Protein AF-0000000073391936 (afdb_homodimer)

Structure (mmCIF, N/CA/C/O backbone):
data_AF-0000000073391936-model_v1
#
loop_
_entity.id
_entity.type
_entity.pdbx_description
1 polymer 'Transposase IS200-family protein'
#
loop_
_atom_site.group_PDB
_atom_site.id
_atom_site.type_symbol
_atom_site.label_atom_id
_atom_site.label_alt_id
_atom_site.label_comp_id
_atom_site.label_asym_id
_atom_site.label_entity_id
_atom_site.label_seq_id
_atom_site.pdbx_PDB_ins_code
_atom_site.Cartn_x
_atom_site.Cartn_y
_atom_site.Cartn_z
_atom_site.occupancy
_atom_site.B_iso_or_equiv
_atom_site.auth_seq_id
_atom_site.auth_comp_id
_atom_site.auth_asym_id
_atom_site.auth_atom_id
_atom_site.pdbx_PDB_model_num
ATOM 1 N N . MET A 1 1 ? 7.559 7.633 -16.031 1 51.41 1 MET A N 1
ATOM 2 C CA . MET A 1 1 ? 8.289 8.844 -15.68 1 51.41 1 MET A CA 1
ATOM 3 C C . MET A 1 1 ? 8.375 9 -14.164 1 51.41 1 MET A C 1
ATOM 5 O O . MET A 1 1 ? 7.508 8.516 -13.438 1 51.41 1 MET A O 1
ATOM 9 N N . ALA A 1 2 ? 9.594 9.297 -13.672 1 65.81 2 ALA A N 1
ATOM 10 C CA . ALA A 1 2 ? 9.797 9.461 -12.234 1 65.81 2 ALA A CA 1
ATOM 11 C C . ALA A 1 2 ? 8.82 10.484 -11.656 1 65.81 2 ALA A C 1
ATOM 13 O O . ALA A 1 2 ? 8.523 11.5 -12.289 1 65.81 2 ALA A O 1
ATOM 14 N N . ARG A 1 3 ? 8.148 10.156 -10.586 1 76.38 3 ARG A N 1
ATOM 15 C CA . ARG A 1 3 ? 7.23 11.07 -9.922 1 76.38 3 ARG A CA 1
ATOM 16 C C . ARG A 1 3 ? 7.961 12.328 -9.453 1 76.38 3 ARG A C 1
ATOM 18 O O . ARG A 1 3 ? 9.109 12.266 -9.023 1 76.38 3 ARG A O 1
ATOM 25 N N . LEU A 1 4 ? 7.309 13.422 -9.602 1 82.19 4 LEU A N 1
ATOM 26 C CA . LEU A 1 4 ? 7.832 14.688 -9.086 1 82.19 4 LEU A CA 1
ATOM 27 C C . LEU A 1 4 ? 8.008 14.625 -7.574 1 82.19 4 LEU A C 1
ATOM 29 O O . LEU A 1 4 ? 7.082 14.234 -6.855 1 82.19 4 LEU A O 1
ATOM 33 N N . PRO A 1 5 ? 9.227 14.938 -7.176 1 87.62 5 PRO A N 1
ATOM 34 C CA . PRO A 1 5 ? 9.422 14.953 -5.723 1 87.62 5 PRO A CA 1
ATOM 35 C C . PRO A 1 5 ? 8.477 15.93 -5.016 1 87.62 5 PRO A C 1
ATOM 37 O O . PRO A 1 5 ? 8.102 16.953 -5.586 1 87.62 5 PRO A O 1
ATOM 40 N N . ARG A 1 6 ? 8.18 15.625 -3.879 1 92.31 6 ARG A N 1
ATOM 41 C CA . ARG A 1 6 ? 7.316 16.5 -3.092 1 92.31 6 ARG A CA 1
ATOM 42 C C . ARG A 1 6 ? 8.008 17.828 -2.779 1 92.31 6 ARG A C 1
ATOM 44 O O . ARG A 1 6 ? 9.195 17.844 -2.455 1 92.31 6 ARG A O 1
ATOM 51 N N . LEU A 1 7 ? 7.289 18.844 -2.867 1 92.44 7 LEU A N 1
ATOM 52 C CA . LEU A 1 7 ? 7.789 20.172 -2.537 1 92.44 7 LEU A CA 1
ATOM 53 C C . LEU A 1 7 ? 7.879 20.359 -1.026 1 92.44 7 LEU A C 1
ATOM 55 O O . LEU A 1 7 ? 6.859 20.375 -0.335 1 92.44 7 LEU A O 1
ATOM 59 N N . THR A 1 8 ? 9.031 20.438 -0.462 1 95.06 8 THR A N 1
ATOM 60 C CA . THR A 1 8 ? 9.281 20.734 0.945 1 95.06 8 THR A CA 1
ATOM 61 C C . THR A 1 8 ? 10.297 21.875 1.088 1 95.06 8 THR A C 1
ATOM 63 O O . THR A 1 8 ? 11.406 21.781 0.57 1 95.06 8 THR A O 1
ATOM 66 N N . LEU A 1 9 ? 9.945 22.906 1.762 1 96.81 9 LEU A N 1
ATOM 67 C CA . LEU A 1 9 ? 10.797 24.078 1.938 1 96.81 9 LEU A CA 1
ATOM 68 C C . LEU A 1 9 ? 10.852 24.484 3.404 1 96.81 9 LEU A C 1
ATOM 70 O O . LEU A 1 9 ? 9.82 24.734 4.027 1 96.81 9 LEU A O 1
ATOM 74 N N . PRO A 1 10 ? 12.055 24.594 3.922 1 97.31 10 PRO A N 1
ATOM 75 C CA . PRO A 1 10 ? 12.164 25.031 5.316 1 97.31 10 PRO A CA 1
ATOM 76 C C . PRO A 1 10 ? 11.617 26.438 5.535 1 97.31 10 PRO A C 1
ATOM 78 O O . PRO A 1 10 ? 11.773 27.312 4.672 1 97.31 10 PRO A O 1
ATOM 81 N N . GLY A 1 11 ? 10.961 26.594 6.672 1 97.75 11 GLY A N 1
ATOM 82 C CA . GLY A 1 11 ? 10.531 27.938 7.078 1 97.75 11 GLY A CA 1
ATOM 83 C C . GLY A 1 11 ? 9.164 28.312 6.543 1 97.75 11 GLY A C 1
ATOM 84 O O . GLY A 1 11 ? 8.602 29.328 6.938 1 97.75 11 GLY A O 1
ATOM 85 N N . TYR A 1 12 ? 8.641 27.5 5.656 1 98.31 12 TYR A N 1
ATOM 86 C CA . TYR A 1 12 ? 7.312 27.766 5.109 1 98.31 12 TYR A CA 1
ATOM 87 C C . TYR A 1 12 ? 6.293 26.766 5.645 1 98.31 12 TYR A C 1
ATOM 89 O O . TYR A 1 12 ? 6.602 25.594 5.816 1 98.31 12 TYR A O 1
ATOM 97 N N . PRO A 1 13 ? 5.066 27.234 5.836 1 98.75 13 PRO A N 1
ATOM 98 C CA . PRO A 1 13 ? 4.027 26.297 6.254 1 98.75 13 PRO A CA 1
ATOM 99 C C . PRO A 1 13 ? 3.617 25.328 5.141 1 98.75 13 PRO A C 1
ATOM 101 O O . PRO A 1 13 ? 3.527 25.734 3.977 1 98.75 13 PRO A O 1
ATOM 104 N N . HIS A 1 14 ? 3.463 24.094 5.512 1 98.88 14 HIS A N 1
ATOM 105 C CA . HIS A 1 14 ? 2.969 23.031 4.652 1 98.88 14 HIS A CA 1
ATOM 106 C C . HIS A 1 14 ? 1.619 22.5 5.133 1 98.88 14 HIS A C 1
ATOM 108 O O . HIS A 1 14 ? 1.436 22.266 6.328 1 98.88 14 HIS A O 1
ATOM 114 N N . HIS A 1 15 ? 0.652 22.422 4.262 1 98.94 15 HIS A N 1
ATOM 115 C CA . HIS A 1 15 ? -0.57 21.656 4.523 1 98.94 15 HIS A CA 1
ATOM 116 C C . HIS A 1 15 ? -0.438 20.219 4.059 1 98.94 15 HIS A C 1
ATOM 118 O O . HIS A 1 15 ? -0.097 19.969 2.9 1 98.94 15 HIS A O 1
ATOM 124 N N . VAL A 1 16 ? -0.689 19.281 4.945 1 98.88 16 VAL A N 1
ATOM 125 C CA . VAL A 1 16 ? -0.475 17.859 4.695 1 98.88 16 VAL A CA 1
ATOM 126 C C . VAL A 1 16 ? -1.791 17.094 4.855 1 98.88 16 VAL A C 1
ATOM 128 O O . VAL A 1 16 ? -2.553 17.359 5.793 1 98.88 16 VAL A O 1
ATOM 131 N N . ILE A 1 17 ? -2.033 16.219 3.967 1 98.81 17 ILE A N 1
ATOM 132 C CA . ILE A 1 17 ? -3.127 15.258 4.082 1 98.81 17 ILE A CA 1
ATOM 133 C C . ILE A 1 17 ? -2.59 13.844 3.924 1 98.81 17 ILE A C 1
ATOM 135 O O . ILE A 1 17 ? -1.839 13.555 2.988 1 98.81 17 ILE A O 1
ATOM 139 N N . HIS A 1 18 ? -2.832 12.992 4.828 1 98.56 18 HIS A N 1
ATOM 140 C CA . HIS A 1 18 ? -2.514 11.578 4.719 1 98.56 18 HIS A CA 1
ATOM 141 C C . HIS A 1 18 ? -3.764 10.719 4.871 1 98.56 18 HIS A C 1
ATOM 143 O O . HIS A 1 18 ? -4.473 10.82 5.875 1 98.56 18 HIS A O 1
ATOM 149 N N . ARG A 1 19 ? -4.023 9.906 3.893 1 98.38 19 ARG A N 1
ATOM 150 C CA . ARG A 1 19 ? -5.301 9.211 3.793 1 98.38 19 ARG A CA 1
ATOM 151 C C . ARG A 1 19 ? -5.105 7.699 3.832 1 98.38 19 ARG A C 1
ATOM 153 O O . ARG A 1 19 ? -4.125 7.18 3.295 1 98.38 19 ARG A O 1
ATOM 160 N N . GLY A 1 20 ? -6.047 6.996 4.398 1 98.44 20 GLY A N 1
ATOM 161 C CA . GLY A 1 20 ? -6.043 5.543 4.402 1 98.44 20 GLY A CA 1
ATOM 162 C C . GLY A 1 20 ? -6.254 4.938 3.029 1 98.44 20 GLY A C 1
ATOM 163 O O . GLY A 1 20 ? -6.926 5.531 2.182 1 98.44 20 GLY A O 1
ATOM 164 N N . ASN A 1 21 ? -5.719 3.781 2.881 1 98 21 ASN A N 1
ATOM 165 C CA . ASN A 1 21 ? -5.867 3.055 1.624 1 98 21 ASN A CA 1
ATOM 166 C C . ASN A 1 21 ? -7.336 2.797 1.295 1 98 21 ASN A C 1
ATOM 168 O O . ASN A 1 21 ? -8.086 2.303 2.137 1 98 21 ASN A O 1
ATOM 172 N N . ASN A 1 22 ? -7.715 3.209 0.071 1 97.06 22 ASN A N 1
ATOM 173 C CA . ASN A 1 22 ? -9.086 3.016 -0.39 1 97.06 22 ASN A CA 1
ATOM 174 C C . ASN A 1 22 ? -10.094 3.566 0.611 1 97.06 22 ASN A C 1
ATOM 176 O O . ASN A 1 22 ? -11.102 2.916 0.909 1 97.06 22 ASN A O 1
ATOM 180 N N . ARG A 1 23 ? -9.734 4.633 1.275 1 95.69 23 ARG A N 1
ATOM 181 C CA . ARG A 1 23 ? -10.57 5.426 2.172 1 95.69 23 ARG A CA 1
ATOM 182 C C . ARG A 1 23 ? -10.953 4.621 3.41 1 95.69 23 ARG A C 1
ATOM 184 O O . ARG A 1 23 ? -11.953 4.922 4.066 1 95.69 23 ARG A O 1
ATOM 191 N N . GLN A 1 24 ? -10.211 3.598 3.67 1 96.81 24 GLN A N 1
ATOM 192 C CA . GLN A 1 24 ? -10.469 2.838 4.891 1 96.81 24 GLN A CA 1
ATOM 193 C C . GLN A 1 24 ? -10.195 3.682 6.129 1 96.81 24 GLN A C 1
ATOM 195 O O . GLN A 1 24 ? -9.383 4.613 6.09 1 96.81 24 GLN A O 1
ATOM 200 N N . ALA A 1 25 ? -10.852 3.32 7.203 1 97.81 25 ALA A N 1
ATOM 201 C CA . ALA A 1 25 ? -10.586 3.988 8.477 1 97.81 25 ALA A CA 1
ATOM 202 C C . ALA A 1 25 ? -9.141 3.775 8.914 1 97.81 25 ALA A C 1
ATOM 204 O O . ALA A 1 25 ? -8.602 2.678 8.773 1 97.81 25 ALA A O 1
ATOM 205 N N . VAL A 1 26 ? -8.57 4.785 9.414 1 98.62 26 VAL A N 1
ATOM 206 C CA . VAL A 1 26 ? -7.219 4.664 9.945 1 98.62 26 VAL A CA 1
ATOM 207 C C . VAL A 1 26 ? -7.238 4.863 11.461 1 98.62 26 VAL A C 1
ATOM 209 O O . VAL A 1 26 ? -6.207 4.73 12.125 1 98.62 26 VAL A O 1
ATOM 212 N N . PHE A 1 27 ? -8.43 5.207 12 1 98.69 27 PHE A N 1
ATOM 213 C CA . PHE A 1 27 ? -8.711 5.277 13.43 1 98.69 27 PHE A CA 1
ATOM 214 C C . PHE A 1 27 ? -9.953 4.465 13.781 1 98.69 27 PHE A C 1
ATOM 216 O O . PHE A 1 27 ? -11.047 4.75 13.281 1 98.69 27 PHE A O 1
ATOM 223 N N . VAL A 1 28 ? -9.805 3.473 14.703 1 98.12 28 VAL A N 1
ATOM 224 C CA . VAL A 1 28 ? -10.93 2.639 15.102 1 98.12 28 VAL A CA 1
ATOM 225 C C . VAL A 1 28 ? -11.5 3.137 16.438 1 98.12 28 VAL A C 1
ATOM 227 O O . VAL A 1 28 ? -12.711 3.057 16.672 1 98.12 28 VAL A O 1
ATOM 230 N N . ASP A 1 29 ? -10.578 3.656 17.281 1 98.12 29 ASP A N 1
ATOM 231 C CA . ASP A 1 29 ? -11.008 4.086 18.609 1 98.12 29 ASP A CA 1
ATOM 232 C C . ASP A 1 29 ? -10.102 5.191 19.156 1 98.12 29 ASP A C 1
ATOM 234 O O . ASP A 1 29 ? -9.227 5.691 18.438 1 98.12 29 ASP A O 1
ATOM 238 N N . ARG A 1 30 ? -10.375 5.625 20.328 1 98.25 30 ARG A N 1
ATOM 239 C CA . ARG A 1 30 ? -9.648 6.703 21 1 98.25 30 ARG A CA 1
ATOM 240 C C . ARG A 1 30 ? -8.164 6.375 21.109 1 98.25 30 ARG A C 1
ATOM 242 O O . ARG A 1 30 ? -7.309 7.246 20.922 1 98.25 30 ARG A O 1
ATOM 249 N N . GLN A 1 31 ? -7.875 5.164 21.344 1 98.5 31 GLN A N 1
ATOM 250 C CA . GLN A 1 31 ? -6.484 4.746 21.531 1 98.5 31 GLN A CA 1
ATOM 251 C C . GLN A 1 31 ? -5.676 4.977 20.25 1 98.5 31 GLN A C 1
ATOM 253 O O . GLN A 1 31 ? -4.52 5.402 20.312 1 98.5 31 GLN A O 1
ATOM 258 N N . ASP A 1 32 ? -6.262 4.668 19.109 1 98.81 32 ASP A N 1
ATOM 259 C CA . ASP A 1 32 ? -5.582 4.91 17.828 1 98.81 32 ASP A CA 1
ATOM 260 C C . ASP A 1 32 ? -5.25 6.391 17.672 1 98.81 32 ASP A C 1
ATOM 262 O O . ASP A 1 32 ? -4.133 6.742 17.266 1 98.81 32 ASP A O 1
ATOM 266 N N . ARG A 1 33 ? -6.215 7.215 17.922 1 98.75 33 ARG A N 1
ATOM 267 C CA . ARG A 1 33 ? -6.043 8.656 17.75 1 98.75 33 ARG A CA 1
ATOM 268 C C . ARG A 1 33 ? -4.98 9.195 18.703 1 98.75 33 ARG A C 1
ATOM 270 O O . ARG A 1 33 ? -4.137 10 18.312 1 98.75 33 ARG A O 1
ATOM 277 N N . GLU A 1 34 ? -5.016 8.758 19.906 1 98.69 34 GLU A N 1
ATOM 278 C CA . GLU A 1 34 ? -4.031 9.188 20.891 1 98.69 34 GLU A CA 1
ATOM 279 C C . GLU A 1 34 ? -2.627 8.727 20.5 1 98.69 34 GLU A C 1
ATOM 281 O O . GLU A 1 34 ? -1.656 9.469 20.688 1 98.69 34 GLU A O 1
ATOM 286 N N . LEU A 1 35 ? -2.543 7.52 20 1 98.69 35 LEU A N 1
ATOM 287 C CA . LEU A 1 35 ? -1.256 6.996 19.562 1 98.69 35 LEU A CA 1
ATOM 288 C C . LEU A 1 35 ? -0.672 7.855 18.438 1 98.69 35 LEU A C 1
ATOM 290 O O . LEU A 1 35 ? 0.52 8.172 18.453 1 98.69 35 LEU A O 1
ATOM 294 N N . LEU A 1 36 ? -1.517 8.18 17.469 1 98.88 36 LEU A N 1
ATOM 295 C CA . LEU A 1 36 ? -1.032 9.016 16.375 1 98.88 36 LEU A CA 1
ATOM 296 C C . LEU A 1 36 ? -0.576 10.375 16.906 1 98.88 36 LEU A C 1
ATOM 298 O O . LEU A 1 36 ? 0.495 10.859 16.531 1 98.88 36 LEU A O 1
ATOM 302 N N . LEU A 1 37 ? -1.33 10.992 17.734 1 98.81 37 LEU A N 1
ATOM 303 C CA . LEU A 1 37 ? -1.02 12.32 18.25 1 98.81 37 LEU A CA 1
ATOM 304 C C . LEU A 1 37 ? 0.262 12.297 19.078 1 98.81 37 LEU A C 1
ATOM 306 O O . LEU A 1 37 ? 1.076 13.219 19 1 98.81 37 LEU A O 1
ATOM 310 N N . GLU A 1 38 ? 0.386 11.297 19.859 1 98.62 38 GLU A N 1
ATOM 311 C CA . GLU A 1 38 ? 1.609 11.148 20.641 1 98.62 38 GLU A CA 1
ATOM 312 C C . GLU A 1 38 ? 2.828 11 19.734 1 98.62 38 GLU A C 1
ATOM 314 O O . GLU A 1 38 ? 3.869 11.609 19.969 1 98.62 38 GLU A O 1
ATOM 319 N N . SER A 1 39 ? 2.664 10.172 18.719 1 98.75 39 SER A N 1
ATOM 320 C CA . SER A 1 39 ? 3.742 9.984 17.75 1 98.75 39 SER A CA 1
ATOM 321 C C . SER A 1 39 ? 4.086 11.289 17.047 1 98.75 39 SER A C 1
ATOM 323 O O . SER A 1 39 ? 5.262 11.609 16.859 1 98.75 39 SER A O 1
ATOM 325 N N . LEU A 1 40 ? 3.076 12.047 16.703 1 98.88 40 LEU A N 1
ATOM 326 C CA . LEU A 1 40 ? 3.279 13.336 16.062 1 98.88 40 LEU A CA 1
ATOM 327 C C . LEU A 1 40 ? 4.035 14.289 16.969 1 98.88 40 LEU A C 1
ATOM 329 O O . LEU A 1 40 ? 4.969 14.969 16.531 1 98.88 40 LEU A O 1
ATOM 333 N N . ALA A 1 41 ? 3.654 14.336 18.203 1 98.69 41 ALA A N 1
ATOM 334 C CA . ALA A 1 41 ? 4.285 15.242 19.172 1 98.69 41 ALA A CA 1
ATOM 335 C C . ALA A 1 41 ? 5.758 14.906 19.359 1 98.69 41 ALA A C 1
ATOM 337 O O . ALA A 1 41 ? 6.617 15.789 19.297 1 98.69 41 ALA A O 1
ATOM 338 N N . GLU A 1 42 ? 6.027 13.641 19.547 1 98.56 42 GLU A N 1
ATOM 339 C CA . GLU A 1 42 ? 7.391 13.18 19.781 1 98.56 42 GLU A CA 1
ATOM 340 C C . GLU A 1 42 ? 8.273 13.406 18.547 1 98.56 42 GLU A C 1
ATOM 342 O O . GLU A 1 42 ? 9.367 13.969 18.672 1 98.56 42 GLU A O 1
ATOM 347 N N . GLN A 1 43 ? 7.793 13.023 17.406 1 98.81 43 GLN A N 1
ATOM 348 C CA . GLN A 1 43 ? 8.609 13.062 16.203 1 98.81 43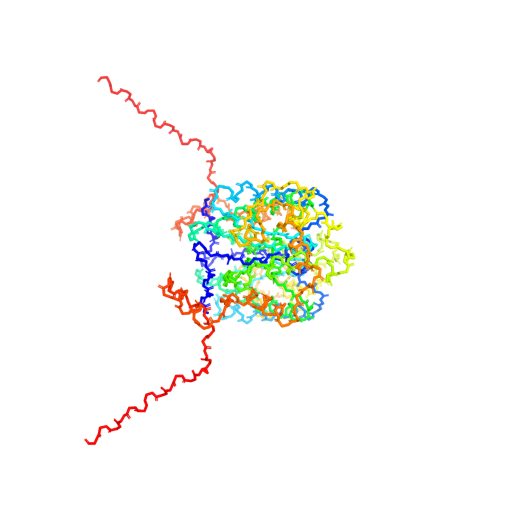 GLN A CA 1
ATOM 349 C C . GLN A 1 43 ? 8.742 14.492 15.672 1 98.81 43 GLN A C 1
ATOM 351 O O . GLN A 1 43 ? 9.766 14.852 15.094 1 98.81 43 GLN A O 1
ATOM 356 N N . ALA A 1 44 ? 7.676 15.297 15.859 1 98.88 44 ALA A N 1
ATOM 357 C CA . ALA A 1 44 ? 7.773 16.703 15.469 1 98.88 44 ALA A CA 1
ATOM 358 C C . ALA A 1 44 ? 8.898 17.406 16.219 1 98.88 44 ALA A C 1
ATOM 360 O O . ALA A 1 44 ? 9.633 18.219 15.633 1 98.88 44 ALA A O 1
ATOM 361 N N . ARG A 1 45 ? 9 17.172 17.484 1 98.31 45 ARG A N 1
ATOM 362 C CA . ARG A 1 45 ? 10.094 17.719 18.281 1 98.31 45 ARG A CA 1
ATOM 363 C C . ARG A 1 45 ? 11.438 17.203 17.781 1 98.31 45 ARG A C 1
ATOM 365 O O . ARG A 1 45 ? 12.375 17.969 17.594 1 98.31 45 ARG A O 1
ATOM 372 N N . ALA A 1 46 ? 11.508 15.945 17.531 1 98.56 46 ALA A N 1
ATOM 373 C CA . ALA A 1 46 ? 12.758 15.297 17.125 1 98.56 46 ALA A CA 1
ATOM 374 C C . ALA A 1 46 ? 13.258 15.836 15.797 1 98.56 46 ALA A C 1
ATOM 376 O O . ALA A 1 46 ? 14.461 15.961 15.578 1 98.56 46 ALA A O 1
ATOM 377 N N . PHE A 1 47 ? 12.336 16.156 14.93 1 98.75 47 PHE A N 1
ATOM 378 C CA . PHE A 1 47 ? 12.734 16.547 13.586 1 98.75 47 PHE A CA 1
ATOM 379 C C . PHE A 1 47 ? 12.57 18.047 13.383 1 98.75 47 PHE A C 1
ATOM 381 O O . PHE A 1 47 ? 12.656 18.547 12.258 1 98.75 47 PHE A O 1
ATOM 388 N N . ASP A 1 48 ? 12.281 18.734 14.445 1 98.56 48 ASP A N 1
ATOM 389 C CA . ASP A 1 48 ? 12.195 20.203 14.461 1 98.56 48 ASP A CA 1
ATOM 390 C C . ASP A 1 48 ? 11.141 20.703 13.484 1 98.56 48 ASP A C 1
ATOM 392 O O . ASP A 1 48 ? 11.43 21.531 12.625 1 98.56 48 ASP A O 1
ATOM 396 N N . VAL A 1 49 ? 9.969 20.234 13.617 1 98.94 49 VAL A N 1
ATOM 397 C CA . VAL A 1 49 ? 8.82 20.672 12.828 1 98.94 49 VAL A CA 1
ATOM 398 C C . VAL A 1 49 ? 7.773 21.297 13.734 1 98.94 49 VAL A C 1
ATOM 400 O O . VAL A 1 49 ? 7.309 20.672 14.695 1 98.94 49 VAL A O 1
ATOM 403 N N . ALA A 1 50 ? 7.445 22.547 13.477 1 98.94 50 ALA A N 1
ATOM 404 C CA . ALA A 1 50 ? 6.379 23.203 14.227 1 98.94 50 ALA A CA 1
ATOM 405 C C . ALA A 1 50 ? 5.008 22.859 13.648 1 98.94 50 ALA A C 1
ATOM 407 O O . ALA A 1 50 ? 4.742 23.109 12.477 1 98.94 50 ALA A O 1
ATOM 408 N N . VAL A 1 51 ? 4.176 22.281 14.469 1 98.94 51 VAL A N 1
ATOM 409 C CA . VAL A 1 51 ? 2.807 21.984 14.062 1 98.94 51 VAL A CA 1
ATOM 410 C C . VAL A 1 51 ? 1.874 23.094 14.523 1 98.94 51 VAL A C 1
ATOM 412 O O . VAL A 1 51 ? 1.832 23.422 15.719 1 98.94 51 VAL A O 1
ATOM 415 N N . HIS A 1 52 ? 1.099 23.625 13.578 1 98.88 52 HIS A N 1
ATOM 416 C CA . HIS A 1 52 ? 0.279 24.797 13.875 1 98.88 52 HIS A CA 1
ATOM 417 C C . HIS A 1 52 ? -1.191 24.422 14.016 1 98.88 52 HIS A C 1
ATOM 419 O O . HIS A 1 52 ? -1.946 25.094 14.719 1 98.88 52 HIS A O 1
ATOM 425 N N . ALA A 1 53 ? -1.578 23.375 13.328 1 98.94 53 ALA A N 1
ATOM 426 C CA . ALA A 1 53 ? -2.951 22.891 13.375 1 98.94 53 ALA A CA 1
ATOM 427 C C . ALA A 1 53 ? -3.031 21.438 12.883 1 98.94 53 ALA A C 1
ATOM 429 O O . ALA A 1 53 ? -2.184 21 12.109 1 98.94 53 ALA A O 1
ATOM 430 N N . TYR A 1 54 ? -4.023 20.719 13.367 1 98.94 54 TYR A N 1
ATOM 431 C CA . TYR A 1 54 ? -4.297 19.375 12.883 1 98.94 54 TYR A CA 1
ATOM 432 C C . TYR A 1 54 ? -5.762 19 13.086 1 98.94 54 TYR A C 1
ATOM 434 O O . TYR A 1 54 ? -6.457 19.625 13.891 1 98.94 54 TYR A O 1
ATOM 442 N N . VAL A 1 55 ? -6.227 18.062 12.367 1 98.94 55 VAL A N 1
ATOM 443 C CA . VAL A 1 55 ? -7.5 17.391 12.609 1 98.94 55 VAL A CA 1
ATOM 444 C C . VAL A 1 55 ? -7.398 15.922 12.195 1 98.94 55 VAL A C 1
ATOM 446 O O . VAL A 1 55 ? -6.793 15.602 11.164 1 98.94 55 VAL A O 1
ATOM 449 N N . LEU A 1 56 ? -7.836 15.016 13.055 1 98.94 56 LEU A N 1
ATOM 450 C CA . LEU A 1 56 ? -7.941 13.594 12.75 1 98.94 56 LEU A CA 1
ATOM 451 C C . LEU A 1 56 ? -9.375 13.227 12.383 1 98.94 56 LEU A C 1
ATOM 453 O O . LEU A 1 56 ? -10.258 13.195 13.25 1 98.94 56 LEU A O 1
ATOM 457 N N . MET A 1 57 ? -9.57 12.984 11.156 1 98.69 57 MET A N 1
ATOM 458 C CA . MET A 1 57 ? -10.875 12.484 10.711 1 98.69 57 MET A CA 1
ATOM 459 C C . MET A 1 57 ? -10.961 10.969 10.867 1 98.69 57 MET A C 1
ATOM 461 O O . MET A 1 57 ? -10.273 10.391 11.711 1 98.69 57 MET A O 1
ATOM 465 N N . ASP A 1 58 ? -11.82 10.258 10.141 1 98.06 58 ASP A N 1
ATOM 466 C CA . ASP A 1 58 ? -11.961 8.812 10.281 1 98.06 58 ASP A CA 1
ATOM 467 C C . ASP A 1 58 ? -10.93 8.078 9.422 1 98.06 58 ASP A C 1
ATOM 469 O O . ASP A 1 58 ? -10.336 7.094 9.867 1 98.06 58 ASP A O 1
ATOM 473 N N . ASN A 1 59 ? -10.734 8.609 8.219 1 98.25 59 ASN A N 1
ATOM 474 C CA . ASN A 1 59 ? -9.906 7.859 7.277 1 98.25 59 ASN A CA 1
ATOM 475 C C . ASN A 1 59 ? -8.719 8.688 6.793 1 98.25 59 ASN A C 1
ATOM 477 O O . ASN A 1 59 ? -8.016 8.281 5.867 1 98.25 59 ASN A O 1
ATOM 481 N N . HIS A 1 60 ? -8.492 9.875 7.32 1 98.69 60 HIS A N 1
ATOM 482 C CA . HIS A 1 60 ? -7.367 10.734 6.98 1 98.69 60 HIS A CA 1
ATOM 483 C C . HIS A 1 60 ? -7.105 11.758 8.086 1 98.69 60 HIS A C 1
ATOM 485 O O . HIS A 1 60 ? -7.883 11.859 9.039 1 98.69 60 HIS A O 1
ATOM 491 N N . PHE A 1 61 ? -6.023 12.43 7.969 1 98.88 61 PHE A N 1
ATOM 492 C CA . PHE A 1 61 ? -5.777 13.555 8.867 1 98.88 61 PHE A CA 1
ATOM 493 C C . PHE A 1 61 ? -5.09 14.695 8.133 1 98.88 61 PHE A C 1
ATOM 495 O O . PHE A 1 61 ? -4.523 14.5 7.055 1 98.88 61 PHE A O 1
ATOM 502 N N . HIS A 1 62 ? -5.27 15.844 8.688 1 98.94 62 HIS A N 1
ATOM 503 C CA . HIS A 1 62 ? -4.641 17.062 8.195 1 98.94 62 HIS A CA 1
ATOM 504 C C . HIS A 1 62 ? -3.625 17.609 9.195 1 98.94 62 HIS A C 1
ATOM 506 O O . HIS A 1 62 ? -3.852 17.547 10.406 1 98.94 62 HIS A O 1
ATOM 512 N N . LEU A 1 63 ? -2.598 18.172 8.641 1 98.88 63 LEU A N 1
ATOM 513 C CA . LEU A 1 63 ? -1.587 18.875 9.414 1 98.88 63 LEU A CA 1
ATOM 514 C C . LEU A 1 63 ? -1.188 20.172 8.734 1 98.88 63 LEU A C 1
ATOM 516 O O . LEU A 1 63 ? -1.049 20.219 7.508 1 98.88 63 LEU A O 1
ATOM 520 N N . LEU A 1 64 ? -1.083 21.188 9.492 1 98.94 64 LEU A N 1
ATOM 521 C CA . LEU A 1 64 ? -0.378 22.391 9.094 1 98.94 64 LEU A CA 1
ATOM 522 C C . LEU A 1 64 ? 0.913 22.562 9.891 1 98.94 64 LEU A C 1
ATOM 524 O O . LEU A 1 64 ? 0.881 22.672 11.117 1 98.94 64 LEU A O 1
ATOM 528 N N . ALA A 1 65 ? 2.059 22.562 9.133 1 98.94 65 ALA A N 1
ATOM 529 C CA . ALA A 1 65 ? 3.32 22.5 9.867 1 98.94 65 ALA A CA 1
ATOM 530 C C . ALA A 1 65 ? 4.426 23.234 9.125 1 98.94 65 ALA A C 1
ATOM 532 O O . ALA A 1 65 ? 4.371 23.391 7.902 1 98.94 65 ALA A O 1
ATOM 533 N N . THR A 1 66 ? 5.375 23.734 9.867 1 98.88 66 THR A N 1
ATOM 534 C CA . THR A 1 66 ? 6.551 24.406 9.328 1 98.88 66 THR A CA 1
ATOM 535 C C . THR A 1 66 ? 7.828 23.672 9.734 1 98.88 66 THR A C 1
ATOM 537 O O . THR A 1 66 ? 8.203 23.672 10.906 1 98.88 66 THR A O 1
ATOM 540 N N . PRO A 1 67 ? 8.445 23.078 8.797 1 98.75 67 PRO A N 1
ATOM 541 C CA . PRO A 1 67 ? 9.727 22.438 9.117 1 98.75 67 PRO A CA 1
ATOM 542 C C . PRO A 1 67 ? 10.883 23.438 9.188 1 98.75 67 PRO A C 1
ATOM 544 O O . PRO A 1 67 ? 10.922 24.391 8.406 1 98.75 67 PRO A O 1
ATOM 547 N N . ARG A 1 68 ? 11.797 23.156 10.047 1 98.44 68 ARG A N 1
ATOM 548 C CA . ARG A 1 68 ? 13 23.969 10.141 1 98.44 68 ARG A CA 1
ATOM 549 C C . ARG A 1 68 ? 14.008 23.594 9.062 1 98.44 68 ARG A C 1
ATOM 551 O O . ARG A 1 68 ? 14.797 24.438 8.617 1 98.44 68 ARG A O 1
ATOM 558 N N . THR A 1 69 ? 14.008 22.359 8.641 1 97.81 69 THR A N 1
ATOM 559 C CA . THR A 1 69 ? 14.93 21.875 7.625 1 97.81 69 THR A CA 1
ATOM 560 C C . THR A 1 69 ? 14.164 21.234 6.469 1 97.81 69 THR A C 1
ATOM 562 O O . THR A 1 69 ? 12.984 20.906 6.605 1 97.81 69 THR A O 1
ATOM 565 N N . ALA A 1 70 ? 14.859 21.016 5.406 1 95.75 70 ALA A N 1
ATOM 566 C CA . ALA A 1 70 ? 14.25 20.422 4.223 1 95.75 70 ALA A CA 1
ATOM 567 C C . ALA A 1 70 ? 13.859 18.969 4.473 1 95.75 70 ALA A C 1
ATOM 569 O O . ALA A 1 70 ? 12.922 18.453 3.863 1 95.75 70 ALA A O 1
ATOM 570 N N . GLU A 1 71 ? 14.523 18.328 5.387 1 97.38 71 GLU A N 1
ATOM 571 C CA . GLU A 1 71 ? 14.281 16.922 5.652 1 97.38 71 GLU A CA 1
ATOM 572 C C . GLU A 1 71 ? 13.266 16.734 6.777 1 97.38 71 GLU A C 1
ATOM 574 O O . GLU A 1 71 ? 12.734 15.641 6.973 1 97.38 71 GLU A O 1
ATOM 579 N N . GLY A 1 72 ? 12.977 17.766 7.488 1 98.56 72 GLY A N 1
ATOM 580 C CA . GLY A 1 72 ? 12.203 17.656 8.719 1 98.56 72 GLY A CA 1
ATOM 581 C C . GLY A 1 72 ? 10.836 17.031 8.508 1 98.56 72 GLY A C 1
ATOM 582 O O . GLY A 1 72 ? 10.5 16.047 9.156 1 98.56 72 GLY A O 1
ATOM 583 N N . LEU A 1 73 ? 10.109 17.594 7.578 1 98.62 73 LEU A N 1
ATOM 584 C CA . LEU A 1 73 ? 8.727 17.141 7.387 1 98.62 73 LEU A CA 1
ATOM 585 C C . LEU A 1 73 ? 8.695 15.734 6.789 1 98.62 73 LEU A C 1
ATOM 587 O O . LEU A 1 73 ? 7.977 14.867 7.285 1 98.62 73 LEU A O 1
ATOM 591 N N . PRO A 1 74 ? 9.492 15.477 5.758 1 98.31 74 PRO A N 1
ATOM 592 C CA . PRO A 1 74 ? 9.516 14.102 5.246 1 98.31 74 PRO A CA 1
ATOM 593 C C . PRO A 1 74 ? 9.898 13.078 6.312 1 98.31 74 PRO A C 1
ATOM 595 O O . PRO A 1 74 ? 9.289 12.008 6.395 1 98.31 74 PRO A O 1
ATOM 598 N N . MET A 1 75 ? 10.812 13.367 7.125 1 98.69 75 MET A N 1
ATOM 599 C CA . MET A 1 75 ? 11.266 12.445 8.164 1 98.69 75 MET A CA 1
ATOM 600 C C . MET A 1 75 ? 10.203 12.273 9.242 1 98.69 75 MET A C 1
ATOM 602 O O . MET A 1 75 ? 10 11.172 9.742 1 98.69 75 MET A O 1
ATOM 606 N N . LEU A 1 76 ? 9.57 13.352 9.57 1 98.81 76 LEU A N 1
ATOM 607 C CA . LEU A 1 76 ? 8.461 13.289 10.516 1 98.81 76 LEU A CA 1
ATOM 608 C C . LEU A 1 76 ? 7.371 12.344 10.016 1 98.81 76 LEU A C 1
ATOM 610 O O . LEU A 1 76 ? 6.973 11.422 10.734 1 98.81 76 LEU A O 1
ATOM 614 N N . MET A 1 77 ? 6.941 12.531 8.812 1 98.75 77 MET A N 1
ATOM 615 C CA . MET A 1 77 ? 5.844 11.742 8.258 1 98.75 77 MET A CA 1
ATOM 616 C C . MET A 1 77 ? 6.246 10.273 8.117 1 98.75 77 MET A C 1
ATOM 618 O O . MET A 1 77 ? 5.438 9.375 8.359 1 98.75 77 MET A O 1
ATOM 622 N N . GLN A 1 78 ? 7.457 10.078 7.75 1 98.06 78 GLN A N 1
ATOM 623 C CA . GLN A 1 78 ? 7.953 8.711 7.633 1 98.06 78 GLN A CA 1
ATOM 624 C C . GLN A 1 78 ? 7.961 8.016 8.992 1 98.06 78 GLN A C 1
ATOM 626 O O . GLN A 1 78 ? 7.488 6.883 9.109 1 98.06 78 GLN A O 1
ATOM 631 N N . ALA A 1 79 ? 8.508 8.656 9.969 1 98.5 79 ALA A N 1
ATOM 632 C CA . ALA A 1 79 ? 8.617 8.078 11.312 1 98.5 79 ALA A CA 1
ATOM 633 C C . ALA A 1 79 ? 7.242 7.809 11.906 1 98.5 79 ALA A C 1
ATOM 635 O O . ALA A 1 79 ? 6.992 6.719 12.438 1 98.5 79 ALA A O 1
ATOM 636 N N . VAL A 1 80 ? 6.363 8.75 11.812 1 98.69 80 VAL A N 1
ATOM 637 C CA . VAL A 1 80 ? 5.012 8.617 12.344 1 98.69 80 VAL A CA 1
ATOM 638 C C . VAL A 1 80 ? 4.27 7.5 11.609 1 98.69 80 VAL A C 1
ATOM 640 O O . VAL A 1 80 ? 3.621 6.66 12.234 1 98.69 80 VAL A O 1
ATOM 643 N N . GLY A 1 81 ? 4.355 7.539 10.32 1 97.94 81 GLY A N 1
ATOM 644 C CA . GLY A 1 81 ? 3.697 6.508 9.539 1 97.94 81 GLY A CA 1
ATOM 645 C C . GLY A 1 81 ? 4.133 5.102 9.914 1 97.94 81 GLY A C 1
ATOM 646 O O . GLY A 1 81 ? 3.295 4.219 10.109 1 97.94 81 GLY A O 1
ATOM 647 N N . ARG A 1 82 ? 5.387 4.906 10.031 1 96.62 82 ARG A N 1
ATOM 648 C CA . ARG A 1 82 ? 5.941 3.594 10.352 1 96.62 82 ARG A CA 1
ATOM 649 C C . ARG A 1 82 ? 5.477 3.125 11.727 1 96.62 82 ARG A C 1
ATOM 651 O O . ARG A 1 82 ? 5.008 1.995 11.883 1 96.62 82 ARG A O 1
ATOM 658 N N . ARG A 1 83 ? 5.66 3.986 12.664 1 98 83 ARG A N 1
ATOM 659 C CA . ARG A 1 83 ? 5.281 3.652 14.031 1 98 83 ARG A CA 1
ATOM 660 C C . ARG A 1 83 ? 3.787 3.359 14.133 1 98 83 ARG A C 1
ATOM 662 O O . ARG A 1 83 ? 3.383 2.369 14.742 1 98 83 ARG A O 1
ATOM 669 N N . TYR A 1 84 ? 3.02 4.191 13.57 1 98.75 84 TYR A N 1
ATOM 670 C CA . TYR A 1 84 ? 1.57 4.078 13.688 1 98.75 84 TYR A CA 1
ATOM 671 C C . TYR A 1 84 ? 1.059 2.83 12.977 1 98.75 84 TYR A C 1
ATOM 673 O O . TYR A 1 84 ? 0.222 2.102 13.516 1 98.75 84 TYR A O 1
ATOM 681 N N . VAL A 1 85 ? 1.518 2.578 11.805 1 98.44 85 VAL A N 1
ATOM 682 C CA . VAL A 1 85 ? 1.047 1.432 11.031 1 98.44 85 VAL A CA 1
ATOM 683 C C . VAL A 1 85 ? 1.382 0.138 11.773 1 98.44 85 VAL A C 1
ATOM 685 O O . VAL A 1 85 ? 0.55 -0.768 11.859 1 98.44 85 VAL A O 1
ATOM 688 N N . ARG A 1 86 ? 2.555 0.031 12.281 1 98.12 86 ARG A N 1
ATOM 689 C CA . ARG A 1 86 ? 2.947 -1.152 13.039 1 98.12 86 ARG A CA 1
ATOM 690 C C . ARG A 1 86 ? 2.002 -1.39 14.219 1 98.12 86 ARG A C 1
ATOM 692 O O . ARG A 1 86 ? 1.491 -2.496 14.391 1 98.12 86 ARG A O 1
ATOM 699 N N . ALA A 1 87 ? 1.802 -0.385 14.977 1 98.62 87 ALA A N 1
ATOM 700 C CA . ALA A 1 87 ? 0.933 -0.49 16.141 1 98.62 87 ALA A CA 1
ATOM 701 C C . ALA A 1 87 ? -0.504 -0.797 15.734 1 98.62 87 ALA A C 1
ATOM 703 O O . ALA A 1 87 ? -1.165 -1.639 16.344 1 98.62 87 ALA A O 1
ATOM 704 N N . PHE A 1 88 ? -0.987 -0.127 14.766 1 98.75 88 PHE A N 1
ATOM 705 C CA . PHE A 1 88 ? -2.355 -0.291 14.289 1 98.75 88 PHE A CA 1
ATOM 706 C C . PHE A 1 88 ? -2.592 -1.716 13.805 1 98.75 88 PHE A C 1
ATOM 708 O O . PHE A 1 88 ? -3.598 -2.34 14.156 1 98.75 88 PHE A O 1
ATOM 715 N N . ASN A 1 89 ? -1.664 -2.172 12.992 1 98.38 89 ASN A N 1
ATOM 716 C CA . ASN A 1 89 ? -1.783 -3.535 12.477 1 98.38 89 ASN A CA 1
ATOM 717 C C . ASN A 1 89 ? -1.78 -4.559 13.609 1 98.38 89 ASN A C 1
ATOM 719 O O . ASN A 1 89 ? -2.562 -5.512 13.594 1 98.38 89 ASN A O 1
ATOM 723 N N . GLN A 1 90 ? -0.881 -4.367 14.578 1 98.44 90 GLN A N 1
ATOM 724 C CA . GLN A 1 90 ? -0.823 -5.266 15.727 1 98.44 90 GLN A CA 1
ATOM 725 C C . GLN A 1 90 ? -2.127 -5.234 16.516 1 98.44 90 GLN A C 1
ATOM 727 O O . GLN A 1 90 ? -2.695 -6.281 16.828 1 98.44 90 GLN A O 1
ATOM 732 N N . ARG A 1 91 ? -2.635 -4.109 16.75 1 98.38 91 ARG A N 1
ATOM 733 C CA . ARG A 1 91 ? -3.82 -3.934 17.578 1 98.38 91 ARG A CA 1
ATOM 734 C C . ARG A 1 91 ? -5.051 -4.539 16.922 1 98.38 91 ARG A C 1
ATOM 736 O O . ARG A 1 91 ? -5.934 -5.07 17.594 1 98.38 91 ARG A O 1
ATOM 743 N N . HIS A 1 92 ? -5.121 -4.43 15.656 1 98.25 92 HIS A N 1
ATOM 744 C CA . HIS A 1 92 ? -6.367 -4.77 14.977 1 98.25 92 HIS A CA 1
ATOM 745 C C . HIS A 1 92 ? -6.203 -6.012 14.109 1 98.25 92 HIS A C 1
ATOM 747 O O . HIS A 1 92 ? -7.066 -6.312 13.281 1 98.25 92 HIS A O 1
ATOM 753 N N . GLY A 1 93 ? -5.055 -6.719 14.266 1 97.56 93 GLY A N 1
ATOM 754 C CA . GLY A 1 93 ? -4.836 -7.969 13.555 1 97.56 93 GLY A CA 1
ATOM 755 C C . GLY A 1 93 ? -4.785 -7.797 12.055 1 97.56 93 GLY A C 1
ATOM 756 O O . GLY A 1 93 ? -5.344 -8.609 11.312 1 97.56 93 GLY A O 1
ATOM 757 N N . ARG A 1 94 ? -4.184 -6.691 11.641 1 96.75 94 ARG A N 1
ATOM 758 C CA . ARG A 1 94 ? -4.082 -6.367 10.227 1 96.75 94 ARG A CA 1
ATOM 759 C C . ARG A 1 94 ? -2.686 -6.664 9.688 1 96.75 94 ARG A C 1
ATOM 761 O O . ARG A 1 94 ? -1.733 -6.785 10.461 1 96.75 94 ARG A O 1
ATOM 768 N N . THR A 1 95 ? -2.643 -6.754 8.336 1 96.06 95 THR A N 1
ATOM 769 C CA . THR A 1 95 ? -1.371 -6.875 7.629 1 96.06 95 THR A CA 1
ATOM 770 C C . THR A 1 95 ? -1.309 -5.902 6.453 1 96.06 95 THR A C 1
ATOM 772 O O . THR A 1 95 ? -2.338 -5.391 6.012 1 96.06 95 THR A O 1
ATOM 775 N N . GLY A 1 96 ? -0.074 -5.629 6.055 1 96.19 96 GLY A N 1
ATOM 776 C CA . GLY A 1 96 ? 0.104 -4.797 4.875 1 96.19 96 GLY A CA 1
ATOM 777 C C . GLY A 1 96 ? 0.066 -3.311 5.18 1 96.19 96 GLY A C 1
ATOM 778 O O . GLY A 1 96 ? 0.434 -2.889 6.277 1 96.19 96 GLY A O 1
ATOM 779 N N . THR A 1 97 ? -0.299 -2.547 4.223 1 97 97 THR A N 1
ATOM 780 C CA . THR A 1 97 ? -0.207 -1.097 4.352 1 97 97 THR A CA 1
ATOM 781 C C . THR A 1 97 ? -1.522 -0.515 4.863 1 97 97 THR A C 1
ATOM 783 O O . THR A 1 97 ? -2.582 -1.12 4.691 1 97 97 THR A O 1
ATOM 786 N N . LEU A 1 98 ? -1.407 0.574 5.445 1 98.19 98 LEU A N 1
ATOM 787 C CA . LEU A 1 98 ? -2.57 1.272 5.984 1 98.19 98 LEU A CA 1
ATOM 788 C C . LEU A 1 98 ? -2.928 2.479 5.121 1 98.19 98 LEU A C 1
ATOM 790 O O . LEU A 1 98 ? -4.109 2.768 4.91 1 98.19 98 LEU A O 1
ATOM 794 N N . TRP A 1 99 ? -1.92 3.109 4.648 1 97.81 99 TRP A N 1
ATOM 795 C CA . TRP A 1 99 ? -2.092 4.379 3.947 1 97.81 99 TRP A CA 1
ATOM 796 C C . TRP A 1 99 ? -2.27 4.156 2.449 1 97.81 99 TRP A C 1
ATOM 798 O O . TRP A 1 99 ? -1.744 3.189 1.893 1 97.81 99 TRP A O 1
ATOM 808 N N . GLU A 1 100 ? -2.971 4.984 1.78 1 96.06 100 GLU A N 1
ATOM 809 C CA . GLU A 1 100 ? -3.195 4.941 0.338 1 96.06 100 GLU A CA 1
ATOM 810 C C . GLU A 1 100 ? -1.883 5.078 -0.429 1 96.06 100 GLU A C 1
ATOM 812 O O . GLU A 1 100 ? -1.716 4.48 -1.494 1 96.06 100 GLU A O 1
ATOM 817 N N . GLY A 1 101 ? -1.039 5.789 0.067 1 93.5 101 GLY A N 1
ATOM 818 C CA . GLY A 1 101 ? 0.253 6.145 -0.498 1 93.5 101 GLY A CA 1
ATOM 819 C C . GLY A 1 101 ? 0.988 7.195 0.312 1 93.5 101 GLY A C 1
ATOM 820 O O . GLY A 1 101 ? 0.785 7.309 1.522 1 93.5 101 GLY A O 1
ATOM 821 N N . ARG A 1 102 ? 1.862 7.805 -0.397 1 93.44 102 ARG A N 1
ATOM 822 C CA . ARG A 1 102 ? 2.564 8.914 0.236 1 93.44 102 ARG A CA 1
ATOM 823 C C . ARG A 1 102 ? 1.597 10.031 0.617 1 93.44 102 ARG A C 1
ATOM 825 O O . ARG A 1 102 ? 0.595 10.25 -0.067 1 93.44 102 ARG A O 1
ATOM 832 N N . TYR A 1 103 ? 1.986 10.758 1.652 1 97.69 103 TYR A N 1
ATOM 833 C CA . TYR A 1 103 ? 1.165 11.898 2.051 1 97.69 103 TYR A CA 1
ATOM 834 C C . TYR A 1 103 ? 1.174 12.977 0.979 1 97.69 103 TYR A C 1
ATOM 836 O O . TYR A 1 103 ? 2.164 13.141 0.262 1 97.69 103 TYR A O 1
ATOM 844 N N . ARG A 1 104 ? 0.032 13.727 0.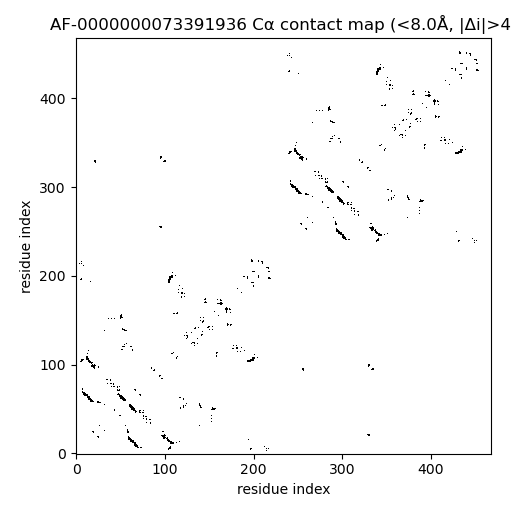925 1 97.44 104 ARG A N 1
ATOM 845 C CA . ARG A 1 104 ? -0.066 14.898 0.069 1 97.44 104 ARG A CA 1
ATOM 846 C C . ARG A 1 104 ? 0.284 16.172 0.84 1 97.44 104 ARG A C 1
ATOM 848 O O . ARG A 1 104 ? 0.003 16.266 2.037 1 97.44 104 ARG A O 1
ATOM 855 N N . SER A 1 105 ? 0.854 17.031 0.098 1 98.19 105 SER A N 1
ATOM 856 C CA . SER A 1 105 ? 1.251 18.266 0.789 1 98.19 105 SER A CA 1
ATOM 857 C C . SER A 1 105 ? 1.422 19.422 -0.191 1 98.19 105 SER A C 1
ATOM 859 O O . SER A 1 105 ? 1.641 19.203 -1.384 1 98.19 105 SER A O 1
ATOM 861 N N . THR A 1 106 ? 1.331 20.594 0.324 1 97.62 106 THR A N 1
ATOM 862 C CA . THR A 1 106 ? 1.639 21.828 -0.41 1 97.62 106 THR A CA 1
ATOM 863 C C . THR A 1 106 ? 2.326 22.844 0.496 1 97.62 106 THR A C 1
ATOM 865 O O . THR A 1 106 ? 2.221 22.75 1.722 1 97.62 106 THR A O 1
ATOM 868 N N . VAL A 1 107 ? 3.057 23.734 -0.166 1 98.5 107 VAL A N 1
ATOM 869 C CA . VAL A 1 107 ? 3.57 24.922 0.519 1 98.5 107 VAL A CA 1
ATOM 870 C C . VAL A 1 107 ? 2.625 26.094 0.296 1 98.5 107 VAL A C 1
ATOM 872 O O . VAL A 1 107 ? 2.158 26.328 -0.823 1 98.5 107 VAL A O 1
ATOM 875 N N . LEU A 1 108 ? 2.309 26.812 1.351 1 98.25 108 LEU A N 1
ATOM 876 C CA . LEU A 1 108 ? 1.363 27.906 1.147 1 98.25 108 LEU A CA 1
ATOM 877 C C . LEU A 1 108 ? 1.97 29.234 1.582 1 98.25 108 LEU A C 1
ATOM 879 O O . LEU A 1 108 ? 2.879 29.266 2.416 1 98.25 108 LEU A O 1
ATOM 883 N N . ASP A 1 109 ? 1.539 30.328 0.943 1 98.38 109 ASP A N 1
ATOM 884 C CA . ASP A 1 109 ? 1.842 31.688 1.373 1 98.38 109 ASP A CA 1
ATOM 885 C C . ASP A 1 109 ? 1.236 31.984 2.744 1 98.38 109 ASP A C 1
ATOM 887 O O . ASP A 1 109 ? 0.015 32.062 2.883 1 98.38 109 ASP A O 1
ATOM 891 N N . PRO A 1 110 ? 2.094 32.156 3.697 1 98.06 110 PRO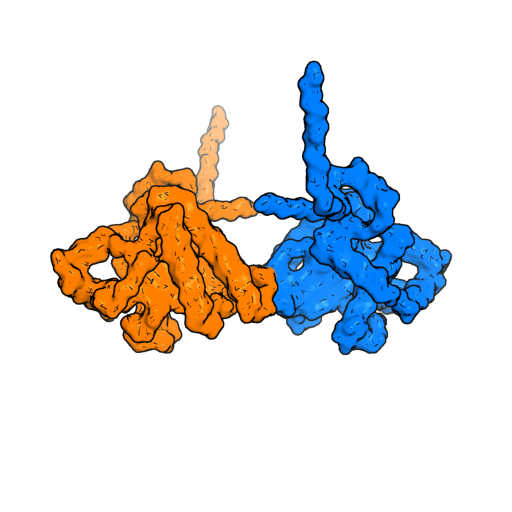 A N 1
ATOM 892 C CA . PRO A 1 110 ? 1.536 32.312 5.043 1 98.06 110 PRO A CA 1
ATOM 893 C C . PRO A 1 110 ? 0.675 33.562 5.188 1 98.06 110 PRO A C 1
ATOM 895 O O . PRO A 1 110 ? -0.37 33.531 5.84 1 98.06 110 PRO A O 1
ATOM 898 N N . ALA A 1 111 ? 1.044 34.594 4.578 1 97.31 111 ALA A N 1
ATOM 899 C CA . ALA A 1 111 ? 0.327 35.875 4.738 1 97.31 111 ALA A CA 1
ATOM 900 C C . ALA A 1 111 ? -1.126 35.75 4.293 1 97.31 111 ALA A C 1
ATOM 902 O O . ALA A 1 111 ? -2.029 36.281 4.922 1 97.31 111 ALA A O 1
ATOM 903 N N . ARG A 1 112 ? -1.309 34.938 3.324 1 97.31 112 ARG A N 1
ATOM 904 C CA . ARG A 1 112 ? -2.648 34.875 2.75 1 97.31 112 ARG A CA 1
ATOM 905 C C . ARG A 1 112 ? -3.391 33.656 3.262 1 97.31 112 ARG A C 1
ATOM 907 O O . ARG A 1 112 ? -4.602 33.688 3.477 1 97.31 112 ARG A O 1
ATOM 914 N N . TYR A 1 113 ? -2.65 32.562 3.502 1 98.5 113 TYR A N 1
ATOM 915 C CA . TYR A 1 113 ? -3.406 31.328 3.562 1 98.5 113 TYR A CA 1
ATOM 916 C C . TYR A 1 113 ? -3.197 30.625 4.902 1 98.5 113 TYR A C 1
ATOM 918 O O . TYR A 1 113 ? -3.85 29.625 5.191 1 98.5 113 TYR A O 1
ATOM 926 N N . LEU A 1 114 ? -2.322 31.094 5.777 1 98.56 114 LEU A N 1
ATOM 927 C CA . LEU A 1 114 ? -2.072 30.375 7.016 1 98.56 114 LEU A CA 1
ATOM 928 C C . LEU A 1 114 ? -3.348 30.266 7.848 1 98.56 114 LEU A C 1
ATOM 930 O O . LEU A 1 114 ? -3.793 29.156 8.164 1 98.56 114 LEU A O 1
ATOM 934 N N . LEU A 1 115 ? -3.906 31.406 8.164 1 98.56 115 LEU A N 1
ATOM 935 C CA . LEU A 1 115 ? -5.086 31.422 9.016 1 98.56 115 LEU A CA 1
ATOM 936 C C . LEU A 1 115 ? -6.277 30.781 8.312 1 98.56 115 LEU A C 1
ATOM 938 O O . LEU A 1 115 ? -7.086 30.094 8.945 1 98.56 115 LEU A O 1
ATOM 942 N N . ALA A 1 116 ? -6.355 30.984 7.027 1 98.56 116 ALA A N 1
ATOM 943 C CA . ALA A 1 116 ? -7.414 30.359 6.246 1 98.56 116 ALA A CA 1
ATOM 944 C C . ALA A 1 116 ? -7.293 28.828 6.293 1 98.56 116 ALA A C 1
ATOM 946 O O . ALA A 1 116 ? -8.297 28.125 6.426 1 98.56 116 ALA A O 1
ATOM 947 N N . CYS A 1 117 ? -6.086 28.344 6.176 1 98.81 117 CYS A N 1
ATOM 948 C CA . CYS A 1 117 ? -5.859 26.906 6.207 1 98.81 117 CYS A CA 1
ATOM 949 C C . CYS A 1 117 ? -6.137 26.344 7.598 1 98.81 117 CYS A C 1
ATOM 951 O O . CYS A 1 117 ? -6.66 25.234 7.727 1 98.81 117 CYS A O 1
ATOM 953 N N . MET A 1 118 ? -5.754 27.078 8.648 1 98.81 118 MET A N 1
ATOM 954 C CA . MET A 1 118 ? -6.098 26.656 10 1 98.81 118 MET A CA 1
ATOM 955 C C . MET A 1 118 ? -7.609 26.5 10.156 1 98.81 118 MET A C 1
ATOM 957 O O . MET A 1 118 ? -8.086 25.484 10.672 1 98.81 118 MET A O 1
ATOM 961 N N . ALA A 1 119 ? -8.305 27.516 9.672 1 98.69 119 ALA A N 1
ATOM 962 C CA . ALA A 1 119 ? -9.766 27.469 9.734 1 98.69 119 ALA A CA 1
ATOM 963 C C . ALA A 1 119 ? -10.305 26.297 8.906 1 98.69 119 ALA A C 1
ATOM 965 O O . ALA A 1 119 ? -11.234 25.609 9.32 1 98.69 119 ALA A O 1
ATOM 966 N N . TYR A 1 120 ? -9.742 26.156 7.719 1 98.75 120 TYR A N 1
ATOM 967 C CA . TYR A 1 120 ? -10.078 25.047 6.852 1 98.75 120 TYR A CA 1
ATOM 968 C C . TYR A 1 120 ? -9.969 23.719 7.602 1 98.75 120 TYR A C 1
ATOM 970 O O . TYR A 1 120 ? -10.883 22.891 7.543 1 98.75 120 TYR A O 1
ATOM 978 N N . ILE A 1 121 ? -8.898 23.5 8.352 1 98.88 121 ILE A N 1
ATOM 979 C CA . ILE A 1 121 ? -8.617 22.281 9.102 1 98.88 121 ILE A CA 1
ATOM 980 C C . ILE A 1 121 ? -9.602 22.141 10.258 1 98.88 121 ILE A C 1
ATOM 982 O O . ILE A 1 121 ? -10.203 21.078 10.445 1 98.88 121 ILE A O 1
ATOM 986 N N . ASP A 1 122 ? -9.859 23.203 10.953 1 98.69 122 ASP A N 1
ATOM 987 C CA . ASP A 1 122 ? -10.719 23.203 12.133 1 98.69 122 ASP A CA 1
ATOM 988 C C . ASP A 1 122 ? -12.172 22.938 11.75 1 98.69 122 ASP A C 1
ATOM 990 O O . ASP A 1 122 ? -12.93 22.344 12.523 1 98.69 122 ASP A O 1
ATOM 994 N N . LEU A 1 123 ? -12.555 23.297 10.555 1 98.62 123 LEU A N 1
ATOM 995 C CA . LEU A 1 123 ? -13.945 23.203 10.133 1 98.62 123 LEU A CA 1
ATOM 996 C C . LEU A 1 123 ? -14.219 21.875 9.43 1 98.62 123 LEU A C 1
ATOM 998 O O . LEU A 1 123 ? -15.367 21.578 9.078 1 98.62 123 LEU A O 1
ATOM 1002 N N . ASN A 1 124 ? -13.203 21.062 9.25 1 98.62 124 ASN A N 1
ATOM 1003 C CA . ASN A 1 124 ? -13.344 19.797 8.539 1 98.62 124 ASN A CA 1
ATOM 1004 C C . ASN A 1 124 ? -14.43 18.922 9.156 1 98.62 124 ASN A C 1
ATOM 1006 O O . ASN A 1 124 ? -15.297 18.406 8.453 1 98.62 124 ASN A O 1
ATOM 1010 N N . PRO A 1 125 ? -14.461 18.734 10.523 1 98.75 125 PRO A N 1
ATOM 1011 C CA . PRO A 1 125 ? -15.5 17.891 11.117 1 98.75 125 PRO A CA 1
ATOM 1012 C C . PRO A 1 125 ? -16.906 18.453 10.914 1 98.75 125 PRO A C 1
ATOM 1014 O O . PRO A 1 125 ? -17.859 17.688 10.781 1 98.75 125 PRO A O 1
ATOM 1017 N N . VAL A 1 126 ? -17 19.75 10.875 1 98.44 126 VAL A N 1
ATOM 1018 C CA . VAL A 1 126 ? -18.297 20.375 10.648 1 98.44 126 VAL A CA 1
ATOM 1019 C C . VAL A 1 126 ? -18.75 20.125 9.211 1 98.44 126 VAL A C 1
ATOM 1021 O O . VAL A 1 126 ? -19.891 19.719 8.977 1 98.44 126 VAL A O 1
ATOM 1024 N N . ARG A 1 127 ? -17.844 20.359 8.297 1 97.44 127 ARG A N 1
ATOM 1025 C CA . ARG A 1 127 ? -18.156 20.141 6.883 1 97.44 127 ARG A CA 1
ATOM 1026 C C . ARG A 1 127 ? -18.547 18.688 6.629 1 97.44 127 ARG A C 1
ATOM 1028 O O . ARG A 1 127 ? -19.375 18.406 5.762 1 97.44 127 ARG A O 1
ATOM 1035 N N . ALA A 1 128 ? -17.953 17.781 7.402 1 97.69 128 ALA A N 1
ATOM 1036 C CA . ALA A 1 128 ? -18.219 16.359 7.254 1 97.69 128 ALA A CA 1
ATOM 1037 C C . ALA A 1 128 ? -19.5 15.961 7.996 1 97.69 128 ALA A C 1
ATOM 1039 O O . ALA A 1 128 ? -19.922 14.805 7.941 1 97.69 128 ALA A O 1
ATOM 1040 N N . GLY A 1 129 ? -20.094 16.906 8.773 1 98.06 129 GLY A N 1
ATOM 1041 C CA . GLY A 1 129 ? -21.344 16.656 9.477 1 98.06 129 GLY A CA 1
ATOM 1042 C C . GLY A 1 129 ? -21.172 15.891 10.766 1 98.06 129 GLY A C 1
ATOM 1043 O O . GLY A 1 129 ? -22.125 15.305 11.281 1 98.06 129 GLY A O 1
ATOM 1044 N N . LEU A 1 130 ? -20 15.836 11.281 1 97.94 130 LEU A N 1
ATOM 1045 C CA . LEU A 1 130 ? -19.719 15.062 12.484 1 97.94 130 LEU A CA 1
ATOM 1046 C C . LEU A 1 130 ? -20.141 15.828 13.734 1 97.94 130 LEU A C 1
ATOM 1048 O O . LEU A 1 130 ? -20.5 15.227 14.742 1 97.94 130 LEU A O 1
ATOM 1052 N N . VAL A 1 131 ? -20 17.156 13.648 1 98.31 131 VAL A N 1
ATOM 1053 C CA . VAL A 1 131 ? -20.375 18.047 14.75 1 98.31 131 VAL A CA 1
ATOM 1054 C C . VAL A 1 131 ? -20.969 19.328 14.203 1 98.31 131 VAL A C 1
ATOM 1056 O O . VAL A 1 131 ? -20.75 19.688 13.039 1 98.31 131 VAL A O 1
ATOM 1059 N N . ALA A 1 132 ? -21.625 20.047 14.984 1 97.62 132 ALA A N 1
ATOM 1060 C CA . ALA A 1 132 ? -22.234 21.312 14.586 1 97.62 132 ALA A CA 1
ATOM 1061 C C . ALA A 1 132 ? -21.234 22.453 14.711 1 97.62 132 ALA A C 1
ATOM 1063 O O . ALA A 1 132 ? -21.219 23.375 13.891 1 97.62 132 ALA A O 1
ATOM 1064 N N . GLU A 1 133 ? -20.391 22.344 15.773 1 97.44 133 GLU A N 1
ATOM 1065 C CA . GLU A 1 133 ? -19.359 23.359 16.047 1 97.44 133 GLU A CA 1
ATOM 1066 C C . GLU A 1 133 ? -17.984 22.719 16.141 1 97.44 133 GLU A C 1
ATOM 1068 O O . GLU A 1 133 ? -17.844 21.625 16.703 1 97.44 133 GLU A O 1
ATOM 1073 N N . PRO A 1 134 ? -17 23.422 15.633 1 98 134 PRO A N 1
ATOM 1074 C CA . PRO A 1 134 ? -15.664 22.844 15.625 1 98 134 PRO A CA 1
ATOM 1075 C C . PRO A 1 134 ? -15.164 22.5 17.031 1 98 134 PRO A C 1
ATOM 1077 O O . PRO A 1 134 ? -14.445 21.516 17.203 1 98 134 PRO A O 1
ATOM 1080 N N . ALA A 1 135 ? -15.539 23.281 17.984 1 96.25 135 ALA A N 1
ATOM 1081 C CA . ALA A 1 135 ? -15.047 23.094 19.359 1 96.25 135 ALA A CA 1
ATOM 1082 C C . ALA A 1 135 ? -15.562 21.781 19.938 1 96.25 135 ALA A C 1
ATOM 1084 O O . ALA A 1 135 ? -15.039 21.281 20.938 1 96.25 135 ALA A O 1
ATOM 1085 N N . GLU A 1 136 ? -16.578 21.156 19.359 1 97.31 136 GLU A N 1
ATOM 1086 C CA . GLU A 1 136 ? -17.172 19.906 19.844 1 97.31 136 GLU A CA 1
ATOM 1087 C C . GLU A 1 136 ? -16.359 18.703 19.391 1 97.31 136 GLU A C 1
ATOM 1089 O O . GLU A 1 136 ? -16.562 17.594 19.891 1 97.31 136 GLU A O 1
ATOM 1094 N N . TYR A 1 137 ? -15.5 18.875 18.516 1 98.31 137 TYR A N 1
ATOM 1095 C CA . TYR A 1 137 ? -14.711 17.781 17.984 1 98.31 137 TYR A CA 1
ATOM 1096 C C . TYR A 1 137 ? -13.406 17.625 18.766 1 98.31 137 TYR A C 1
ATOM 1098 O O . TYR A 1 137 ? -12.531 18.484 18.688 1 98.31 137 TYR A O 1
ATOM 1106 N N . PRO A 1 138 ? -13.172 16.578 19.406 1 97.5 138 PRO A N 1
ATOM 1107 C CA . PRO A 1 138 ? -12.055 16.484 20.344 1 97.5 138 PRO A CA 1
ATOM 1108 C C . PRO A 1 138 ? -10.734 16.141 19.656 1 97.5 138 PRO A C 1
ATOM 1110 O O . PRO A 1 138 ? -9.672 16.219 20.266 1 97.5 138 PRO A O 1
ATOM 1113 N N . TRP A 1 139 ? -10.781 15.766 18.375 1 98.62 139 TRP A N 1
ATOM 1114 C CA . TRP A 1 139 ? -9.578 15.266 17.719 1 98.62 139 TRP A CA 1
ATOM 1115 C C . TRP A 1 139 ? -9.023 16.297 16.75 1 98.62 139 TRP A C 1
ATOM 1117 O O . TRP A 1 139 ? -8.664 15.961 15.609 1 98.62 139 TRP A O 1
ATOM 1127 N N . SER A 1 140 ? -9.031 17.547 17.203 1 98.75 140 SER A N 1
ATOM 1128 C CA . SER A 1 140 ? -8.43 18.656 16.453 1 98.75 140 SER A CA 1
ATOM 1129 C C . SER A 1 140 ? -7.73 19.625 17.391 1 98.75 140 SER A C 1
ATOM 1131 O O . SER A 1 140 ? -7.887 19.562 18.609 1 98.75 140 SER A O 1
ATOM 1133 N N . SER A 1 141 ? -7.008 20.531 16.797 1 98.5 141 SER A N 1
ATOM 1134 C CA . SER A 1 141 ? -6.273 21.531 17.562 1 98.5 141 SER A CA 1
ATOM 1135 C C . SER A 1 141 ? -7.141 22.75 17.844 1 98.5 141 SER A C 1
ATOM 1137 O O . SER A 1 141 ? -6.668 23.734 18.422 1 98.5 141 SER A O 1
ATOM 1139 N N . HIS A 1 142 ? -8.391 22.734 17.469 1 98.56 142 HIS A N 1
ATOM 1140 C CA . HIS A 1 142 ? -9.242 23.922 17.547 1 98.56 142 HIS A CA 1
ATOM 1141 C C . HIS A 1 142 ? -9.391 24.391 18.984 1 98.56 142 HIS A C 1
ATOM 1143 O O . HIS A 1 142 ? -9.297 25.594 19.266 1 98.56 142 HIS A O 1
ATOM 1149 N N . ALA A 1 143 ? -9.617 23.469 19.875 1 97.88 143 ALA A N 1
ATOM 1150 C CA . ALA A 1 143 ? -9.797 23.828 21.281 1 97.88 143 ALA A CA 1
ATOM 1151 C C . ALA A 1 143 ? -8.555 24.531 21.828 1 97.88 143 ALA A C 1
ATOM 1153 O O . ALA A 1 143 ? -8.656 25.438 22.672 1 97.88 143 ALA A O 1
ATOM 1154 N N . HIS A 1 144 ? -7.461 24.094 21.375 1 97.81 144 HIS A N 1
ATOM 1155 C CA . HIS A 1 144 ? -6.223 24.75 21.781 1 97.81 144 HIS A CA 1
ATOM 1156 C C . HIS A 1 144 ? -6.172 26.188 21.281 1 97.81 144 HIS A C 1
ATOM 1158 O O . HIS A 1 144 ? -5.805 27.109 22.031 1 97.81 144 HIS A O 1
ATOM 1164 N N . ALA A 1 145 ? -6.535 26.406 20.047 1 97.94 145 ALA A N 1
ATOM 1165 C CA . ALA A 1 145 ? -6.484 27.734 19.422 1 97.94 145 ALA A CA 1
ATOM 1166 C C . ALA A 1 145 ? -7.445 28.703 20.109 1 97.94 145 ALA A C 1
ATOM 1168 O O . ALA A 1 145 ? -7.234 29.906 20.094 1 97.94 145 ALA A O 1
ATOM 1169 N N . LEU A 1 146 ? -8.43 28.125 20.734 1 97.69 146 LEU A N 1
ATOM 1170 C CA . LEU A 1 146 ? -9.422 28.938 21.438 1 97.69 146 LEU A CA 1
ATOM 1171 C C . LEU A 1 146 ? -9.047 29.078 22.922 1 97.69 146 LEU A C 1
ATOM 1173 O O . LEU A 1 146 ? -9.789 29.703 23.688 1 97.69 146 LEU A O 1
ATOM 1177 N N . GLY A 1 147 ? -7.973 28.438 23.391 1 96.5 147 GLY A N 1
ATOM 1178 C CA . GLY A 1 147 ? -7.547 28.5 24.781 1 96.5 147 GLY A CA 1
ATOM 1179 C C . GLY A 1 147 ? -8.352 27.594 25.688 1 96.5 147 GLY A C 1
ATOM 1180 O O . GLY A 1 147 ? -8.32 27.75 26.922 1 96.5 147 GLY A O 1
ATOM 1181 N N . LEU A 1 148 ? -8.992 26.656 25.141 1 96.06 148 LEU A N 1
ATOM 1182 C CA . LEU A 1 148 ? -9.875 25.781 25.906 1 96.06 148 LEU A CA 1
ATOM 1183 C C . LEU A 1 148 ? -9.125 24.562 26.422 1 96.06 148 LEU A C 1
ATOM 1185 O O . LEU A 1 148 ? -9.516 23.953 27.422 1 96.06 148 LEU A O 1
ATOM 1189 N N . ARG A 1 149 ? -8.117 24.141 25.766 1 95.31 149 ARG A N 1
ATOM 1190 C CA . ARG A 1 149 ? -7.336 22.953 26.125 1 95.31 149 ARG A CA 1
ATOM 1191 C C . ARG A 1 149 ? -5.883 23.109 25.672 1 95.31 149 ARG A C 1
ATOM 1193 O O . ARG A 1 149 ? -5.617 23.312 24.484 1 95.31 149 ARG A O 1
ATOM 1200 N N . PRO A 1 150 ? -5.008 22.984 26.594 1 95.75 150 PRO A N 1
ATOM 1201 C CA . PRO A 1 150 ? -3.607 23.016 26.156 1 95.75 150 PRO A CA 1
ATOM 1202 C C . PRO A 1 150 ? -3.219 21.797 25.328 1 95.75 150 PRO A C 1
ATOM 1204 O O . PRO A 1 150 ? -3.711 20.688 25.578 1 95.75 150 PRO A O 1
ATOM 1207 N N . ASP A 1 151 ? -2.375 22 24.375 1 97.62 151 ASP A N 1
ATOM 1208 C CA . ASP A 1 151 ? -1.914 20.938 23.5 1 97.62 151 ASP A CA 1
ATOM 1209 C C . ASP A 1 151 ? -0.418 21.062 23.219 1 97.62 151 ASP A C 1
ATOM 1211 O O . ASP A 1 151 ? 0.016 22.016 22.562 1 97.62 151 ASP A O 1
ATOM 1215 N N . ARG A 1 152 ? 0.371 20.094 23.656 1 96.31 152 ARG A N 1
ATOM 1216 C CA . ARG A 1 152 ? 1.825 20.156 23.562 1 96.31 152 ARG A CA 1
ATOM 1217 C C . ARG A 1 152 ? 2.279 19.984 22.109 1 96.31 152 ARG A C 1
ATOM 1219 O O . ARG A 1 152 ? 3.426 20.281 21.781 1 96.31 152 ARG A O 1
ATOM 1226 N N . LEU A 1 153 ? 1.401 19.438 21.266 1 98.31 153 LEU A N 1
ATOM 1227 C CA . LEU A 1 153 ? 1.733 19.219 19.859 1 98.31 153 LEU A CA 1
ATOM 1228 C C . LEU A 1 153 ? 1.742 20.531 19.094 1 98.31 153 LEU A C 1
ATOM 1230 O O . LEU A 1 153 ? 2.449 20.656 18.078 1 98.31 153 LEU A O 1
ATOM 1234 N N . VAL A 1 154 ? 1.05 21.5 19.578 1 98.75 154 VAL A N 1
ATOM 1235 C CA . VAL A 1 154 ? 0.771 22.688 18.766 1 98.75 154 VAL A CA 1
ATOM 1236 C C . VAL A 1 154 ? 1.766 23.797 19.109 1 98.75 154 VAL A C 1
ATOM 1238 O O . VAL A 1 154 ? 1.976 24.109 20.281 1 98.75 154 VAL A O 1
ATOM 1241 N N . THR A 1 155 ? 2.389 24.297 18.156 1 98.38 155 THR A N 1
ATOM 1242 C CA . THR A 1 155 ? 3.191 25.516 18.203 1 98.38 155 THR A CA 1
ATOM 1243 C C . THR A 1 155 ? 2.51 26.641 17.438 1 98.38 155 THR A C 1
ATOM 1245 O O . THR A 1 155 ? 2.449 26.625 16.203 1 98.38 155 THR A O 1
ATOM 1248 N N . PRO A 1 156 ? 2.041 27.625 18.141 1 97.62 156 PRO A N 1
ATOM 1249 C CA . PRO A 1 156 ? 1.346 28.703 17.453 1 97.62 156 PRO A CA 1
ATOM 1250 C C . PRO A 1 156 ? 2.246 29.438 16.453 1 97.62 156 PRO A C 1
ATOM 1252 O O . PRO A 1 156 ? 3.41 29.719 16.766 1 97.62 156 PRO A O 1
ATOM 1255 N N . HIS A 1 157 ? 1.74 29.719 15.352 1 98.38 157 HIS A N 1
ATOM 1256 C CA . HIS A 1 157 ? 2.459 30.5 14.344 1 98.38 157 HIS A CA 1
ATOM 1257 C C . HIS A 1 157 ? 2.441 31.984 14.68 1 98.38 157 HIS A C 1
ATOM 1259 O O . HIS A 1 157 ? 1.503 32.469 15.312 1 98.38 157 HIS A O 1
ATOM 1265 N N . ALA A 1 158 ? 3.4 32.719 14.172 1 98 158 ALA A N 1
ATOM 1266 C CA . ALA A 1 158 ? 3.516 34.125 14.438 1 98 158 ALA A CA 1
ATOM 1267 C C . ALA A 1 158 ? 2.262 34.875 13.984 1 98 158 ALA A C 1
ATOM 1269 O O . ALA A 1 158 ? 1.842 35.844 14.633 1 98 158 ALA A O 1
ATOM 1270 N N . LEU A 1 159 ? 1.698 34.406 12.891 1 98.38 159 LEU A N 1
ATOM 1271 C CA . LEU A 1 159 ? 0.521 35.094 12.352 1 98.38 159 LEU A CA 1
ATOM 1272 C C . LEU A 1 159 ? -0.693 34.844 13.242 1 98.38 159 LEU A C 1
ATOM 1274 O O . LEU A 1 159 ? -1.592 35.688 13.312 1 98.38 159 LEU A O 1
ATOM 1278 N N . TYR A 1 160 ? -0.802 33.781 13.898 1 98.31 160 TYR A N 1
ATOM 1279 C CA . TYR A 1 160 ? -1.811 33.562 14.938 1 98.31 160 TYR A CA 1
ATOM 1280 C C . TYR A 1 160 ? -1.567 34.5 16.125 1 98.31 160 TYR A C 1
ATOM 1282 O O . TYR A 1 160 ? -2.5 35.125 16.641 1 98.31 160 TYR A O 1
ATOM 1290 N N . TRP A 1 161 ? -0.315 34.562 16.516 1 97.25 161 TRP A N 1
ATOM 1291 C CA . TRP A 1 161 ? 0.064 35.438 17.641 1 97.25 161 TRP A CA 1
ATOM 1292 C C . TRP A 1 161 ? -0.328 36.875 17.375 1 97.25 161 TRP A C 1
ATOM 1294 O O . TRP A 1 161 ? -0.743 37.594 18.297 1 97.25 161 TRP A O 1
ATOM 1304 N N . ALA A 1 162 ? -0.244 37.25 16.203 1 97.81 162 ALA A N 1
ATOM 1305 C CA . ALA A 1 162 ? -0.453 38.625 15.82 1 97.81 162 ALA A CA 1
ATOM 1306 C C . ALA A 1 162 ? -1.938 38.969 15.812 1 97.81 162 ALA A C 1
ATOM 1308 O O . ALA A 1 162 ? -2.309 40.125 15.617 1 97.81 162 ALA A O 1
ATOM 1309 N N . LEU A 1 163 ? -2.779 38.031 16.047 1 97.81 163 LEU A N 1
ATOM 1310 C CA . LEU A 1 163 ? -4.219 38.281 16 1 97.81 163 LEU A CA 1
ATOM 1311 C C . LEU A 1 163 ? -4.668 39.125 17.188 1 97.81 163 LEU A C 1
ATOM 1313 O O . LEU A 1 163 ? -5.781 39.656 17.203 1 97.81 163 LEU A O 1
ATOM 1317 N N . GLY A 1 164 ? -3.773 39.219 18.188 1 97.19 164 GLY A N 1
ATOM 1318 C CA . GLY A 1 164 ? -4.086 40 19.359 1 97.19 164 GLY A CA 1
ATOM 1319 C C . GLY A 1 164 ? -2.898 40.156 20.297 1 97.19 164 GLY A C 1
ATOM 1320 O O . GLY A 1 164 ? -1.974 39.344 20.281 1 97.19 164 GLY A O 1
ATOM 1321 N N . ASN A 1 165 ? -3.018 41.156 21.109 1 95.75 165 ASN A N 1
ATOM 1322 C CA . ASN A 1 165 ? -1.912 41.469 22 1 95.75 165 ASN A CA 1
ATOM 1323 C C . ASN A 1 165 ? -1.994 40.688 23.297 1 95.75 165 ASN A C 1
ATOM 1325 O O . ASN A 1 165 ? -1.028 40.656 24.062 1 95.75 165 ASN A O 1
ATOM 1329 N N . THR A 1 166 ? -3.131 40.125 23.531 1 96.5 166 THR A N 1
ATOM 1330 C CA . THR A 1 166 ? -3.342 39.281 24.688 1 96.5 166 THR A CA 1
ATOM 1331 C C . THR A 1 166 ? -3.879 37.906 24.266 1 96.5 166 THR A C 1
ATOM 1333 O O . THR A 1 166 ? -4.441 37.781 23.172 1 96.5 166 THR A O 1
ATOM 1336 N N . PRO A 1 167 ? -3.648 36.969 25.125 1 94.75 167 PRO A N 1
ATOM 1337 C CA . PRO A 1 167 ? -4.207 35.656 24.797 1 94.75 167 PRO A CA 1
ATOM 1338 C C . PRO A 1 167 ? -5.711 35.688 24.547 1 94.75 167 PRO A C 1
ATOM 1340 O O . PRO A 1 167 ? -6.195 35.094 23.578 1 94.75 167 PRO A O 1
ATOM 1343 N N . PHE A 1 168 ? -6.402 36.406 25.312 1 95.81 168 PHE A N 1
ATOM 1344 C CA . PHE A 1 168 ? -7.852 36.5 25.172 1 95.81 168 PHE A CA 1
ATOM 1345 C C . PHE A 1 168 ? -8.234 37.125 23.844 1 95.81 168 PHE A C 1
ATOM 1347 O O . PHE A 1 168 ? -9.117 36.625 23.141 1 95.81 168 PHE A O 1
ATOM 1354 N N . ALA A 1 169 ? -7.566 38.156 23.5 1 97.38 169 ALA A N 1
ATOM 1355 C CA . ALA A 1 169 ? -7.859 38.875 22.25 1 97.38 169 ALA A CA 1
ATOM 1356 C C . ALA A 1 169 ? -7.555 37.969 21.047 1 97.38 169 ALA A C 1
ATOM 1358 O O . ALA A 1 169 ? -8.32 37.938 20.078 1 97.38 169 ALA A O 1
ATOM 1359 N N . ARG A 1 170 ? -6.445 37.344 21.156 1 96.94 170 ARG A N 1
ATOM 1360 C CA . ARG A 1 170 ? -6.012 36.438 20.078 1 96.94 170 ARG A CA 1
ATOM 1361 C C . ARG A 1 170 ? -6.996 35.312 19.891 1 96.94 170 ARG A C 1
ATOM 1363 O O . ARG A 1 170 ? -7.367 34.969 18.75 1 96.94 170 ARG A O 1
ATOM 1370 N N . GLU A 1 171 ? -7.406 34.688 20.953 1 97.62 171 GLU A N 1
ATOM 1371 C CA . GLU A 1 171 ? -8.344 33.562 20.938 1 97.62 171 GLU A CA 1
ATOM 1372 C C . GLU A 1 171 ? -9.711 34 20.406 1 97.62 171 GLU A C 1
ATOM 1374 O O . GLU A 1 171 ? -10.32 33.281 19.609 1 97.62 171 GLU A O 1
ATOM 1379 N N . ALA A 1 172 ? -10.164 35.125 20.797 1 97.56 172 ALA A N 1
ATOM 1380 C CA . ALA A 1 172 ? -11.438 35.656 20.328 1 97.56 172 ALA A CA 1
ATOM 1381 C C . ALA A 1 172 ? -11.391 35.969 18.844 1 97.56 172 ALA A C 1
ATOM 1383 O O . ALA A 1 172 ? -12.336 35.656 18.109 1 97.56 172 ALA A O 1
ATOM 1384 N N . ALA A 1 173 ? -10.297 36.562 18.453 1 98.38 173 ALA A N 1
ATOM 1385 C CA . ALA A 1 173 ? -10.125 36.875 17.047 1 98.38 173 ALA A CA 1
ATOM 1386 C C . ALA A 1 173 ? -10.117 35.625 16.172 1 98.38 173 ALA A C 1
ATOM 1388 O O . ALA A 1 173 ? -10.75 35.594 15.117 1 98.38 173 ALA A O 1
ATOM 1389 N N . TYR A 1 174 ? -9.414 34.656 16.625 1 98.44 174 TYR A N 1
ATOM 1390 C CA . TYR A 1 174 ? -9.367 33.406 15.875 1 98.44 174 TYR A CA 1
ATOM 1391 C C . TYR A 1 174 ? -10.734 32.719 15.82 1 98.44 174 TYR A C 1
ATOM 1393 O O . TYR A 1 174 ? -11.148 32.219 14.773 1 98.44 174 TYR A O 1
ATOM 1401 N N . GLY A 1 175 ? -11.391 32.656 16.953 1 98.12 175 GLY A N 1
ATOM 1402 C CA . GLY A 1 175 ? -12.75 32.125 16.984 1 98.12 175 GLY A CA 1
ATOM 1403 C C . GLY A 1 175 ? -13.672 32.781 15.984 1 98.12 175 GLY A C 1
ATOM 1404 O O . GLY A 1 175 ? -14.445 32.125 15.305 1 98.12 175 GLY A O 1
ATOM 1405 N N . ALA A 1 176 ? -13.57 34.062 15.914 1 98 176 ALA A N 1
ATOM 1406 C CA . ALA A 1 176 ? -14.391 34.812 14.977 1 98 176 ALA A CA 1
ATOM 1407 C C . ALA A 1 176 ? -14.039 34.438 13.531 1 98 176 ALA A C 1
ATOM 1409 O O . ALA A 1 176 ? -14.93 34.344 12.68 1 98 176 ALA A O 1
ATOM 1410 N N . LEU A 1 177 ? -12.773 34.312 13.336 1 97.5 177 LEU A N 1
ATOM 1411 C CA . LEU A 1 177 ? -12.305 33.938 12.008 1 97.5 177 LEU A CA 1
ATOM 1412 C C . LEU A 1 177 ? -12.891 32.594 11.602 1 97.5 177 LEU A C 1
ATOM 1414 O O . LEU A 1 177 ? -13.383 32.438 10.477 1 97.5 177 LEU A O 1
ATOM 1418 N N . VAL A 1 178 ? -12.875 31.609 12.477 1 98.31 178 VAL A N 1
ATOM 1419 C CA . VAL A 1 178 ? -13.375 30.281 12.188 1 98.31 178 VAL A CA 1
ATOM 1420 C C . VAL A 1 178 ? -14.891 30.312 12.023 1 98.31 178 VAL A C 1
ATOM 1422 O O . VAL A 1 178 ? -15.445 29.656 11.141 1 98.31 178 VAL A O 1
ATOM 1425 N N . GLN A 1 179 ? -15.562 31.094 12.805 1 96.31 179 GLN A N 1
ATOM 1426 C CA . GLN A 1 179 ? -17.016 31.219 12.727 1 96.31 179 GLN A CA 1
ATOM 1427 C C . GLN A 1 179 ? -17.438 31.844 11.398 1 96.31 179 GLN A C 1
ATOM 1429 O O . GLN A 1 179 ? -18.469 31.469 10.836 1 96.31 179 GLN A O 1
ATOM 1434 N N . ALA A 1 180 ? -16.688 32.812 10.984 1 96.31 180 ALA A N 1
ATOM 1435 C CA . ALA A 1 180 ? -16.969 33.438 9.695 1 96.31 180 ALA A CA 1
ATOM 1436 C C . ALA A 1 180 ? -16.844 32.438 8.555 1 96.31 180 ALA A C 1
ATOM 1438 O O . ALA A 1 180 ? -17.5 32.594 7.52 1 96.31 180 ALA A O 1
ATOM 1439 N N . GLY A 1 181 ? -16 31.469 8.766 1 94.88 181 GLY A N 1
ATOM 1440 C CA . GLY A 1 181 ? -15.805 30.438 7.762 1 94.88 181 GLY A CA 1
ATOM 1441 C C . GLY A 1 181 ? -14.898 30.859 6.625 1 94.88 181 GLY A C 1
ATOM 1442 O O . GLY A 1 181 ? -14.211 31.875 6.727 1 94.88 181 GLY A O 1
ATOM 1443 N N . LEU A 1 182 ? -14.781 29.969 5.625 1 94.44 182 LEU A N 1
ATOM 1444 C CA . LEU A 1 182 ? -14 30.219 4.418 1 94.44 182 LEU A CA 1
ATOM 1445 C C . LEU A 1 182 ? -14.914 30.328 3.199 1 94.44 182 LEU A C 1
ATOM 1447 O O . LEU A 1 182 ? -15.977 29.703 3.156 1 94.44 182 LEU A O 1
ATOM 1451 N N . SER A 1 183 ? -14.422 31.156 2.271 1 95.69 183 SER A N 1
ATOM 1452 C CA . SER A 1 183 ? -15.117 31.141 0.991 1 95.69 183 SER A CA 1
ATOM 1453 C C . SER A 1 183 ? -14.961 29.797 0.287 1 95.69 183 SER A C 1
ATOM 1455 O O . SER A 1 183 ? -13.977 29.094 0.502 1 95.69 183 SER A O 1
ATOM 1457 N N . GLU A 1 184 ? -15.898 29.516 -0.537 1 96 184 GLU A N 1
ATOM 1458 C CA . GLU A 1 184 ? -15.812 28.297 -1.329 1 96 184 GLU A CA 1
ATOM 1459 C C . GLU A 1 184 ? -14.562 28.297 -2.205 1 96 184 GLU A C 1
ATOM 1461 O O . GLU A 1 184 ? -13.945 27.25 -2.404 1 96 184 GLU A O 1
ATOM 1466 N N . GLN A 1 185 ? -14.258 29.406 -2.631 1 96.56 185 GLN A N 1
ATOM 1467 C CA . GLN A 1 185 ? -13.078 29.547 -3.48 1 96.56 185 GLN A CA 1
ATOM 1468 C C . GLN A 1 185 ? -11.805 29.188 -2.715 1 96.56 185 GLN A C 1
ATOM 1470 O O . GLN A 1 185 ? -10.969 28.422 -3.209 1 96.56 185 GLN A O 1
ATOM 1475 N N . ASP A 1 186 ? -11.656 29.719 -1.532 1 96.56 186 ASP A N 1
ATOM 1476 C CA . ASP A 1 186 ? -10.477 29.438 -0.72 1 96.56 186 ASP A CA 1
ATOM 1477 C C . ASP A 1 186 ? -10.414 27.953 -0.337 1 96.56 186 ASP A C 1
ATOM 1479 O O . ASP A 1 186 ? -9.344 27.359 -0.352 1 96.56 186 ASP A O 1
ATOM 1483 N N . ARG A 1 187 ? -11.586 27.453 -0.044 1 97.62 187 ARG A N 1
ATOM 1484 C CA . ARG A 1 187 ? -11.648 26.031 0.296 1 97.62 187 ARG A CA 1
ATOM 1485 C C . ARG A 1 187 ? -11.148 25.172 -0.857 1 97.62 187 ARG A C 1
ATOM 1487 O O . ARG A 1 187 ? -10.336 24.266 -0.655 1 97.62 187 ARG A O 1
ATOM 1494 N N . HIS A 1 188 ? -11.594 25.469 -1.999 1 97.75 188 HIS A N 1
ATOM 1495 C CA . HIS A 1 188 ? -11.211 24.719 -3.188 1 97.75 188 HIS A CA 1
ATOM 1496 C C . HIS A 1 188 ? -9.719 24.891 -3.486 1 97.75 188 HIS A C 1
ATOM 1498 O O . HIS A 1 188 ? -9.039 23.922 -3.828 1 97.75 188 HIS A O 1
ATOM 1504 N N . ARG A 1 189 ? -9.234 26.078 -3.355 1 97.81 189 ARG A N 1
ATOM 1505 C CA . ARG A 1 189 ? -7.832 26.344 -3.631 1 97.81 189 ARG A CA 1
ATOM 1506 C C . ARG A 1 189 ? -6.922 25.594 -2.674 1 97.81 189 ARG A C 1
ATOM 1508 O O . ARG A 1 189 ? -5.914 25.016 -3.092 1 97.81 189 ARG A O 1
ATOM 1515 N N . ILE A 1 190 ? -7.293 25.609 -1.398 1 98.56 190 ILE A N 1
ATOM 1516 C CA . ILE A 1 190 ? -6.496 24.922 -0.385 1 98.56 190 ILE A CA 1
ATOM 1517 C C . ILE A 1 190 ? -6.496 23.422 -0.66 1 98.56 190 ILE A C 1
ATOM 1519 O O . ILE A 1 190 ? -5.441 22.781 -0.658 1 98.56 190 ILE A O 1
ATOM 1523 N N . THR A 1 191 ? -7.691 22.891 -0.963 1 98.12 191 THR A N 1
ATOM 1524 C CA . THR A 1 191 ? -7.824 21.469 -1.249 1 98.12 191 THR A CA 1
ATOM 1525 C C . THR A 1 191 ? -7.02 21.094 -2.49 1 98.12 191 THR A C 1
ATOM 1527 O O . THR A 1 191 ? -6.207 20.156 -2.449 1 98.12 191 THR A O 1
ATOM 1530 N N . ASP A 1 192 ? -7.188 21.797 -3.541 1 97.75 192 ASP A N 1
ATOM 1531 C CA . ASP A 1 192 ? -6.562 21.484 -4.824 1 97.75 192 ASP A CA 1
ATOM 1532 C C . ASP A 1 192 ? -5.043 21.578 -4.734 1 97.75 192 ASP A C 1
ATOM 1534 O O . ASP A 1 192 ? -4.324 20.734 -5.277 1 97.75 192 ASP A O 1
ATOM 1538 N N . ALA A 1 193 ? -4.582 22.609 -4.113 1 97.81 193 ALA A N 1
ATOM 1539 C CA . ALA A 1 193 ? -3.139 22.797 -3.979 1 97.81 193 ALA A CA 1
ATOM 1540 C C . ALA A 1 193 ? -2.502 21.641 -3.211 1 97.81 193 ALA A C 1
ATOM 1542 O O . ALA A 1 193 ? -1.445 21.141 -3.6 1 97.81 193 ALA A O 1
ATOM 1543 N N . THR A 1 194 ? -3.16 21.25 -2.123 1 98 194 THR A N 1
ATOM 1544 C CA . THR A 1 194 ? -2.615 20.188 -1.303 1 98 194 THR A CA 1
ATOM 1545 C C . THR A 1 194 ? -2.617 18.859 -2.07 1 98 194 THR A C 1
ATOM 1547 O O . THR A 1 194 ? -1.633 18.125 -2.043 1 98 194 THR A O 1
ATOM 1550 N N . LEU A 1 195 ? -3.684 18.594 -2.797 1 96 195 LEU A N 1
ATOM 1551 C CA . LEU A 1 195 ? -3.816 17.328 -3.523 1 96 195 LEU A CA 1
ATOM 1552 C C . LEU A 1 195 ? -2.881 17.297 -4.727 1 96 195 LEU A C 1
ATOM 1554 O O . LEU A 1 195 ? -2.35 16.234 -5.074 1 96 195 LEU A O 1
ATOM 1558 N N . SER A 1 196 ? -2.613 18.438 -5.312 1 94.88 196 SER A N 1
ATOM 1559 C CA . SER A 1 196 ? -1.787 18.484 -6.516 1 94.88 196 SER A CA 1
ATOM 1560 C C . SER A 1 196 ? -0.312 18.656 -6.168 1 94.88 196 SER A C 1
ATOM 1562 O O . SER A 1 196 ? 0.563 18.281 -6.957 1 94.88 196 SER A O 1
ATOM 1564 N N . GLY A 1 197 ? -0.078 19.312 -5.059 1 95.88 197 GLY A N 1
ATOM 1565 C CA . GLY A 1 197 ? 1.297 19.484 -4.617 1 95.88 197 GLY A CA 1
ATOM 1566 C C . GLY A 1 197 ? 1.943 20.75 -5.152 1 95.88 197 GLY A C 1
ATOM 1567 O O . GLY A 1 197 ? 3.17 20.875 -5.141 1 95.88 197 GLY A O 1
ATOM 1568 N N . TRP A 1 198 ? 1.177 21.656 -5.68 1 95.31 198 TRP A N 1
ATOM 1569 C CA . TRP A 1 198 ? 1.683 22.938 -6.172 1 95.31 198 TRP A CA 1
ATOM 1570 C C . TRP A 1 198 ? 1.505 24.031 -5.125 1 95.31 198 TRP A C 1
ATOM 1572 O O . TRP A 1 198 ? 0.522 24.031 -4.379 1 95.31 198 TRP A O 1
ATOM 1582 N N . ALA A 1 199 ? 2.391 24.969 -5.188 1 97.56 199 ALA A N 1
ATOM 1583 C CA . ALA A 1 199 ? 2.398 26 -4.16 1 97.56 199 ALA A CA 1
ATOM 1584 C C . ALA A 1 199 ? 1.083 26.781 -4.148 1 97.56 199 ALA A C 1
ATOM 1586 O O . ALA A 1 199 ? 0.512 27.062 -5.207 1 97.56 199 ALA A O 1
ATOM 1587 N N . LEU A 1 200 ? 0.664 27.109 -3.045 1 98.38 200 LEU A N 1
ATOM 1588 C CA . LEU A 1 200 ? -0.547 27.906 -2.875 1 98.38 200 LEU A CA 1
ATOM 1589 C C . LEU A 1 200 ? -0.204 29.344 -2.557 1 98.38 200 LEU A C 1
ATOM 1591 O O . LEU A 1 200 ? 0.167 29.672 -1.427 1 98.38 200 LEU A O 1
ATOM 1595 N N . GLY A 1 201 ? -0.319 30.203 -3.387 1 97.69 201 GLY A N 1
ATOM 1596 C CA . GLY A 1 201 ? -0.025 31.641 -3.336 1 97.69 201 GLY A CA 1
ATOM 1597 C C . GLY A 1 201 ? -0.131 32.312 -4.688 1 97.69 201 GLY A C 1
ATOM 1598 O O . GLY A 1 201 ? -0.497 31.688 -5.68 1 97.69 201 GLY A O 1
ATOM 1599 N N . ASP A 1 202 ? 0.074 33.594 -4.738 1 96.56 202 ASP A N 1
ATOM 1600 C CA . ASP A 1 202 ? 0.018 34.312 -6.004 1 96.56 202 ASP A CA 1
ATOM 1601 C C . ASP A 1 202 ? 1.321 34.156 -6.785 1 96.56 202 ASP A C 1
ATOM 1603 O O . ASP A 1 202 ? 2.211 33.406 -6.375 1 96.56 202 ASP A O 1
ATOM 1607 N N . ALA A 1 203 ? 1.431 34.75 -7.914 1 95.75 203 ALA A N 1
ATOM 1608 C CA . ALA A 1 203 ? 2.566 34.594 -8.82 1 95.75 203 ALA A CA 1
ATOM 1609 C C . ALA A 1 203 ? 3.859 35.094 -8.156 1 95.75 203 ALA A C 1
ATOM 1611 O O . ALA A 1 203 ? 4.922 34.5 -8.375 1 95.75 203 ALA A O 1
ATOM 1612 N N . GLU A 1 204 ? 3.793 36.156 -7.453 1 96.5 204 GLU A N 1
ATOM 1613 C CA . GLU A 1 204 ? 4.973 36.688 -6.773 1 96.5 204 GLU A CA 1
ATOM 1614 C C . GLU A 1 204 ? 5.504 35.688 -5.738 1 96.5 204 GLU A C 1
ATOM 1616 O O . GLU A 1 204 ? 6.715 35.469 -5.652 1 96.5 204 GLU A O 1
ATOM 1621 N N . PHE A 1 205 ? 4.621 35.125 -5.02 1 97.19 205 PHE A N 1
ATOM 1622 C CA . PHE A 1 205 ? 4.992 34.125 -4.035 1 97.19 205 PHE A CA 1
ATOM 1623 C C . PHE A 1 205 ? 5.641 32.938 -4.715 1 97.19 205 PHE A C 1
ATOM 1625 O O . PHE A 1 205 ? 6.688 32.438 -4.273 1 97.19 205 PHE A O 1
ATOM 1632 N N . ALA A 1 206 ? 4.98 32.406 -5.758 1 96.25 206 ALA A N 1
ATOM 1633 C CA . ALA A 1 206 ? 5.492 31.266 -6.492 1 96.25 206 ALA A CA 1
ATOM 1634 C C . ALA A 1 206 ? 6.895 31.547 -7.027 1 96.25 206 ALA A C 1
ATOM 1636 O O . ALA A 1 206 ? 7.773 30.672 -6.957 1 96.25 206 ALA A O 1
ATOM 1637 N N . ALA A 1 207 ? 7.109 32.719 -7.516 1 95.25 207 ALA A N 1
ATOM 1638 C CA . ALA A 1 207 ? 8.414 33.094 -8.055 1 95.25 207 ALA A CA 1
ATOM 1639 C C . ALA A 1 207 ? 9.477 33.125 -6.953 1 95.25 207 ALA A C 1
ATOM 1641 O O . ALA A 1 207 ? 10.594 32.656 -7.156 1 95.25 207 ALA A O 1
ATOM 1642 N N . ALA A 1 208 ? 9.086 33.688 -5.875 1 95.25 208 ALA A N 1
ATOM 1643 C CA . ALA A 1 208 ? 10 33.75 -4.734 1 95.25 208 ALA A CA 1
ATOM 1644 C C . ALA A 1 208 ? 10.367 32.344 -4.262 1 95.25 208 ALA A C 1
ATOM 1646 O O . ALA A 1 208 ? 11.531 32.062 -3.961 1 95.25 208 ALA A O 1
ATOM 1647 N N . LEU A 1 209 ? 9.375 31.5 -4.219 1 95.44 209 LEU A N 1
ATOM 1648 C CA . LEU A 1 209 ? 9.609 30.125 -3.787 1 95.44 209 LEU A CA 1
ATOM 1649 C C . LEU A 1 209 ? 10.516 29.391 -4.77 1 95.44 209 LEU A C 1
ATOM 1651 O O . LEU A 1 209 ? 11.406 28.641 -4.359 1 95.44 209 LEU A O 1
ATOM 1655 N N . GLN A 1 210 ? 10.195 29.562 -6.051 1 95.12 210 GLN A N 1
ATOM 1656 C CA . GLN A 1 210 ? 10.945 28.891 -7.102 1 95.12 210 GLN A CA 1
ATOM 1657 C C . GLN A 1 210 ? 12.438 29.188 -7.008 1 95.12 210 GLN A C 1
ATOM 1659 O O . GLN A 1 210 ? 13.266 28.328 -7.32 1 95.12 210 GLN A O 1
ATOM 1664 N N . SER A 1 211 ? 12.812 30.328 -6.57 1 94.56 211 SER A N 1
ATOM 1665 C CA . SER A 1 211 ? 14.211 30.734 -6.457 1 94.56 211 SER A CA 1
ATOM 1666 C C . SER A 1 211 ? 14.922 29.953 -5.352 1 94.56 211 SER A C 1
ATOM 1668 O O . SER A 1 211 ? 16.156 29.953 -5.273 1 94.56 211 SER A O 1
ATOM 1670 N N . GLN A 1 212 ? 14.109 29.266 -4.559 1 94.31 212 GLN A N 1
ATOM 1671 C CA . GLN A 1 212 ? 14.68 28.594 -3.396 1 94.31 212 GLN A CA 1
ATOM 1672 C C . GLN A 1 212 ? 14.789 27.094 -3.625 1 94.31 212 GLN A C 1
ATOM 1674 O O . GLN A 1 212 ? 15.258 26.359 -2.75 1 94.31 212 GLN A O 1
ATOM 1679 N N . THR A 1 213 ? 14.32 26.641 -4.773 1 93.44 213 THR A N 1
ATOM 1680 C CA . THR A 1 213 ? 14.328 25.219 -5.023 1 93.44 213 THR A CA 1
ATOM 1681 C C . THR A 1 213 ? 14.414 24.922 -6.52 1 93.44 213 THR A C 1
ATOM 1683 O O . THR A 1 213 ? 13.992 25.734 -7.34 1 93.44 213 THR A O 1
ATOM 1686 N N . GLU A 1 214 ? 14.969 23.719 -6.781 1 91.56 214 GLU A N 1
ATOM 1687 C CA . GLU A 1 214 ? 15.016 23.266 -8.164 1 91.56 214 GLU A CA 1
ATOM 1688 C C . GLU A 1 214 ? 13.695 22.609 -8.578 1 91.56 214 GLU A C 1
ATOM 1690 O O . GLU A 1 214 ? 13.391 22.516 -9.773 1 91.56 214 GLU A O 1
ATOM 1695 N N . ARG A 1 215 ? 12.992 22.156 -7.609 1 90.56 215 ARG A N 1
ATOM 1696 C CA . ARG A 1 215 ? 11.688 21.547 -7.844 1 90.56 215 ARG A CA 1
ATOM 1697 C C . ARG A 1 215 ? 10.68 22.594 -8.32 1 90.56 215 ARG A C 1
ATOM 1699 O O . ARG A 1 215 ? 10.5 23.641 -7.68 1 90.56 215 ARG A O 1
ATOM 1706 N N . ARG A 1 216 ? 10.055 22.297 -9.414 1 92.06 216 ARG A N 1
ATOM 1707 C CA . ARG A 1 216 ? 9.031 23.203 -9.906 1 92.06 216 ARG A CA 1
ATOM 1708 C C . ARG A 1 216 ? 7.934 23.406 -8.867 1 92.06 216 ARG A C 1
ATOM 1710 O O . ARG A 1 216 ? 7.461 22.453 -8.266 1 92.06 216 ARG A O 1
ATOM 1717 N N . VAL A 1 217 ? 7.457 24.688 -8.781 1 94.94 217 VAL A N 1
ATOM 1718 C CA . VAL A 1 217 ? 6.52 24.969 -7.699 1 94.94 217 VAL A CA 1
ATOM 1719 C C . VAL A 1 217 ? 5.133 25.25 -8.273 1 94.94 217 VAL A C 1
ATOM 1721 O O . VAL A 1 217 ? 4.148 25.312 -7.535 1 94.94 217 VAL A O 1
ATOM 1724 N N . THR A 1 218 ? 5.086 25.484 -9.633 1 92.62 218 THR A N 1
ATOM 1725 C CA . THR A 1 218 ? 3.803 25.703 -10.297 1 92.62 218 THR A CA 1
ATOM 1726 C C . THR A 1 218 ? 3.654 24.781 -11.5 1 92.62 218 THR A C 1
ATOM 1728 O O . THR A 1 218 ? 4.648 24.297 -12.055 1 92.62 218 THR A O 1
ATOM 1731 N N . LYS A 1 219 ? 2.438 24.516 -11.836 1 86.25 219 LYS A N 1
ATOM 1732 C CA . LYS A 1 219 ? 2.16 23.672 -12.992 1 86.25 219 LYS A CA 1
ATOM 1733 C C . LYS A 1 219 ? 2.635 24.328 -14.281 1 86.25 219 LYS A C 1
ATOM 1735 O O . LYS A 1 219 ? 2.475 25.547 -14.461 1 86.25 219 LYS A O 1
ATOM 1740 N N . ALA A 1 220 ? 3.311 23.469 -15.109 1 76.44 220 ALA A N 1
ATOM 1741 C CA . ALA A 1 220 ? 3.766 24 -16.391 1 76.44 220 ALA A CA 1
ATOM 1742 C C . ALA A 1 220 ? 2.586 24.266 -17.328 1 76.44 220 ALA A C 1
ATOM 1744 O O . ALA A 1 220 ? 1.567 23.578 -17.266 1 76.44 220 ALA A O 1
ATOM 1745 N N . GLN A 1 221 ? 2.402 25.484 -17.75 1 63.25 221 GLN A N 1
ATOM 1746 C CA . GLN A 1 221 ? 1.39 25.719 -18.781 1 63.25 221 GLN A CA 1
ATOM 1747 C C . GLN A 1 221 ? 1.568 24.766 -19.953 1 63.25 221 GLN A C 1
ATOM 1749 O O . GLN A 1 221 ? 2.693 24.531 -20.406 1 63.25 221 GLN A O 1
ATOM 1754 N N . ALA A 1 222 ? 0.705 23.844 -20.109 1 56.66 222 ALA A N 1
ATOM 1755 C CA . ALA A 1 222 ? 0.761 22.891 -21.203 1 56.66 222 ALA A CA 1
ATOM 1756 C C . ALA A 1 222 ? 1.138 23.578 -22.516 1 56.66 222 ALA A C 1
ATOM 1758 O O . ALA A 1 222 ? 0.359 24.359 -23.062 1 56.66 222 ALA A O 1
ATOM 1759 N N . GLY A 1 223 ? 1.733 24.609 -22.625 1 48.16 223 GLY A N 1
ATOM 1760 C CA . GLY A 1 223 ? 1.927 25.172 -23.953 1 48.16 223 GLY A CA 1
ATOM 1761 C C . GLY A 1 223 ? 3.004 24.453 -24.75 1 48.16 223 GLY A C 1
ATOM 1762 O O . GLY A 1 223 ? 3.906 23.844 -24.172 1 48.16 223 GLY A O 1
ATOM 1763 N N . ARG A 1 224 ? 2.656 23.953 -25.938 1 52.03 224 ARG A N 1
ATOM 1764 C CA . ARG A 1 224 ? 3.572 23.438 -26.953 1 52.03 224 ARG A CA 1
ATOM 1765 C C . ARG A 1 224 ? 4.855 24.25 -27 1 52.03 224 ARG A C 1
ATOM 1767 O O . ARG A 1 224 ? 4.812 25.484 -27.047 1 52.03 224 ARG A O 1
ATOM 1774 N N . PRO A 1 225 ? 5.883 23.562 -26.547 1 46 225 PRO A N 1
ATOM 1775 C CA . PRO A 1 225 ? 7.09 24.344 -26.797 1 46 225 PRO A CA 1
ATOM 1776 C C . PRO A 1 225 ? 7.066 25.047 -28.156 1 46 225 PRO A C 1
ATOM 1778 O O . PRO A 1 225 ? 6.539 24.5 -29.125 1 46 225 PRO A O 1
ATOM 1781 N N . ARG A 1 226 ? 6.887 26.328 -28.188 1 43.22 226 ARG A N 1
ATOM 1782 C CA . ARG A 1 226 ? 6.91 27 -29.469 1 43.22 226 ARG A CA 1
ATOM 1783 C C . ARG A 1 226 ? 8.047 26.484 -30.344 1 43.22 226 ARG A C 1
ATOM 1785 O O . ARG A 1 226 ? 9.203 26.469 -29.922 1 43.22 226 ARG A O 1
ATOM 1792 N N . LYS A 1 227 ? 7.746 25.625 -31.281 1 45.94 227 LYS A N 1
ATOM 1793 C CA . LYS A 1 227 ? 8.703 25.188 -32.281 1 45.94 227 LYS A CA 1
ATOM 1794 C C . LYS A 1 227 ? 9.633 26.328 -32.688 1 45.94 227 LYS A C 1
ATOM 1796 O O . LYS A 1 227 ? 9.172 27.422 -33 1 45.94 227 LYS A O 1
ATOM 1801 N N . ARG A 1 228 ? 10.836 26.422 -32.094 1 42.78 228 ARG A N 1
ATOM 1802 C CA . ARG A 1 228 ? 11.805 27.359 -32.625 1 42.78 228 ARG A CA 1
ATOM 1803 C C . ARG A 1 228 ? 11.766 27.375 -34.156 1 42.78 228 ARG A C 1
ATOM 1805 O O . ARG A 1 228 ? 11.992 26.344 -34.812 1 42.78 228 ARG A O 1
ATOM 1812 N N . ILE A 1 229 ? 10.859 28.094 -34.75 1 43.88 229 ILE A N 1
ATOM 1813 C CA . ILE A 1 229 ? 10.914 28.281 -36.188 1 43.88 229 ILE A CA 1
ATOM 1814 C C . ILE A 1 229 ? 12.312 28.734 -36.594 1 43.88 229 ILE A C 1
ATOM 1816 O O . ILE A 1 229 ? 12.773 29.797 -36.219 1 43.88 229 ILE A O 1
ATOM 1820 N N . GLY A 1 230 ? 13.305 27.781 -36.562 1 42.94 230 GLY A N 1
ATOM 1821 C CA . GLY A 1 230 ? 14.617 28.031 -37.125 1 42.94 230 GLY A CA 1
ATOM 1822 C C . GLY A 1 230 ? 14.547 28.781 -38.438 1 42.94 230 GLY A C 1
ATOM 1823 O O . GLY A 1 230 ? 13.727 28.453 -39.312 1 42.94 230 GLY A O 1
ATOM 1824 N N . HIS A 1 231 ? 14.82 30.047 -38.438 1 42.19 231 HIS A N 1
ATOM 1825 C CA . HIS A 1 231 ? 14.93 30.906 -39.594 1 42.19 231 HIS A CA 1
ATOM 1826 C C . HIS A 1 231 ? 15.695 30.203 -40.719 1 42.19 231 HIS A C 1
ATOM 1828 O O . HIS A 1 231 ? 16.812 29.719 -40.5 1 42.19 231 HIS A O 1
ATOM 1834 N N . PRO A 1 232 ? 15.031 29.609 -41.688 1 44.31 232 PRO A N 1
ATOM 1835 C CA . PRO A 1 232 ? 15.75 29.062 -42.812 1 44.31 232 PRO A CA 1
ATOM 1836 C C . PRO A 1 232 ? 16.875 29.969 -43.312 1 44.31 232 PRO A C 1
ATOM 1838 O O . PRO A 1 232 ? 16.75 31.188 -43.25 1 44.31 232 PRO A O 1
ATOM 1841 N N . GLU A 1 233 ? 18.172 29.641 -42.969 1 35.88 233 GLU A N 1
ATOM 1842 C CA . GLU A 1 233 ? 19.312 30.375 -43.531 1 35.88 233 GLU A CA 1
ATOM 1843 C C . GLU A 1 233 ? 19.047 30.766 -44.969 1 35.88 233 GLU A C 1
ATOM 1845 O O . GLU A 1 233 ? 18.75 29.922 -45.812 1 35.88 233 GLU A O 1
ATOM 1850 N N . ALA A 1 234 ? 18.906 32.031 -45.344 1 28.94 234 ALA A N 1
ATOM 1851 C CA . ALA A 1 234 ? 18.953 32.656 -46.656 1 28.94 234 ALA A CA 1
ATOM 1852 C C . ALA A 1 234 ? 20.328 32.5 -47.312 1 28.94 234 ALA A C 1
ATOM 1854 O O . ALA A 1 234 ? 21.344 32.594 -46.625 1 28.94 234 ALA A O 1
ATOM 1855 N N . MET B 1 1 ? 17.547 -1.246 7.91 1 52.28 1 MET B N 1
ATOM 1856 C CA . MET B 1 1 ? 18.422 -2.033 7.047 1 52.28 1 MET B CA 1
ATOM 1857 C C . MET B 1 1 ? 17.75 -2.342 5.719 1 52.28 1 MET B C 1
ATOM 1859 O O . MET B 1 1 ? 16.516 -2.422 5.648 1 52.28 1 MET B O 1
ATOM 1863 N N . ALA B 1 2 ? 18.484 -2.131 4.613 1 65.75 2 ALA B N 1
ATOM 1864 C CA . ALA B 1 2 ? 17.938 -2.389 3.285 1 65.75 2 ALA B CA 1
ATOM 1865 C C . ALA B 1 2 ? 17.391 -3.811 3.184 1 65.75 2 ALA B C 1
ATOM 1867 O O . ALA B 1 2 ? 17.984 -4.746 3.734 1 65.75 2 ALA B O 1
ATOM 1868 N N . ARG B 1 3 ? 16.188 -3.982 2.719 1 76.06 3 ARG B N 1
ATOM 1869 C CA . ARG B 1 3 ? 15.586 -5.301 2.525 1 76.06 3 ARG B CA 1
ATOM 1870 C C . ARG B 1 3 ? 16.422 -6.137 1.559 1 76.06 3 ARG B C 1
ATOM 1872 O O . ARG B 1 3 ? 16.969 -5.613 0.59 1 76.06 3 ARG B O 1
ATOM 1879 N N . LEU B 1 4 ? 16.547 -7.379 1.872 1 82.19 4 LEU B N 1
ATOM 1880 C CA . LEU B 1 4 ? 17.219 -8.32 0.977 1 82.19 4 LEU B CA 1
ATOM 1881 C C . LEU B 1 4 ? 16.484 -8.406 -0.359 1 82.19 4 LEU B C 1
ATOM 1883 O O . LEU B 1 4 ? 15.266 -8.586 -0.394 1 82.19 4 LEU B O 1
ATOM 1887 N N . PRO B 1 5 ? 17.281 -8.188 -1.41 1 87.56 5 PRO B N 1
ATOM 1888 C CA . PRO B 1 5 ? 16.625 -8.32 -2.717 1 87.56 5 PRO B CA 1
ATOM 1889 C C . PRO B 1 5 ? 16.031 -9.703 -2.936 1 87.56 5 PRO B C 1
ATOM 1891 O O . PRO B 1 5 ? 16.547 -10.695 -2.412 1 87.56 5 PRO B O 1
ATOM 1894 N N . ARG B 1 6 ? 15.062 -9.742 -3.668 1 92.38 6 ARG B N 1
ATOM 1895 C CA . ARG B 1 6 ? 14.422 -11.016 -3.979 1 92.38 6 ARG B CA 1
ATOM 1896 C C . ARG B 1 6 ? 15.336 -11.906 -4.812 1 92.38 6 ARG B C 1
ATOM 1898 O O . ARG B 1 6 ? 16 -11.422 -5.73 1 92.38 6 ARG B O 1
ATOM 1905 N N . LEU B 1 7 ? 15.352 -13.117 -4.508 1 92.38 7 LEU B N 1
ATOM 1906 C CA . LEU B 1 7 ? 16.125 -14.102 -5.25 1 92.38 7 LEU B CA 1
ATOM 1907 C C . LEU B 1 7 ? 15.461 -14.445 -6.574 1 92.38 7 LEU B C 1
ATOM 1909 O O . LEU B 1 7 ? 14.367 -15.023 -6.586 1 92.38 7 LEU B O 1
ATOM 1913 N N . THR B 1 8 ? 15.984 -14.078 -7.68 1 95.12 8 THR B N 1
ATOM 1914 C CA . THR B 1 8 ? 15.531 -14.438 -9.016 1 95.12 8 THR B CA 1
ATOM 1915 C C . THR B 1 8 ? 16.672 -14.992 -9.852 1 95.12 8 THR B C 1
ATOM 1917 O O . THR B 1 8 ? 17.703 -14.328 -10.023 1 95.12 8 THR B O 1
ATOM 1920 N N . LEU B 1 9 ? 16.547 -16.141 -10.367 1 96.88 9 LEU B N 1
ATOM 1921 C CA . LEU B 1 9 ? 17.578 -16.812 -11.148 1 96.88 9 LEU B CA 1
ATOM 1922 C C . LEU B 1 9 ? 17.016 -17.375 -12.453 1 96.88 9 LEU B C 1
ATOM 1924 O O . LEU B 1 9 ? 16.062 -18.141 -12.43 1 96.88 9 LEU B O 1
ATOM 1928 N N . PRO B 1 10 ? 17.625 -16.984 -13.539 1 97.31 10 PRO B N 1
ATOM 1929 C CA . PRO B 1 10 ? 17.141 -17.516 -14.812 1 97.31 10 PRO B CA 1
ATOM 1930 C C . PRO B 1 10 ? 17.281 -19.031 -14.906 1 97.31 10 PRO B C 1
ATOM 1932 O O . PRO B 1 10 ? 18.266 -19.594 -14.406 1 97.31 10 PRO B O 1
ATOM 1935 N N . GLY B 1 11 ? 16.281 -19.641 -15.516 1 97.75 11 GLY B N 1
ATOM 1936 C CA . GLY B 1 11 ? 16.359 -21.062 -15.82 1 97.75 11 GLY B CA 1
ATOM 1937 C C . GLY B 1 11 ? 15.867 -21.953 -14.688 1 97.75 11 GLY B C 1
ATOM 1938 O O . GLY B 1 11 ? 15.734 -23.156 -14.859 1 97.75 11 GLY B O 1
ATOM 1939 N N . TYR B 1 12 ? 15.609 -21.359 -13.547 1 98.25 12 TYR B N 1
ATOM 1940 C CA . TYR B 1 12 ? 15.102 -22.109 -12.414 1 98.25 12 TYR B CA 1
ATOM 1941 C C . TYR B 1 12 ? 13.633 -21.781 -12.148 1 98.25 12 TYR B C 1
ATOM 1943 O O . TYR B 1 12 ? 13.219 -20.641 -12.289 1 98.25 12 TYR B O 1
ATOM 1951 N N . PRO B 1 13 ? 12.875 -22.766 -11.703 1 98.75 13 PRO B N 1
ATOM 1952 C CA . PRO B 1 13 ? 11.484 -22.484 -11.352 1 98.75 13 PRO B CA 1
ATOM 1953 C C . PRO B 1 13 ? 11.367 -21.672 -10.062 1 98.75 13 PRO B C 1
ATOM 1955 O O . PRO B 1 13 ? 12.117 -21.891 -9.109 1 98.75 13 PRO B O 1
ATOM 1958 N N . HIS B 1 14 ? 10.5 -20.703 -10.102 1 98.88 14 HIS B N 1
ATOM 1959 C CA . HIS B 1 14 ? 10.133 -19.859 -8.961 1 98.88 14 HIS B CA 1
ATOM 1960 C C . HIS B 1 14 ? 8.688 -20.094 -8.547 1 98.88 14 HIS B C 1
ATOM 1962 O O . HIS B 1 14 ? 7.793 -20.125 -9.398 1 98.88 14 HIS B O 1
ATOM 1968 N N . HIS B 1 15 ? 8.43 -20.328 -7.293 1 98.94 15 HIS B N 1
ATOM 1969 C CA . HIS B 1 15 ? 7.086 -20.266 -6.734 1 98.94 15 HIS B CA 1
ATOM 1970 C C . HIS B 1 15 ? 6.773 -18.875 -6.207 1 98.94 15 HIS B C 1
ATOM 1972 O O . HIS B 1 15 ? 7.527 -18.328 -5.398 1 98.94 15 HIS B O 1
ATOM 1978 N N . VAL B 1 16 ? 5.691 -18.281 -6.66 1 98.88 16 VAL B N 1
ATOM 1979 C CA . VAL B 1 16 ? 5.332 -16.906 -6.363 1 98.88 16 VAL B CA 1
ATOM 1980 C C . VAL B 1 16 ? 3.971 -16.859 -5.668 1 98.88 16 VAL B C 1
ATOM 1982 O O . VAL B 1 16 ? 3.041 -17.578 -6.062 1 98.88 16 VAL B O 1
ATOM 1985 N N . ILE B 1 17 ? 3.873 -16.062 -4.672 1 98.81 17 ILE B N 1
ATOM 1986 C CA . ILE B 1 17 ? 2.604 -15.742 -4.031 1 98.81 17 ILE B CA 1
ATOM 1987 C C . ILE B 1 17 ? 2.418 -14.234 -3.984 1 98.81 17 ILE B C 1
ATOM 1989 O O . ILE B 1 17 ? 3.326 -13.5 -3.58 1 98.81 17 ILE B O 1
ATOM 1993 N N . HIS B 1 18 ? 1.372 -13.727 -4.473 1 98.56 18 HIS B N 1
ATOM 1994 C CA . HIS B 1 18 ? 1.008 -12.32 -4.352 1 98.56 18 HIS B CA 1
ATOM 1995 C C . HIS B 1 18 ? -0.347 -12.156 -3.668 1 98.56 18 HIS B C 1
ATOM 1997 O O . HIS B 1 18 ? -1.348 -12.719 -4.125 1 98.56 18 HIS B O 1
ATOM 2003 N N . ARG B 1 19 ? -0.367 -11.43 -2.602 1 98.38 19 ARG B N 1
ATOM 2004 C CA . ARG B 1 19 ? -1.528 -11.391 -1.719 1 98.38 19 ARG B CA 1
ATOM 2005 C C . ARG B 1 19 ? -2.104 -9.977 -1.637 1 98.38 19 ARG B C 1
ATOM 2007 O O . ARG B 1 19 ? -1.358 -9 -1.646 1 98.38 19 ARG B O 1
ATOM 2014 N N . GLY B 1 20 ? -3.389 -9.875 -1.489 1 98.44 20 GLY B N 1
ATOM 2015 C CA . GLY B 1 20 ? -4.055 -8.602 -1.287 1 98.44 20 GLY B CA 1
ATOM 2016 C C . GLY B 1 20 ? -3.736 -7.965 0.054 1 98.44 20 GLY B C 1
ATOM 2017 O O . GLY B 1 20 ? -3.488 -8.664 1.035 1 98.44 20 GLY B O 1
ATOM 2018 N N . ASN B 1 21 ? -3.803 -6.684 0.047 1 98 21 ASN B N 1
ATOM 2019 C CA . ASN B 1 21 ? -3.557 -5.926 1.271 1 98 21 ASN B CA 1
ATOM 2020 C C . ASN B 1 21 ? -4.531 -6.32 2.377 1 98 21 ASN B C 1
ATOM 2022 O O . ASN B 1 21 ? -5.742 -6.363 2.156 1 98 21 ASN B O 1
ATOM 2026 N N . ASN B 1 22 ? -3.959 -6.66 3.547 1 97 22 ASN B N 1
ATOM 2027 C CA . ASN B 1 22 ? -4.762 -7.051 4.699 1 97 22 ASN B CA 1
ATOM 2028 C C . ASN B 1 22 ? -5.762 -8.148 4.344 1 97 22 ASN B C 1
ATOM 2030 O O . ASN B 1 22 ? -6.93 -8.078 4.73 1 97 22 ASN B O 1
ATOM 2034 N N . ARG B 1 23 ? -5.375 -9.023 3.449 1 95.62 23 ARG B N 1
ATOM 2035 C CA . ARG B 1 23 ? -6.09 -10.234 3.051 1 95.62 23 ARG B CA 1
ATOM 2036 C C . ARG B 1 23 ? -7.402 -9.891 2.354 1 95.62 23 ARG B C 1
ATOM 2038 O O . ARG B 1 23 ? -8.32 -10.711 2.314 1 95.62 23 ARG B O 1
ATOM 2045 N N . GLN B 1 24 ? -7.48 -8.688 1.88 1 96.81 24 GLN B N 1
ATOM 2046 C CA . GLN B 1 24 ? -8.68 -8.32 1.127 1 96.81 24 GLN B CA 1
ATOM 2047 C C . GLN B 1 24 ? -8.773 -9.117 -0.171 1 96.81 24 GLN B C 1
ATOM 2049 O O . GLN B 1 24 ? -7.758 -9.562 -0.712 1 96.81 24 GLN B O 1
ATOM 2054 N N . ALA B 1 25 ? -9.984 -9.258 -0.645 1 97.75 25 ALA B N 1
ATOM 2055 C CA . ALA B 1 25 ? -10.188 -9.906 -1.938 1 97.75 25 ALA B CA 1
ATOM 2056 C C . ALA B 1 25 ? -9.5 -9.125 -3.057 1 97.75 25 ALA B C 1
ATOM 2058 O O . ALA B 1 25 ? -9.539 -7.895 -3.076 1 97.75 25 ALA B O 1
ATOM 2059 N N . VAL B 1 26 ? -8.914 -9.828 -3.93 1 98.62 26 VAL B N 1
ATOM 2060 C CA . VAL B 1 26 ? -8.305 -9.18 -5.09 1 98.62 26 VAL B CA 1
ATOM 2061 C C . VAL B 1 26 ? -9.055 -9.594 -6.355 1 98.62 26 VAL B C 1
ATOM 2063 O O . VAL B 1 26 ? -8.758 -9.102 -7.449 1 98.62 26 VAL B O 1
ATOM 2066 N N . PHE B 1 27 ? -10.039 -10.508 -6.203 1 98.69 27 PHE B N 1
ATOM 2067 C CA . PHE B 1 27 ? -10.984 -10.906 -7.238 1 98.69 27 PHE B CA 1
ATOM 2068 C C . PHE B 1 27 ? -12.414 -10.812 -6.73 1 98.69 27 PHE B C 1
ATOM 2070 O O . PHE B 1 27 ? -12.781 -11.484 -5.766 1 98.69 27 PHE B O 1
ATOM 2077 N N . VAL B 1 28 ? -13.266 -10.008 -7.426 1 98.06 28 VAL B N 1
ATOM 2078 C CA . VAL B 1 28 ? -14.656 -9.844 -7.02 1 98.06 28 VAL B CA 1
ATOM 2079 C C . VAL B 1 28 ? -15.555 -10.734 -7.879 1 98.06 28 VAL B C 1
ATOM 2081 O O . VAL B 1 28 ? -16.562 -11.25 -7.406 1 98.06 28 VAL B O 1
ATOM 2084 N N . ASP B 1 29 ? -15.133 -10.898 -9.172 1 98.12 29 ASP B N 1
ATOM 2085 C CA . ASP B 1 29 ? -15.961 -11.664 -10.094 1 98.12 29 ASP B CA 1
ATOM 2086 C C . ASP B 1 29 ? -15.117 -12.297 -11.195 1 98.12 29 ASP B C 1
ATOM 2088 O O . ASP B 1 29 ? -13.883 -12.234 -11.156 1 98.12 29 ASP B O 1
ATOM 2092 N N . ARG B 1 30 ? -15.758 -12.984 -12.086 1 98.25 30 ARG B N 1
ATOM 2093 C CA . ARG B 1 30 ? -15.109 -13.695 -13.188 1 98.25 30 ARG B CA 1
ATOM 2094 C C . ARG B 1 30 ? -14.273 -12.742 -14.039 1 98.25 30 ARG B C 1
ATOM 2096 O O . ARG B 1 30 ? -13.18 -13.094 -14.477 1 98.25 30 ARG B O 1
ATOM 2103 N N . GLN B 1 31 ? -14.766 -11.586 -14.219 1 98.5 31 GLN B N 1
ATOM 2104 C CA . GLN B 1 31 ? -14.078 -10.609 -15.062 1 98.5 31 GLN B CA 1
ATOM 2105 C C . GLN B 1 31 ? -12.711 -10.258 -14.492 1 98.5 31 GLN B C 1
ATOM 2107 O O . GLN B 1 31 ? -11.734 -10.117 -15.234 1 98.5 31 GLN B O 1
ATOM 2112 N N . ASP B 1 32 ? -12.641 -10.086 -13.172 1 98.81 32 ASP B N 1
ATOM 2113 C CA . ASP B 1 32 ? -11.359 -9.805 -12.531 1 98.81 32 ASP B CA 1
ATOM 2114 C C . ASP B 1 32 ? -10.352 -10.93 -12.781 1 98.81 32 ASP B C 1
ATOM 2116 O O . ASP B 1 32 ? -9.195 -10.664 -13.117 1 98.81 32 ASP B O 1
ATOM 2120 N N . ARG B 1 33 ? -10.797 -12.117 -12.594 1 98.75 33 ARG B N 1
ATOM 2121 C CA . ARG B 1 33 ? -9.93 -13.281 -12.758 1 98.75 33 ARG B CA 1
ATOM 2122 C C . ARG B 1 33 ? -9.453 -13.406 -14.203 1 98.75 33 ARG B C 1
ATOM 2124 O O . ARG B 1 33 ? -8.273 -13.672 -14.453 1 98.75 33 ARG B O 1
ATOM 2131 N N . GLU B 1 34 ? -10.32 -13.211 -15.102 1 98.62 34 GLU B N 1
ATOM 2132 C CA . GLU B 1 34 ? -9.969 -13.289 -16.516 1 98.62 34 GLU B CA 1
ATOM 2133 C C . GLU B 1 34 ? -8.977 -12.188 -16.906 1 98.62 34 GLU B C 1
ATOM 2135 O O . GLU B 1 34 ? -8.055 -12.422 -17.688 1 98.62 34 GLU B O 1
ATOM 2140 N N . LEU B 1 35 ? -9.203 -11.016 -16.344 1 98.69 35 LEU B N 1
ATOM 2141 C CA . LEU B 1 35 ? -8.297 -9.898 -16.609 1 98.69 35 LEU B CA 1
ATOM 2142 C C . LEU B 1 35 ? -6.883 -10.227 -16.141 1 98.69 35 LEU B C 1
ATOM 2144 O O . LEU B 1 35 ? -5.91 -9.961 -16.844 1 98.69 35 LEU B O 1
ATOM 2148 N N . LEU B 1 36 ? -6.801 -10.758 -14.922 1 98.88 36 LEU B N 1
ATOM 2149 C CA . LEU B 1 36 ? -5.484 -11.109 -14.406 1 98.88 36 LEU B CA 1
ATOM 2150 C C . LEU B 1 36 ? -4.824 -12.172 -15.281 1 98.88 36 LEU B C 1
ATOM 2152 O O . LEU B 1 36 ? -3.646 -12.055 -15.625 1 98.88 36 LEU B O 1
ATOM 2156 N N . LEU B 1 37 ? -5.523 -13.172 -15.656 1 98.81 37 LEU B N 1
ATOM 2157 C CA . LEU B 1 37 ? -4.98 -14.273 -16.438 1 98.81 37 LEU B CA 1
ATOM 2158 C C . LEU B 1 37 ? -4.539 -13.789 -17.828 1 98.81 37 LEU B C 1
ATOM 2160 O O . LEU B 1 37 ? -3.502 -14.219 -18.328 1 98.81 37 LEU B O 1
ATOM 2164 N N . GLU B 1 38 ? -5.336 -12.969 -18.375 1 98.62 38 GLU B N 1
ATOM 2165 C CA . GLU B 1 38 ? -4.973 -12.391 -19.672 1 98.62 38 GLU B CA 1
ATOM 2166 C C . GLU B 1 38 ? -3.689 -11.57 -19.562 1 98.62 38 GLU B C 1
ATOM 2168 O O . GLU B 1 38 ? -2.809 -11.672 -20.422 1 98.62 38 GLU B O 1
ATOM 2173 N N . SER B 1 39 ? -3.631 -10.773 -18.516 1 98.75 39 SER B N 1
ATOM 2174 C CA . SER B 1 39 ? -2.432 -9.977 -18.281 1 98.75 39 SER B CA 1
ATOM 2175 C C . SER B 1 39 ? -1.209 -10.859 -18.078 1 98.75 39 SER B C 1
ATOM 2177 O O . SER B 1 39 ? -0.134 -10.578 -18.609 1 98.75 39 SER B O 1
ATOM 2179 N N . LEU B 1 40 ? -1.382 -11.93 -17.344 1 98.88 40 LEU B N 1
ATOM 2180 C CA . LEU B 1 40 ? -0.298 -12.875 -17.109 1 98.88 40 LEU B CA 1
ATOM 2181 C C . LEU B 1 40 ? 0.169 -13.508 -18.422 1 98.88 40 LEU B C 1
ATOM 2183 O O . LEU B 1 40 ? 1.372 -13.609 -18.672 1 98.88 40 LEU B O 1
ATOM 2187 N N . ALA B 1 41 ? -0.755 -13.906 -19.25 1 98.69 41 ALA B N 1
ATOM 2188 C CA . ALA B 1 41 ? -0.42 -14.555 -20.516 1 98.69 41 ALA B CA 1
ATOM 2189 C C . ALA B 1 41 ? 0.359 -13.617 -21.422 1 98.69 41 ALA B C 1
ATOM 2191 O O . ALA B 1 41 ? 1.4 -13.984 -21.969 1 98.69 41 ALA B O 1
ATOM 2192 N N . GLU B 1 42 ? -0.131 -12.406 -21.547 1 98.56 42 GLU B N 1
ATOM 2193 C CA . GLU B 1 42 ? 0.487 -11.406 -22.422 1 98.56 42 GLU B CA 1
ATOM 2194 C C . GLU B 1 42 ? 1.881 -11.031 -21.922 1 98.56 42 GLU B C 1
ATOM 2196 O O . GLU B 1 42 ? 2.842 -11.039 -22.688 1 98.56 42 GLU B O 1
ATOM 2201 N N . GLN B 1 43 ? 1.993 -10.742 -20.641 1 98.81 43 GLN B N 1
ATOM 2202 C CA . GLN B 1 43 ? 3.246 -10.227 -20.109 1 98.81 43 GLN B CA 1
ATOM 2203 C C . GLN B 1 43 ? 4.277 -11.344 -19.953 1 98.81 43 GLN B C 1
ATOM 2205 O O . GLN B 1 43 ? 5.48 -11.109 -20.078 1 98.81 43 GLN B O 1
ATOM 2210 N N . ALA B 1 44 ? 3.791 -12.57 -19.656 1 98.88 44 ALA B N 1
ATOM 2211 C CA . ALA B 1 44 ? 4.715 -13.703 -19.578 1 98.88 44 ALA B CA 1
ATOM 2212 C C . ALA B 1 44 ? 5.422 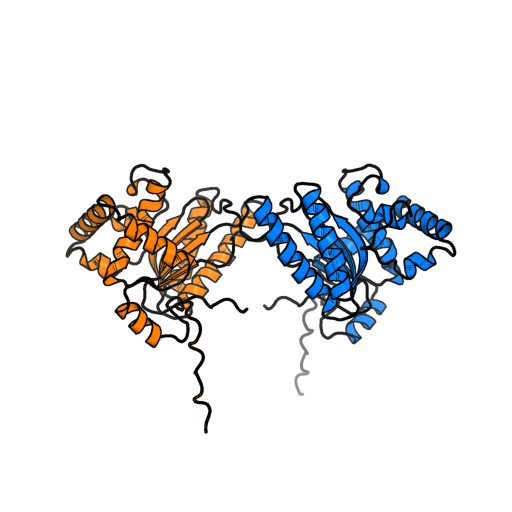-13.914 -20.922 1 98.88 44 ALA B C 1
ATOM 2214 O O . ALA B 1 44 ? 6.621 -14.195 -20.953 1 98.88 44 ALA B O 1
ATOM 2215 N N . ARG B 1 45 ? 4.688 -13.844 -21.984 1 98.31 45 ARG B N 1
ATOM 2216 C CA . ARG B 1 45 ? 5.273 -13.945 -23.312 1 98.31 45 ARG B CA 1
ATOM 2217 C C . ARG B 1 45 ? 6.25 -12.797 -23.562 1 98.31 45 ARG B C 1
ATOM 2219 O O . ARG B 1 45 ? 7.367 -13.023 -24.031 1 98.31 45 ARG B O 1
ATOM 2226 N N . ALA B 1 46 ? 5.871 -11.625 -23.219 1 98.56 46 ALA B N 1
ATOM 2227 C CA . ALA B 1 46 ? 6.664 -10.43 -23.484 1 98.56 46 ALA B CA 1
ATOM 2228 C C . ALA B 1 46 ? 7.992 -10.477 -22.734 1 98.56 46 ALA B C 1
ATOM 2230 O O . ALA B 1 46 ? 9.016 -10.008 -23.234 1 98.56 46 ALA B O 1
ATOM 2231 N N . PHE B 1 47 ? 7.977 -11.062 -21.562 1 98.75 47 PHE B N 1
ATOM 2232 C CA . PHE B 1 47 ? 9.172 -11.031 -20.719 1 98.75 47 PHE B CA 1
ATOM 2233 C C . PHE B 1 47 ? 9.852 -12.391 -20.688 1 98.75 47 PHE B C 1
ATOM 2235 O O . PHE B 1 47 ? 10.75 -12.625 -19.875 1 98.75 47 PHE B O 1
ATOM 2242 N N . ASP B 1 48 ? 9.383 -13.273 -21.5 1 98.56 48 ASP B N 1
ATOM 2243 C CA . ASP B 1 48 ? 9.977 -14.594 -21.688 1 98.56 48 ASP B CA 1
ATOM 2244 C C . ASP B 1 48 ? 10 -15.375 -20.375 1 98.56 48 ASP B C 1
ATOM 2246 O O . ASP B 1 48 ? 11.055 -15.852 -19.953 1 98.56 48 ASP B O 1
ATOM 2250 N N . VAL B 1 49 ? 8.891 -15.531 -19.781 1 98.94 49 VAL B N 1
ATOM 2251 C CA . VAL B 1 49 ? 8.711 -16.312 -18.562 1 98.94 49 VAL B CA 1
ATOM 2252 C C . VAL B 1 49 ? 7.766 -17.484 -18.844 1 98.94 49 VAL B C 1
ATOM 2254 O O . VAL B 1 49 ? 6.629 -17.281 -19.281 1 98.94 49 VAL B O 1
ATOM 2257 N N . ALA B 1 50 ? 8.242 -18.688 -18.625 1 98.94 50 ALA B N 1
ATOM 2258 C CA . ALA B 1 50 ? 7.387 -19.859 -18.766 1 98.94 50 ALA B CA 1
ATOM 2259 C C . ALA B 1 50 ? 6.578 -20.094 -17.484 1 98.94 50 ALA B C 1
ATOM 2261 O O . ALA B 1 50 ? 7.148 -20.281 -16.406 1 98.94 50 ALA B O 1
ATOM 2262 N N . VAL B 1 51 ? 5.281 -20.094 -17.625 1 98.94 51 VAL B N 1
ATOM 2263 C CA . VAL B 1 51 ? 4.402 -20.391 -16.5 1 98.94 51 VAL B CA 1
ATOM 2264 C C . VAL B 1 51 ? 4.004 -21.875 -16.531 1 98.94 51 VAL B C 1
ATOM 2266 O O . VAL B 1 51 ? 3.471 -22.344 -17.547 1 98.94 51 VAL B O 1
ATOM 2269 N N . HIS B 1 52 ? 4.219 -22.547 -15.406 1 98.88 52 HIS B N 1
ATOM 2270 C CA . HIS B 1 52 ? 4.016 -24 -15.367 1 98.88 52 HIS B CA 1
ATOM 2271 C C . HIS B 1 52 ? 2.732 -24.359 -14.625 1 98.88 52 HIS B C 1
ATOM 2273 O O . HIS B 1 52 ? 2.127 -25.391 -14.891 1 98.88 52 HIS B O 1
ATOM 2279 N N . ALA B 1 53 ? 2.361 -23.516 -13.695 1 98.94 53 ALA B N 1
ATOM 2280 C CA . ALA B 1 53 ? 1.143 -23.719 -12.914 1 98.94 53 ALA B CA 1
ATOM 2281 C C . ALA B 1 53 ? 0.695 -22.422 -12.258 1 98.94 53 ALA B C 1
ATOM 2283 O O . ALA B 1 53 ? 1.511 -21.516 -12.008 1 98.94 53 ALA B O 1
ATOM 2284 N N . TYR B 1 54 ? -0.585 -22.312 -12.008 1 98.94 54 TYR B N 1
ATOM 2285 C CA . TYR B 1 54 ? -1.127 -21.188 -11.258 1 98.94 54 TYR B CA 1
ATOM 2286 C C . TYR B 1 54 ? -2.436 -21.562 -10.578 1 98.94 54 TYR B C 1
ATOM 2288 O O . TYR B 1 54 ? -3.08 -22.547 -10.953 1 98.94 54 TYR B O 1
ATOM 2296 N N . VAL B 1 55 ? -2.814 -20.844 -9.594 1 98.94 55 VAL B N 1
ATOM 2297 C CA . VAL B 1 55 ? -4.148 -20.859 -9.008 1 98.94 55 VAL B CA 1
ATOM 2298 C C . VAL B 1 55 ? -4.52 -19.469 -8.5 1 98.94 55 VAL B C 1
ATOM 2300 O O . VAL B 1 55 ? -3.682 -18.766 -7.93 1 98.94 55 VAL B O 1
ATOM 2303 N N . LEU B 1 56 ? -5.703 -19.016 -8.836 1 98.94 56 LEU B N 1
ATOM 2304 C CA . LEU B 1 56 ? -6.266 -17.766 -8.312 1 98.94 56 LEU B CA 1
ATOM 2305 C C . LEU B 1 56 ? -7.238 -18.047 -7.176 1 98.94 56 LEU B C 1
ATOM 2307 O O . LEU B 1 56 ? -8.336 -18.562 -7.398 1 98.94 56 LEU B O 1
ATOM 2311 N N . MET B 1 57 ? -6.828 -17.734 -6.016 1 98.69 57 MET B N 1
ATOM 2312 C CA . MET B 1 57 ? -7.723 -17.828 -4.867 1 98.69 57 MET B CA 1
ATOM 2313 C C . MET B 1 57 ? -8.562 -16.562 -4.73 1 98.69 57 MET B C 1
ATOM 2315 O O . MET B 1 57 ? -8.82 -15.867 -5.715 1 98.69 57 MET B O 1
ATOM 2319 N N . ASP B 1 58 ? -9.094 -16.219 -3.547 1 98.06 58 ASP B N 1
ATOM 2320 C CA . ASP B 1 58 ? -9.93 -15.031 -3.375 1 98.06 58 ASP B CA 1
ATOM 2321 C C . ASP B 1 58 ? -9.078 -13.789 -3.121 1 98.06 58 ASP B C 1
ATOM 2323 O O . ASP B 1 58 ? -9.359 -12.719 -3.66 1 98.06 58 ASP B O 1
ATOM 2327 N N . ASN B 1 59 ? -8.031 -13.992 -2.314 1 98.25 59 ASN B N 1
ATOM 2328 C CA . ASN B 1 59 ? -7.281 -12.82 -1.884 1 98.25 59 ASN B CA 1
ATOM 2329 C C . ASN B 1 59 ? -5.805 -12.93 -2.25 1 98.25 59 ASN B C 1
ATOM 2331 O O . ASN B 1 59 ? -4.988 -12.125 -1.808 1 98.25 59 ASN B O 1
ATOM 2335 N N . HIS B 1 60 ? -5.391 -13.945 -2.986 1 98.69 60 HIS B N 1
ATOM 2336 C CA . HIS B 1 60 ? -4.023 -14.141 -3.447 1 98.69 60 HIS B CA 1
ATOM 2337 C C . HIS B 1 60 ? -3.975 -15.078 -4.652 1 98.69 60 HIS B C 1
ATOM 2339 O O . HIS B 1 60 ? -4.988 -15.672 -5.02 1 98.69 60 HIS B O 1
ATOM 2345 N N . PHE B 1 61 ? -2.844 -15.156 -5.25 1 98.88 61 PHE B N 1
ATOM 2346 C CA . PHE B 1 61 ? -2.648 -16.156 -6.289 1 98.88 61 PHE B CA 1
ATOM 2347 C C . PHE B 1 61 ? -1.243 -16.75 -6.223 1 98.88 61 PHE B C 1
ATOM 2349 O O . PHE B 1 61 ? -0.349 -16.156 -5.613 1 98.88 61 PHE B O 1
ATOM 2356 N N . HIS B 1 62 ? -1.146 -17.922 -6.75 1 98.94 62 HIS B N 1
ATOM 2357 C CA . HIS B 1 62 ? 0.123 -18.625 -6.867 1 98.94 62 HIS B CA 1
ATOM 2358 C C . HIS B 1 62 ? 0.537 -18.781 -8.328 1 98.94 62 HIS B C 1
ATOM 2360 O O . HIS B 1 62 ? -0.308 -19.016 -9.195 1 98.94 62 HIS B O 1
ATOM 2366 N N . LEU B 1 63 ? 1.813 -18.719 -8.508 1 98.88 63 LEU B N 1
ATOM 2367 C CA . LEU B 1 63 ? 2.424 -19 -9.805 1 98.88 63 LEU B CA 1
ATOM 2368 C C . LEU B 1 63 ? 3.672 -19.859 -9.641 1 98.88 63 LEU B C 1
ATOM 2370 O O . LEU B 1 63 ? 4.457 -19.656 -8.711 1 98.88 63 LEU B O 1
ATOM 2374 N N . LEU B 1 64 ? 3.795 -20.797 -10.484 1 98.94 64 LEU B N 1
ATOM 2375 C CA . LEU B 1 64 ? 5.062 -21.484 -10.711 1 98.94 64 LEU B CA 1
ATOM 2376 C C . LEU B 1 64 ? 5.613 -21.156 -12.094 1 98.94 64 LEU B C 1
ATOM 2378 O O . LEU B 1 64 ? 4.973 -21.438 -13.109 1 98.94 64 LEU B O 1
ATOM 2382 N N . ALA B 1 65 ? 6.82 -20.516 -12.109 1 98.94 65 ALA B N 1
ATOM 2383 C CA . ALA B 1 65 ? 7.281 -20 -13.391 1 98.94 65 ALA B CA 1
ATOM 2384 C C . ALA B 1 65 ? 8.805 -20.047 -13.492 1 98.94 65 ALA B C 1
ATOM 2386 O O . ALA B 1 65 ? 9.5 -20.016 -12.469 1 98.94 65 ALA B O 1
ATOM 2387 N N . THR B 1 66 ? 9.297 -20.141 -14.68 1 98.88 66 THR B N 1
ATOM 2388 C CA . THR B 1 66 ? 10.727 -20.125 -14.977 1 98.88 66 THR B CA 1
ATOM 2389 C C . THR B 1 66 ? 11.07 -18.953 -15.898 1 98.88 66 THR B C 1
ATOM 2391 O O . THR B 1 66 ? 10.695 -18.953 -17.078 1 98.88 66 THR B O 1
ATOM 2394 N N . PRO B 1 67 ? 11.727 -18.016 -15.367 1 98.75 67 PRO B N 1
ATOM 2395 C CA . PRO B 1 67 ? 12.164 -16.922 -16.234 1 98.75 67 PRO B CA 1
ATOM 2396 C C . PRO B 1 67 ? 13.398 -17.266 -17.062 1 98.75 67 PRO B C 1
ATOM 2398 O O . PRO B 1 67 ? 14.281 -17.984 -16.594 1 98.75 67 PRO B O 1
ATOM 2401 N N . ARG B 1 68 ? 13.453 -16.734 -18.234 1 98.44 68 ARG B N 1
ATOM 2402 C CA . ARG B 1 68 ? 14.617 -16.922 -19.094 1 98.44 68 ARG B CA 1
ATOM 2403 C C . ARG B 1 68 ? 15.742 -15.969 -18.703 1 98.44 68 ARG B C 1
ATOM 2405 O O . ARG B 1 68 ? 16.922 -16.281 -18.891 1 98.44 68 ARG B O 1
ATOM 2412 N N . THR B 1 69 ? 15.398 -14.828 -18.172 1 97.81 69 THR B N 1
ATOM 2413 C CA . THR B 1 69 ? 16.375 -13.82 -17.781 1 97.81 69 THR B CA 1
ATOM 2414 C C . THR B 1 69 ? 16.188 -13.438 -16.312 1 97.81 69 THR B C 1
ATOM 2416 O O . THR B 1 69 ? 15.133 -13.711 -15.727 1 97.81 69 THR B O 1
ATOM 2419 N N . ALA B 1 70 ? 17.156 -12.773 -15.773 1 95.81 70 ALA B N 1
ATOM 2420 C CA . ALA B 1 70 ? 17.109 -12.359 -14.375 1 95.81 70 ALA B CA 1
ATOM 2421 C C . ALA B 1 70 ? 16.031 -11.297 -14.164 1 95.81 70 ALA B C 1
ATOM 2423 O O . ALA B 1 70 ? 15.477 -11.18 -13.07 1 95.81 70 ALA B O 1
ATOM 2424 N N . GLU B 1 71 ? 15.711 -10.578 -15.188 1 97.38 71 GLU B N 1
ATOM 2425 C CA . GLU B 1 71 ? 14.75 -9.484 -15.062 1 97.38 71 GLU B CA 1
ATOM 2426 C C . GLU B 1 71 ? 13.336 -9.953 -15.414 1 97.38 71 GLU B C 1
ATOM 2428 O O . GLU B 1 71 ? 12.359 -9.266 -15.133 1 97.38 71 GLU B O 1
ATOM 2433 N N . GLY B 1 72 ? 13.219 -11.102 -15.992 1 98.56 72 GLY B N 1
ATOM 2434 C CA . GLY B 1 72 ? 11.953 -11.539 -16.562 1 98.56 72 GLY B CA 1
ATOM 2435 C C . GLY B 1 72 ? 10.82 -11.578 -15.562 1 98.56 72 GLY B C 1
ATOM 2436 O O . GLY B 1 72 ? 9.781 -10.961 -15.766 1 98.56 72 GLY B O 1
ATOM 2437 N N . LEU B 1 73 ? 11.062 -12.266 -14.469 1 98.69 73 LEU B N 1
ATOM 2438 C CA . LEU B 1 73 ? 10 -12.469 -13.5 1 98.69 73 LEU B CA 1
ATOM 2439 C C . LEU B 1 73 ? 9.656 -11.172 -12.781 1 98.69 73 LEU B C 1
ATOM 2441 O O . LEU B 1 73 ? 8.484 -10.805 -12.672 1 98.69 73 LEU B O 1
ATOM 2445 N N . PRO B 1 74 ? 10.664 -10.414 -12.32 1 98.31 74 PRO B N 1
ATOM 2446 C CA . PRO B 1 74 ? 10.328 -9.125 -11.711 1 98.31 74 PRO B CA 1
ATOM 2447 C C . PRO B 1 74 ? 9.547 -8.211 -12.648 1 98.31 74 PRO B C 1
ATOM 2449 O O . PRO B 1 74 ? 8.586 -7.559 -12.227 1 98.31 74 PRO B O 1
ATOM 2452 N N . MET B 1 75 ? 9.883 -8.164 -13.867 1 98.69 75 MET B N 1
ATOM 2453 C CA . MET B 1 75 ? 9.211 -7.305 -14.836 1 98.69 75 MET B CA 1
ATOM 2454 C C . MET B 1 75 ? 7.797 -7.797 -15.125 1 98.69 75 MET B C 1
ATOM 2456 O O . MET B 1 75 ? 6.871 -6.992 -15.258 1 98.69 75 MET B O 1
ATOM 2460 N N . LEU B 1 76 ? 7.66 -9.078 -15.195 1 98.81 76 LEU B N 1
ATOM 2461 C CA . LEU B 1 76 ? 6.34 -9.672 -15.359 1 98.81 76 LEU B CA 1
ATOM 2462 C C . LEU B 1 76 ? 5.414 -9.258 -14.219 1 98.81 76 LEU B C 1
ATOM 2464 O O . LEU B 1 76 ? 4.32 -8.742 -14.453 1 98.81 76 LEU B O 1
ATOM 2468 N N . MET B 1 77 ? 5.863 -9.445 -13.008 1 98.75 77 MET B N 1
ATOM 2469 C CA . MET B 1 77 ? 5.031 -9.164 -11.844 1 98.75 77 MET B CA 1
ATOM 2470 C C . MET B 1 77 ? 4.723 -7.676 -11.734 1 98.75 77 MET B C 1
ATOM 2472 O O . MET B 1 77 ? 3.613 -7.293 -11.359 1 98.75 77 MET B O 1
ATOM 2476 N N . GLN B 1 78 ? 5.691 -6.902 -12.07 1 98.06 78 GLN B N 1
ATOM 2477 C CA . GLN B 1 78 ? 5.477 -5.461 -12.047 1 98.06 78 GLN B CA 1
ATOM 2478 C C . GLN B 1 78 ? 4.422 -5.043 -13.062 1 98.06 78 GLN B C 1
ATOM 2480 O O . GLN B 1 78 ? 3.504 -4.285 -12.742 1 98.06 78 GLN B O 1
ATOM 2485 N N . ALA B 1 79 ? 4.559 -5.504 -14.266 1 98.5 79 ALA B N 1
ATOM 2486 C CA . ALA B 1 79 ? 3.646 -5.145 -15.352 1 98.5 79 ALA B CA 1
ATOM 2487 C C . ALA B 1 79 ? 2.229 -5.625 -15.055 1 98.5 79 ALA B C 1
ATOM 2489 O O . ALA B 1 79 ? 1.268 -4.863 -15.195 1 98.5 79 ALA B O 1
ATOM 2490 N N . VAL B 1 80 ? 2.088 -6.832 -14.625 1 98.69 80 VAL B N 1
ATOM 2491 C CA . VAL B 1 80 ? 0.788 -7.41 -14.305 1 98.69 80 VAL B CA 1
ATOM 2492 C C . VAL B 1 80 ? 0.161 -6.664 -13.133 1 98.69 80 VAL B C 1
ATOM 2494 O O . VAL B 1 80 ? -1.021 -6.312 -13.172 1 98.69 80 VAL B O 1
ATOM 2497 N N . GLY B 1 81 ? 0.946 -6.465 -12.133 1 97.94 81 GLY B N 1
ATOM 2498 C CA . GLY B 1 81 ? 0.441 -5.738 -10.977 1 97.94 81 GLY B CA 1
ATOM 2499 C C . GLY B 1 81 ? -0.104 -4.367 -11.32 1 97.94 81 GLY B C 1
ATOM 2500 O O . GLY B 1 81 ? -1.199 -4 -10.891 1 97.94 81 GLY B O 1
ATOM 2501 N N . ARG B 1 82 ? 0.625 -3.641 -12.07 1 96.69 82 ARG B N 1
ATOM 2502 C CA . ARG B 1 82 ? 0.238 -2.285 -12.453 1 96.69 82 ARG B CA 1
ATOM 2503 C C . ARG B 1 82 ? -1.055 -2.291 -13.258 1 96.69 82 ARG B C 1
ATOM 2505 O O . ARG B 1 82 ? -1.982 -1.536 -12.961 1 96.69 82 ARG B O 1
ATOM 2512 N N . ARG B 1 83 ? -1.047 -3.102 -14.258 1 98 83 ARG B N 1
ATOM 2513 C CA . ARG B 1 83 ? -2.213 -3.186 -15.133 1 98 83 ARG B CA 1
ATOM 2514 C C . ARG B 1 83 ? -3.449 -3.627 -14.359 1 98 83 ARG B C 1
ATOM 2516 O O . ARG B 1 83 ? -4.52 -3.033 -14.492 1 98 83 ARG B O 1
ATOM 2523 N N . TYR B 1 84 ? -3.305 -4.629 -13.594 1 98.75 84 TYR B N 1
ATOM 2524 C CA . TYR B 1 84 ? -4.438 -5.211 -12.883 1 98.75 84 TYR B CA 1
ATOM 2525 C C . TYR B 1 84 ? -4.98 -4.246 -11.836 1 98.75 84 TYR B C 1
ATOM 2527 O O . TYR B 1 84 ? -6.195 -4.066 -11.719 1 98.75 84 TYR B O 1
ATOM 2535 N N . VAL B 1 85 ? -4.137 -3.639 -11.086 1 98.44 85 VAL B N 1
ATOM 2536 C CA . VAL B 1 85 ? -4.57 -2.736 -10.023 1 98.44 85 VAL B CA 1
ATOM 2537 C C . VAL B 1 85 ? -5.328 -1.556 -10.625 1 98.44 85 VAL B C 1
ATOM 2539 O O . VAL B 1 85 ? -6.375 -1.153 -10.109 1 98.44 85 VAL B O 1
ATOM 2542 N N . ARG B 1 86 ? -4.832 -0.995 -11.68 1 98.12 86 ARG B N 1
ATOM 2543 C CA . ARG B 1 86 ? -5.508 0.112 -12.344 1 98.12 86 ARG B CA 1
ATOM 2544 C C . ARG B 1 86 ? -6.922 -0.283 -12.758 1 98.12 86 ARG B C 1
ATOM 2546 O O . ARG B 1 86 ? -7.883 0.428 -12.469 1 98.12 86 ARG B O 1
ATOM 2553 N N . ALA B 1 87 ? -7.016 -1.37 -13.422 1 98.62 87 ALA B N 1
ATOM 2554 C CA . ALA B 1 87 ? -8.312 -1.847 -13.906 1 98.62 87 ALA B CA 1
ATOM 2555 C C . ALA B 1 87 ? -9.242 -2.172 -12.734 1 98.62 87 ALA B C 1
ATOM 2557 O O . ALA B 1 87 ? -10.422 -1.826 -12.758 1 98.62 87 ALA B O 1
ATOM 2558 N N . PHE B 1 88 ? -8.742 -2.848 -11.766 1 98.75 88 PHE B N 1
ATOM 2559 C CA . PHE B 1 88 ? -9.523 -3.258 -10.602 1 98.75 88 PHE B CA 1
ATOM 2560 C C . PHE B 1 88 ? -10.07 -2.041 -9.867 1 98.75 88 PHE B C 1
ATOM 2562 O O . PHE B 1 88 ? -11.258 -2.004 -9.523 1 98.75 88 PHE B O 1
ATOM 2569 N N . ASN B 1 89 ? -9.188 -1.093 -9.633 1 98.38 89 ASN B N 1
ATOM 2570 C CA . ASN B 1 89 ? -9.617 0.123 -8.945 1 98.38 89 ASN B CA 1
ATOM 2571 C C . ASN B 1 89 ? -10.703 0.857 -9.734 1 98.38 89 ASN B C 1
ATOM 2573 O O . ASN B 1 89 ? -11.68 1.337 -9.156 1 98.38 89 ASN B O 1
ATOM 2577 N N . GLN B 1 90 ? -10.508 0.951 -11.055 1 98.44 90 GLN B N 1
ATOM 2578 C CA . GLN B 1 90 ? -11.508 1.599 -11.898 1 98.44 90 GLN B CA 1
ATOM 2579 C C . GLN B 1 90 ? -12.836 0.857 -11.844 1 98.44 90 GLN B C 1
ATOM 2581 O O . GLN B 1 90 ? -13.891 1.471 -11.648 1 98.44 90 GLN B O 1
ATOM 2586 N N . ARG B 1 91 ? -12.805 -0.398 -11.922 1 98.38 91 ARG B N 1
ATOM 2587 C CA . ARG B 1 91 ? -14.016 -1.218 -11.992 1 98.38 91 ARG B CA 1
ATOM 2588 C C . ARG B 1 91 ? -14.789 -1.15 -10.68 1 98.38 91 ARG B C 1
ATOM 2590 O O . ARG B 1 91 ? -16.031 -1.186 -10.68 1 98.38 91 ARG B O 1
ATOM 2597 N N . HIS B 1 92 ? -14.102 -1.097 -9.625 1 98.25 92 HIS B N 1
ATOM 2598 C CA . HIS B 1 92 ? -14.758 -1.266 -8.336 1 98.25 92 HIS B CA 1
ATOM 2599 C C . HIS B 1 92 ? -14.734 0.028 -7.527 1 98.25 92 HIS B C 1
ATOM 2601 O O . HIS B 1 92 ? -15.023 0.023 -6.328 1 98.25 92 HIS B O 1
ATOM 2607 N N . GLY B 1 93 ? -14.352 1.151 -8.188 1 97.56 93 GLY B N 1
ATOM 2608 C CA . GLY B 1 93 ? -14.383 2.453 -7.543 1 97.56 93 GLY B CA 1
ATOM 2609 C C . GLY B 1 93 ? -13.438 2.551 -6.355 1 97.56 93 GLY B C 1
ATOM 2610 O O . GLY B 1 93 ? -13.797 3.125 -5.324 1 97.56 93 GLY B O 1
ATOM 2611 N N . ARG B 1 94 ? -12.289 1.91 -6.504 1 96.75 94 ARG B N 1
ATOM 2612 C CA . ARG B 1 94 ? -11.297 1.88 -5.434 1 96.75 94 ARG B CA 1
ATOM 2613 C C . ARG B 1 94 ? -10.156 2.854 -5.715 1 96.75 94 ARG B C 1
ATOM 2615 O O . ARG B 1 94 ? -9.969 3.279 -6.855 1 96.75 94 ARG B O 1
ATOM 2622 N N . THR B 1 95 ? -9.43 3.145 -4.594 1 96.12 95 THR B N 1
ATOM 2623 C CA . THR B 1 95 ? -8.211 3.936 -4.691 1 96.12 95 THR B CA 1
ATOM 2624 C C . THR B 1 95 ? -7.082 3.289 -3.891 1 96.12 95 THR B C 1
ATOM 2626 O O . THR B 1 95 ? -7.332 2.424 -3.047 1 96.12 95 THR B O 1
ATOM 2629 N N . GLY B 1 96 ? -5.867 3.686 -4.266 1 96.19 96 GLY B N 1
ATOM 2630 C CA . GLY B 1 96 ? -4.719 3.211 -3.51 1 96.19 96 GLY B CA 1
ATOM 2631 C C . GLY B 1 96 ? -4.23 1.848 -3.959 1 96.19 96 GLY B C 1
ATOM 2632 O O . GLY B 1 96 ? -4.383 1.482 -5.125 1 96.19 96 GLY B O 1
ATOM 2633 N N . THR B 1 97 ? -3.609 1.154 -3.086 1 97.06 97 THR B N 1
ATOM 2634 C CA . THR B 1 97 ? -2.953 -0.094 -3.459 1 97.06 97 THR B CA 1
ATOM 2635 C C . THR B 1 97 ? -3.889 -1.281 -3.246 1 97.06 97 THR B C 1
ATOM 2637 O O . THR B 1 97 ? -4.812 -1.212 -2.434 1 97.06 97 THR B O 1
ATOM 2640 N N . LEU B 1 98 ? -3.637 -2.273 -3.957 1 98.19 98 LEU B N 1
ATOM 2641 C CA . LEU B 1 98 ? -4.43 -3.496 -3.867 1 98.19 98 LEU B CA 1
ATOM 2642 C C . LEU B 1 98 ? -3.66 -4.59 -3.135 1 98.19 98 LEU B C 1
ATOM 2644 O O . LEU B 1 98 ? -4.242 -5.348 -2.357 1 98.19 98 LEU B O 1
ATOM 2648 N N . TRP B 1 99 ? -2.4 -4.613 -3.375 1 97.81 99 TRP B N 1
ATOM 2649 C CA . TRP B 1 99 ? -1.562 -5.703 -2.887 1 97.81 99 TRP B CA 1
ATOM 2650 C C . TRP B 1 99 ? -0.976 -5.367 -1.52 1 97.81 99 TRP B C 1
ATOM 2652 O O . TRP B 1 99 ? -0.745 -4.199 -1.205 1 97.81 99 TRP B O 1
ATOM 2662 N N . GLU B 1 100 ? -0.722 -6.316 -0.709 1 96.06 100 GLU B N 1
ATOM 2663 C CA . GLU B 1 100 ? -0.111 -6.172 0.609 1 96.06 100 GLU B CA 1
ATOM 2664 C C . GLU B 1 100 ? 1.293 -5.582 0.506 1 96.06 100 GLU B C 1
ATOM 2666 O O . GLU B 1 100 ? 1.721 -4.828 1.38 1 96.06 100 GLU B O 1
ATOM 2671 N N . GLY B 1 101 ? 1.936 -5.898 -0.458 1 93.5 101 GLY B N 1
ATOM 2672 C CA . GLY B 1 101 ? 3.314 -5.539 -0.747 1 93.5 101 GLY B CA 1
ATOM 2673 C C . GLY B 1 101 ? 3.871 -6.238 -1.973 1 93.5 101 GLY B C 1
ATOM 2674 O O . GLY B 1 101 ? 3.119 -6.605 -2.879 1 93.5 101 GLY B O 1
ATOM 2675 N N . ARG B 1 102 ? 5.152 -6.266 -1.958 1 93.5 102 ARG B N 1
ATOM 2676 C CA . ARG B 1 102 ? 5.809 -7.012 -3.025 1 93.5 102 ARG B CA 1
ATOM 2677 C C . ARG B 1 102 ? 5.43 -8.492 -2.979 1 93.5 102 ARG B C 1
ATOM 2679 O O . ARG B 1 102 ? 5.199 -9.039 -1.9 1 93.5 102 ARG B O 1
ATOM 2686 N N . TYR B 1 103 ? 5.473 -9.109 -4.152 1 97.69 103 TYR B N 1
ATOM 2687 C CA . TYR B 1 103 ? 5.195 -10.539 -4.203 1 97.69 103 TYR B CA 1
ATOM 2688 C C . TYR B 1 103 ? 6.281 -11.336 -3.48 1 97.69 103 TYR B C 1
ATOM 2690 O O . TYR B 1 103 ? 7.445 -10.922 -3.455 1 97.69 103 TYR B O 1
ATOM 2698 N N . ARG B 1 104 ? 5.844 -12.5 -2.922 1 97.38 104 ARG B N 1
ATOM 2699 C CA . ARG B 1 104 ? 6.781 -13.453 -2.338 1 97.38 104 ARG B CA 1
ATOM 2700 C C . ARG B 1 104 ? 7.184 -14.516 -3.354 1 97.38 104 ARG B C 1
ATOM 2702 O O . ARG B 1 104 ? 6.375 -14.914 -4.199 1 97.38 104 ARG B O 1
ATOM 2709 N N . SER B 1 105 ? 8.391 -14.906 -3.174 1 98.19 105 SER B N 1
ATOM 2710 C CA . SER B 1 105 ? 8.852 -15.898 -4.141 1 98.19 105 SER B CA 1
ATOM 2711 C C . SER B 1 105 ? 10.031 -16.703 -3.596 1 98.19 105 SER B C 1
ATOM 2713 O O . SER B 1 105 ? 10.742 -16.234 -2.701 1 98.19 105 SER B O 1
ATOM 2715 N N . THR B 1 106 ? 10.219 -17.844 -4.145 1 97.56 106 THR B N 1
ATOM 2716 C CA . THR B 1 106 ? 11.391 -18.672 -3.885 1 97.56 106 THR B CA 1
ATOM 2717 C C . THR B 1 106 ? 11.844 -19.391 -5.156 1 97.56 106 THR B C 1
ATOM 2719 O O . THR B 1 106 ? 11.062 -19.562 -6.094 1 97.56 106 THR B O 1
ATOM 2722 N N . VAL B 1 107 ? 13.133 -19.75 -5.141 1 98.5 107 VAL B N 1
ATOM 2723 C CA . VAL B 1 107 ? 13.664 -20.656 -6.156 1 98.5 107 VAL B CA 1
ATOM 2724 C C . VAL B 1 107 ? 13.656 -22.094 -5.629 1 98.5 107 VAL B C 1
ATOM 2726 O O . VAL B 1 107 ? 14.047 -22.344 -4.484 1 98.5 107 VAL B O 1
ATOM 2729 N N . LEU B 1 108 ? 13.188 -23.016 -6.434 1 98.25 108 LEU B N 1
ATOM 2730 C CA . LEU B 1 108 ? 13.133 -24.375 -5.91 1 98.25 108 LEU B CA 1
ATOM 2731 C C . LEU B 1 108 ? 13.93 -25.328 -6.793 1 98.25 108 LEU B C 1
ATOM 2733 O O . LEU B 1 108 ? 14.133 -25.062 -7.98 1 98.25 108 LEU B O 1
ATOM 2737 N N . ASP B 1 109 ? 14.477 -26.391 -6.191 1 98.38 109 ASP B N 1
ATOM 2738 C CA . ASP B 1 109 ? 15.078 -27.516 -6.91 1 98.38 109 ASP B CA 1
ATOM 2739 C C . ASP B 1 109 ? 14.039 -28.234 -7.754 1 98.38 109 ASP B C 1
ATOM 2741 O O . ASP B 1 109 ? 13.141 -28.891 -7.215 1 98.38 109 ASP B O 1
ATOM 2745 N N . PRO B 1 110 ? 14.203 -28.141 -9.039 1 98.06 110 PRO B N 1
ATOM 2746 C CA . PRO B 1 110 ? 13.141 -28.719 -9.867 1 98.06 110 PRO B CA 1
ATOM 2747 C C . PRO B 1 110 ? 13.031 -30.234 -9.703 1 98.06 110 PRO B C 1
ATOM 2749 O O . PRO B 1 110 ? 11.922 -30.781 -9.672 1 98.06 110 PRO B O 1
ATOM 2752 N N . ALA B 1 111 ? 14.102 -30.891 -9.555 1 97.25 111 ALA B N 1
ATOM 2753 C CA . ALA B 1 111 ? 14.094 -32.344 -9.484 1 97.25 111 ALA B CA 1
ATOM 2754 C C . ALA B 1 111 ? 13.25 -32.844 -8.305 1 97.25 111 ALA B C 1
ATOM 2756 O O . ALA B 1 111 ? 12.523 -33.844 -8.414 1 97.25 111 ALA B O 1
ATOM 2757 N N . ARG B 1 112 ? 13.289 -32.094 -7.285 1 97.25 112 ARG B N 1
ATOM 2758 C CA . ARG B 1 112 ? 12.625 -32.562 -6.07 1 97.25 112 ARG B CA 1
ATOM 2759 C C . ARG B 1 112 ? 11.266 -31.891 -5.906 1 97.25 112 ARG B C 1
ATOM 2761 O O . ARG B 1 112 ? 10.312 -32.531 -5.43 1 97.25 112 ARG B O 1
ATOM 2768 N N . TYR B 1 113 ? 11.164 -30.641 -6.352 1 98.44 113 TYR B N 1
ATOM 2769 C CA . TYR B 1 113 ? 10.031 -29.906 -5.805 1 98.44 113 TYR B CA 1
ATOM 2770 C C . TYR B 1 113 ? 9.133 -29.391 -6.918 1 98.44 113 TYR B C 1
ATOM 2772 O O . TYR B 1 113 ? 8.055 -28.844 -6.656 1 98.44 113 TYR B O 1
ATOM 2780 N N . LEU B 1 114 ? 9.484 -29.531 -8.188 1 98.56 114 LEU B N 1
ATOM 2781 C CA . LEU B 1 114 ? 8.648 -28.953 -9.242 1 98.56 114 LEU B CA 1
ATOM 2782 C C . LEU B 1 114 ? 7.254 -29.562 -9.219 1 98.56 114 LEU B C 1
ATOM 2784 O O . LEU B 1 114 ? 6.262 -28.844 -9.078 1 98.56 114 LEU B O 1
ATOM 2788 N N . LEU B 1 115 ? 7.219 -30.875 -9.336 1 98.56 115 LEU B N 1
ATOM 2789 C CA . LEU B 1 115 ? 5.926 -31.547 -9.406 1 98.56 115 LEU B CA 1
ATOM 2790 C C . LEU B 1 115 ? 5.184 -31.438 -8.078 1 98.56 115 LEU B C 1
ATOM 2792 O O . LEU B 1 115 ? 3.957 -31.297 -8.055 1 98.56 115 LEU B O 1
ATOM 2796 N N . ALA B 1 116 ? 5.918 -31.453 -7.008 1 98.5 116 ALA B N 1
ATOM 2797 C CA . ALA B 1 116 ? 5.309 -31.281 -5.695 1 98.5 116 ALA B CA 1
ATOM 2798 C C . ALA B 1 116 ? 4.676 -29.891 -5.574 1 98.5 116 ALA B C 1
ATOM 2800 O O . ALA B 1 116 ? 3.574 -29.75 -5.035 1 98.5 116 ALA B O 1
ATOM 2801 N N . CYS B 1 117 ? 5.363 -28.891 -6.062 1 98.81 117 CYS B N 1
ATOM 2802 C CA . CYS B 1 117 ? 4.852 -27.531 -6.004 1 98.81 117 CYS B CA 1
ATOM 2803 C C . CYS B 1 117 ? 3.639 -27.359 -6.914 1 98.81 117 CYS B C 1
ATOM 2805 O O . CYS B 1 117 ? 2.693 -26.641 -6.57 1 98.81 117 CYS B O 1
ATOM 2807 N N . MET B 1 118 ? 3.668 -28 -8.102 1 98.81 118 MET B N 1
ATOM 2808 C CA . MET B 1 118 ? 2.492 -27.969 -8.969 1 98.81 118 MET B CA 1
ATOM 2809 C C . MET B 1 118 ? 1.277 -28.547 -8.25 1 98.81 118 MET B C 1
ATOM 2811 O O . MET B 1 118 ? 0.197 -27.969 -8.266 1 98.81 118 MET B O 1
ATOM 2815 N N . ALA B 1 119 ? 1.521 -29.688 -7.621 1 98.69 119 ALA B N 1
ATOM 2816 C CA . ALA B 1 119 ? 0.435 -30.312 -6.871 1 98.69 119 ALA B CA 1
ATOM 2817 C C . ALA B 1 119 ? -0.019 -29.422 -5.719 1 98.69 119 ALA B C 1
ATOM 2819 O O . ALA B 1 119 ? -1.217 -29.312 -5.453 1 98.69 119 ALA B O 1
ATOM 2820 N N . TYR B 1 120 ? 0.953 -28.875 -5.031 1 98.75 120 TYR B N 1
ATOM 2821 C CA . TYR B 1 120 ? 0.677 -27.922 -3.969 1 98.75 120 TYR B CA 1
ATOM 2822 C C . TYR B 1 120 ? -0.264 -26.812 -4.453 1 98.75 120 TYR B C 1
ATOM 2824 O O . TYR B 1 120 ? -1.255 -26.5 -3.791 1 98.75 120 TYR B O 1
ATOM 2832 N N . ILE B 1 121 ? -0.014 -26.25 -5.621 1 98.88 121 ILE B N 1
ATOM 2833 C CA . ILE B 1 121 ? -0.781 -25.156 -6.219 1 98.88 121 ILE B CA 1
ATOM 2834 C C . ILE B 1 121 ? -2.168 -25.656 -6.609 1 98.88 121 ILE B C 1
ATOM 2836 O O . ILE B 1 121 ? -3.178 -25.031 -6.293 1 98.88 121 ILE B O 1
ATOM 2840 N N . ASP B 1 122 ? -2.238 -26.812 -7.195 1 98.69 122 ASP B N 1
ATOM 2841 C CA . ASP B 1 122 ? -3.492 -27.375 -7.691 1 98.69 122 ASP B CA 1
ATOM 2842 C C . ASP B 1 122 ? -4.426 -27.734 -6.539 1 98.69 122 ASP B C 1
ATOM 2844 O O . ASP B 1 122 ? -5.648 -27.672 -6.68 1 98.69 122 ASP B O 1
ATOM 2848 N N . LEU B 1 123 ? -3.877 -28.047 -5.398 1 98.62 123 LEU B N 1
ATOM 2849 C CA . LEU B 1 123 ? -4.668 -28.547 -4.277 1 98.62 123 LEU B CA 1
ATOM 2850 C C . LEU B 1 123 ? -5.082 -27.406 -3.357 1 98.62 123 LEU B C 1
ATOM 2852 O O . LEU B 1 123 ? -5.824 -27.609 -2.396 1 98.62 123 LEU B O 1
ATOM 2856 N N . ASN B 1 124 ? -4.629 -26.203 -3.641 1 98.62 124 ASN B N 1
ATOM 2857 C CA . ASN B 1 124 ? -4.922 -25.047 -2.793 1 98.62 124 ASN B CA 1
ATOM 2858 C C . ASN B 1 124 ? -6.422 -24.875 -2.586 1 98.62 124 ASN B C 1
ATOM 2860 O O . ASN B 1 124 ? -6.883 -24.719 -1.452 1 98.62 124 ASN B O 1
ATOM 2864 N N . PRO B 1 125 ? -7.277 -24.938 -3.676 1 98.75 125 PRO B N 1
ATOM 2865 C CA . PRO B 1 125 ? -8.719 -24.75 -3.477 1 98.75 125 PRO B CA 1
ATOM 2866 C C . PRO B 1 125 ? -9.336 -25.844 -2.619 1 98.75 125 PRO B C 1
ATOM 2868 O O . PRO B 1 125 ? -10.289 -25.594 -1.881 1 98.75 125 PRO B O 1
ATOM 2871 N N . VAL B 1 126 ? -8.797 -27.016 -2.729 1 98.44 126 VAL B N 1
ATOM 2872 C CA . VAL B 1 126 ? -9.289 -28.141 -1.931 1 98.44 126 VAL B CA 1
ATOM 2873 C C . VAL B 1 126 ? -8.945 -27.906 -0.46 1 98.44 126 VAL B C 1
ATOM 2875 O O . VAL B 1 126 ? -9.805 -28.031 0.412 1 98.44 126 VAL B O 1
ATOM 2878 N N . ARG B 1 127 ? -7.703 -27.578 -0.227 1 97.44 127 ARG B N 1
ATOM 2879 C CA . ARG B 1 127 ? -7.254 -27.312 1.139 1 97.44 127 ARG B CA 1
ATOM 2880 C C . ARG B 1 127 ? -8.047 -26.188 1.771 1 97.44 127 ARG B C 1
ATOM 2882 O O . ARG B 1 127 ? -8.289 -26.188 2.98 1 97.44 127 ARG B O 1
ATOM 2889 N N . ALA B 1 128 ? -8.469 -25.219 0.946 1 97.62 128 ALA B N 1
ATOM 2890 C CA . ALA B 1 128 ? -9.227 -24.062 1.42 1 97.62 128 ALA B CA 1
ATOM 2891 C C . ALA B 1 128 ? -10.711 -24.406 1.562 1 97.62 128 ALA B C 1
ATOM 2893 O O . ALA B 1 128 ? -11.508 -23.578 2.004 1 97.62 128 ALA B O 1
ATOM 2894 N N . GLY B 1 129 ? -11.109 -25.625 1.098 1 98.06 129 GLY B N 1
ATOM 2895 C CA . GLY B 1 129 ? -12.484 -26.094 1.237 1 98.06 129 GLY B CA 1
ATOM 2896 C C . GLY B 1 129 ? -13.414 -25.516 0.185 1 98.06 129 GLY B C 1
ATOM 2897 O O . GLY B 1 129 ? -14.633 -25.516 0.366 1 98.06 129 GLY B O 1
ATOM 2898 N N . LEU B 1 130 ? -12.906 -25.016 -0.857 1 97.94 130 LEU B N 1
ATOM 2899 C CA . LEU B 1 130 ? -13.711 -24.391 -1.894 1 97.94 130 LEU B CA 1
ATOM 2900 C C . LEU B 1 130 ? -14.336 -25.438 -2.811 1 97.94 130 LEU B C 1
ATOM 2902 O O . LEU B 1 130 ? -15.422 -25.219 -3.357 1 97.94 130 LEU B O 1
ATOM 2906 N N . VAL B 1 131 ? -13.586 -26.531 -3.016 1 98.31 131 VAL B N 1
ATOM 2907 C CA . VAL B 1 131 ? -14.047 -27.625 -3.852 1 98.31 131 VAL B CA 1
ATOM 2908 C C . VAL B 1 131 ? -13.578 -28.953 -3.258 1 98.31 131 VAL B C 1
ATOM 2910 O O . VAL B 1 131 ? -12.625 -29 -2.479 1 98.31 131 VAL B O 1
ATOM 2913 N N . ALA B 1 132 ? -14.141 -30 -3.654 1 97.62 132 ALA B N 1
ATOM 2914 C CA . ALA B 1 132 ? -13.758 -31.328 -3.182 1 97.62 132 ALA B CA 1
ATOM 2915 C C . ALA B 1 132 ? -12.602 -31.891 -4 1 97.62 132 ALA B C 1
ATOM 2917 O O . ALA B 1 132 ? -11.727 -32.562 -3.465 1 97.62 132 ALA B O 1
ATOM 2918 N N . GLU B 1 133 ? -12.656 -31.578 -5.316 1 97.44 133 GLU B N 1
ATOM 2919 C CA . GLU B 1 133 ? -11.625 -32.031 -6.25 1 97.44 133 GLU B CA 1
ATOM 2920 C C . GLU B 1 133 ? -11 -30.844 -6.988 1 97.44 133 GLU B C 1
ATOM 2922 O O . GLU B 1 133 ? -11.703 -29.891 -7.371 1 97.44 133 GLU B O 1
ATOM 2927 N N . PRO B 1 134 ? -9.711 -30.953 -7.199 1 98 134 PRO B N 1
ATOM 2928 C CA . PRO B 1 134 ? -9.031 -29.828 -7.836 1 98 134 PRO B CA 1
ATOM 2929 C C . PRO B 1 134 ? -9.594 -29.5 -9.219 1 98 134 PRO B C 1
ATOM 2931 O O . PRO B 1 134 ? -9.641 -28.328 -9.609 1 98 134 PRO B O 1
ATOM 2934 N N . ALA B 1 135 ? -10.023 -30.5 -9.93 1 96.31 135 ALA B N 1
ATOM 2935 C CA . ALA B 1 135 ? -10.516 -30.297 -11.289 1 96.31 135 ALA B CA 1
ATOM 2936 C C . ALA B 1 135 ? -11.797 -29.469 -11.297 1 96.31 135 ALA B C 1
ATOM 2938 O O . ALA B 1 135 ? -12.203 -28.953 -12.344 1 96.31 135 ALA B O 1
ATOM 2939 N N . GLU B 1 136 ? -12.477 -29.312 -10.18 1 97.31 136 GLU B N 1
ATOM 2940 C CA . GLU B 1 136 ? -13.719 -28.547 -10.062 1 97.31 136 GLU B CA 1
ATOM 2941 C C . GLU B 1 136 ? -13.453 -27.062 -9.969 1 97.31 136 GLU B C 1
ATOM 2943 O O . GLU B 1 136 ? -14.375 -26.25 -10.102 1 97.31 136 GLU B O 1
ATOM 2948 N N . TYR B 1 137 ? -12.297 -26.703 -9.742 1 98.31 137 TYR B N 1
ATOM 2949 C CA . TYR B 1 137 ? -11.961 -25.281 -9.57 1 98.31 137 TYR B CA 1
ATOM 2950 C C . TYR B 1 137 ? -11.531 -24.672 -10.898 1 98.31 137 TYR B C 1
ATOM 2952 O O . TYR B 1 137 ? -10.484 -25.016 -11.445 1 98.31 137 TYR B O 1
ATOM 2960 N N . PRO B 1 138 ? -12.195 -23.734 -11.391 1 97.5 138 PRO B N 1
ATOM 2961 C CA . PRO B 1 138 ? -11.969 -23.281 -12.766 1 97.5 138 PRO B CA 1
ATOM 2962 C C . PRO B 1 138 ? -10.828 -22.266 -12.867 1 97.5 138 PRO B C 1
ATOM 2964 O O . PRO B 1 138 ? -10.375 -21.953 -13.969 1 97.5 138 PRO B O 1
ATOM 2967 N N . TRP B 1 139 ? -10.336 -21.781 -11.742 1 98.62 139 TRP B N 1
ATOM 2968 C CA . TRP B 1 139 ? -9.359 -20.688 -11.781 1 98.62 139 TRP B CA 1
ATOM 2969 C C . TRP B 1 139 ? -7.965 -21.203 -11.422 1 98.62 139 TRP B C 1
ATOM 2971 O O . TRP B 1 139 ? -7.254 -20.578 -10.633 1 98.62 139 TRP B O 1
ATOM 2981 N N . SER B 1 140 ? -7.648 -22.375 -11.992 1 98.75 140 SER B N 1
ATOM 2982 C CA . SER B 1 140 ? -6.32 -22.953 -11.859 1 98.75 140 SER B CA 1
ATOM 2983 C C . SER B 1 140 ? -5.887 -23.641 -13.156 1 98.75 140 SER B C 1
ATOM 2985 O O . SER B 1 140 ? -6.695 -23.828 -14.062 1 98.75 140 SER B O 1
ATOM 2987 N N . SER B 1 141 ? -4.648 -24 -13.188 1 98.5 141 SER B N 1
ATOM 2988 C CA . SER B 1 141 ? -4.086 -24.656 -14.359 1 98.5 141 SER B CA 1
ATOM 2989 C C . SER B 1 141 ? -4.293 -26.172 -14.305 1 98.5 141 SER B C 1
ATOM 2991 O O . SER B 1 141 ? -3.83 -26.906 -15.18 1 98.5 141 SER B O 1
ATOM 2993 N N . HIS B 1 142 ? -4.977 -26.688 -13.305 1 98.56 142 HIS B N 1
ATOM 2994 C CA . HIS B 1 142 ? -5.078 -28.125 -13.086 1 98.56 142 HIS B CA 1
ATOM 2995 C C . HIS B 1 142 ? -5.746 -28.812 -14.266 1 98.56 142 HIS B C 1
ATOM 2997 O O . HIS B 1 142 ? -5.285 -29.859 -14.719 1 98.56 142 HIS B O 1
ATOM 3003 N N . ALA B 1 143 ? -6.816 -28.234 -14.75 1 97.94 143 ALA B N 1
ATOM 3004 C CA . ALA B 1 143 ? -7.539 -28.828 -15.859 1 97.94 143 ALA B CA 1
ATOM 3005 C C . ALA B 1 143 ? -6.645 -28.953 -17.094 1 97.94 143 ALA B C 1
ATOM 3007 O O . ALA B 1 143 ? -6.758 -29.922 -17.859 1 97.94 143 ALA B O 1
ATOM 3008 N N . HIS B 1 144 ? -5.828 -28 -17.25 1 97.88 144 HIS B N 1
ATOM 3009 C CA . HIS B 1 144 ? -4.883 -28.078 -18.359 1 97.88 144 HIS B CA 1
ATOM 3010 C C . HIS B 1 144 ? -3.914 -29.25 -18.188 1 97.88 144 HIS B C 1
ATOM 3012 O O . HIS B 1 144 ? -3.654 -29.984 -19.141 1 97.88 144 HIS B O 1
ATOM 3018 N N . ALA B 1 145 ? -3.389 -29.422 -17 1 97.94 145 ALA B N 1
ATOM 3019 C CA . ALA B 1 145 ? -2.412 -30.469 -16.703 1 97.94 145 ALA B CA 1
ATOM 3020 C C . ALA B 1 145 ? -3.023 -31.859 -16.891 1 97.94 145 ALA B C 1
ATOM 3022 O O . ALA B 1 145 ? -2.311 -32.812 -17.172 1 97.94 145 ALA B O 1
ATOM 3023 N N . LEU B 1 146 ? -4.316 -31.891 -16.797 1 97.69 146 LEU B N 1
ATOM 3024 C CA . LEU B 1 146 ? -5.023 -33.156 -16.953 1 97.69 146 LEU B CA 1
ATOM 3025 C C . LEU B 1 146 ? -5.496 -33.344 -18.391 1 97.69 146 LEU B C 1
ATOM 3027 O O . LEU B 1 146 ? -6.148 -34.344 -18.719 1 97.69 146 LEU B O 1
ATOM 3031 N N . GLY B 1 147 ? -5.305 -32.344 -19.266 1 96.56 147 GLY B N 1
ATOM 3032 C CA . GLY B 1 147 ? -5.734 -32.406 -20.656 1 96.56 147 GLY B CA 1
ATOM 3033 C C . GLY B 1 147 ? -7.211 -32.125 -20.844 1 96.56 147 GLY B C 1
ATOM 3034 O O . GLY B 1 147 ? -7.785 -32.406 -21.891 1 96.56 147 GLY B O 1
ATOM 3035 N N . LEU B 1 148 ? -7.789 -31.5 -19.891 1 96.12 148 LEU B N 1
ATOM 3036 C CA . LEU B 1 148 ? -9.227 -31.266 -19.922 1 96.12 148 LEU B CA 1
ATOM 3037 C C . LEU B 1 148 ? -9.539 -29.922 -20.578 1 96.12 148 LEU B C 1
ATOM 3039 O O . LEU B 1 148 ? -10.641 -29.719 -21.094 1 96.12 148 LEU B O 1
ATOM 3043 N N . ARG B 1 149 ? -8.664 -28.984 -20.516 1 95.31 149 ARG B N 1
ATOM 3044 C CA . ARG B 1 149 ? -8.852 -27.641 -21.062 1 95.31 149 ARG B CA 1
ATOM 3045 C C . ARG B 1 149 ? -7.516 -27.047 -21.5 1 95.31 149 ARG B C 1
ATOM 3047 O O . ARG B 1 149 ? -6.578 -26.953 -20.703 1 95.31 149 ARG B O 1
ATOM 3054 N N . PRO B 1 150 ? -7.453 -26.672 -22.719 1 95.81 150 PRO B N 1
ATOM 3055 C CA . PRO B 1 150 ? -6.223 -25.984 -23.125 1 95.81 150 PRO B CA 1
ATOM 3056 C C . PRO B 1 150 ? -6.055 -24.625 -22.469 1 95.81 150 PRO B C 1
ATOM 3058 O O . PRO B 1 150 ? -7.039 -23.906 -22.234 1 95.81 150 PRO B O 1
ATOM 3061 N N . ASP B 1 151 ? -4.859 -24.266 -22.172 1 97.62 151 ASP B N 1
ATOM 3062 C CA . ASP B 1 151 ? -4.539 -23 -21.531 1 97.62 151 ASP B CA 1
ATOM 3063 C C . ASP B 1 151 ? -3.281 -22.375 -22.141 1 97.62 151 ASP B C 1
ATOM 3065 O O . ASP B 1 151 ? -2.184 -22.922 -21.984 1 97.62 151 ASP B O 1
ATOM 3069 N N . ARG B 1 152 ? -3.406 -21.234 -22.797 1 96.38 152 ARG B N 1
ATOM 3070 C CA . ARG B 1 152 ? -2.301 -20.609 -23.516 1 96.38 152 ARG B CA 1
ATOM 3071 C C . ARG B 1 152 ? -1.277 -20.031 -22.547 1 96.38 152 ARG B C 1
ATOM 3073 O O . ARG B 1 152 ? -0.154 -19.719 -22.938 1 96.38 152 ARG B O 1
ATOM 3080 N N . LEU B 1 153 ? -1.681 -19.844 -21.281 1 98.31 153 LEU B N 1
ATOM 3081 C CA . LEU B 1 153 ? -0.784 -19.297 -20.281 1 98.31 153 LEU B CA 1
ATOM 3082 C C . LEU B 1 153 ? 0.245 -20.328 -19.844 1 98.31 153 LEU B C 1
ATOM 3084 O O . LEU B 1 153 ? 1.35 -19.984 -19.422 1 98.31 153 LEU B O 1
ATOM 3088 N N . VAL B 1 154 ? -0.056 -21.578 -20.016 1 98.75 154 VAL B N 1
ATOM 3089 C CA . VAL B 1 154 ? 0.729 -22.625 -19.375 1 98.75 154 VAL B CA 1
ATOM 3090 C C . VAL B 1 154 ? 1.748 -23.188 -20.359 1 98.75 154 VAL B C 1
ATOM 3092 O O . VAL B 1 154 ? 1.399 -23.531 -21.484 1 98.75 154 VAL B O 1
ATOM 3095 N N . THR B 1 155 ? 2.936 -23.203 -19.984 1 98.38 155 THR B N 1
ATOM 3096 C CA . THR B 1 155 ? 4.031 -23.906 -20.641 1 98.38 155 THR B CA 1
ATOM 3097 C C . THR B 1 155 ? 4.48 -25.109 -19.797 1 98.38 155 THR B C 1
ATOM 3099 O O . THR B 1 155 ? 5.105 -24.938 -18.75 1 98.38 155 THR B O 1
ATOM 3102 N N . PRO B 1 156 ? 4.215 -26.281 -20.266 1 97.62 156 PRO B N 1
ATOM 3103 C CA . PRO B 1 156 ? 4.598 -27.453 -19.469 1 97.62 156 PRO B CA 1
ATOM 3104 C C . PRO B 1 156 ? 6.109 -27.547 -19.25 1 97.62 156 PRO B C 1
ATOM 3106 O O . PRO B 1 156 ? 6.883 -27.297 -20.188 1 97.62 156 PRO B O 1
ATOM 3109 N N . HIS B 1 157 ? 6.492 -27.875 -18.109 1 98.38 157 HIS B N 1
ATOM 3110 C CA . HIS B 1 157 ? 7.898 -28.078 -17.781 1 98.38 157 HIS B CA 1
ATOM 3111 C C . HIS B 1 157 ? 8.383 -29.438 -18.281 1 98.38 157 HIS B C 1
ATOM 3113 O O . HIS B 1 157 ? 7.602 -30.391 -18.359 1 98.38 157 HIS B O 1
ATOM 3119 N N . ALA B 1 158 ? 9.672 -29.547 -18.484 1 98 158 ALA B N 1
ATOM 3120 C CA . ALA B 1 158 ? 10.258 -30.781 -18.969 1 98 158 ALA B CA 1
ATOM 3121 C C . ALA B 1 158 ? 9.961 -31.953 -18.031 1 98 158 ALA B C 1
ATOM 3123 O O . ALA B 1 158 ? 9.758 -33.094 -18.469 1 98 158 ALA B O 1
ATOM 3124 N N . LEU B 1 159 ? 9.961 -31.641 -16.75 1 98.38 159 LEU B N 1
ATOM 3125 C CA . LEU B 1 159 ? 9.734 -32.688 -15.766 1 98.38 159 LEU B CA 1
ATOM 3126 C C . LEU B 1 159 ? 8.289 -33.188 -15.805 1 98.38 159 LEU B C 1
ATOM 3128 O O . LEU B 1 159 ? 8 -34.344 -15.492 1 98.38 159 LEU B O 1
ATOM 3132 N N . TYR B 1 160 ? 7.352 -32.375 -16.125 1 98.31 160 TYR B N 1
ATOM 3133 C CA . TYR B 1 160 ? 5.984 -32.812 -16.406 1 98.31 160 TYR B CA 1
ATOM 3134 C C . TYR B 1 160 ? 5.922 -33.656 -17.656 1 98.31 160 TYR B C 1
ATOM 3136 O O . TYR B 1 160 ? 5.273 -34.719 -17.656 1 98.31 160 TYR B O 1
ATOM 3144 N N . TRP B 1 161 ? 6.629 -33.219 -18.688 1 97.25 161 TRP B N 1
ATOM 3145 C CA . TRP B 1 161 ? 6.676 -33.969 -19.938 1 97.25 161 TRP B CA 1
ATOM 3146 C C . TRP B 1 161 ? 7.207 -35.375 -19.719 1 97.25 161 TRP B C 1
ATOM 3148 O O . TRP B 1 161 ? 6.742 -36.344 -20.359 1 97.25 161 TRP B O 1
ATOM 3158 N N . ALA B 1 162 ? 8.062 -35.5 -18.859 1 97.81 162 ALA B N 1
ATOM 3159 C CA . ALA B 1 162 ? 8.766 -36.75 -18.625 1 97.81 162 ALA B CA 1
ATOM 3160 C C . ALA B 1 162 ? 7.883 -37.75 -17.859 1 97.81 162 ALA B C 1
ATOM 3162 O O . ALA B 1 162 ? 8.258 -38.906 -17.672 1 97.81 162 ALA B O 1
ATOM 3163 N N . LEU B 1 163 ? 6.734 -37.344 -17.438 1 97.81 163 LEU B N 1
ATOM 3164 C CA . LEU B 1 163 ? 5.848 -38.188 -16.656 1 97.81 163 LEU B CA 1
ATOM 3165 C C . LEU B 1 163 ? 5.27 -39.312 -17.531 1 97.81 163 LEU B C 1
ATOM 3167 O O . LEU B 1 163 ? 4.727 -40.281 -17 1 97.81 163 LEU B O 1
ATOM 3171 N N . GLY B 1 164 ? 5.398 -39.125 -18.844 1 97.19 164 GLY B N 1
ATOM 3172 C CA . GLY B 1 164 ? 4.895 -40.125 -19.766 1 97.19 164 GLY B CA 1
ATOM 3173 C C . GLY B 1 164 ? 5.297 -39.875 -21.219 1 97.19 164 GLY B C 1
ATOM 3174 O O . GLY B 1 164 ? 5.57 -38.719 -21.594 1 97.19 164 GLY B O 1
ATOM 3175 N N . ASN B 1 165 ? 5.219 -40.906 -21.969 1 95.81 165 ASN B N 1
ATOM 3176 C CA . ASN B 1 165 ? 5.66 -40.812 -23.359 1 95.81 165 ASN B CA 1
ATOM 3177 C C . ASN B 1 165 ? 4.531 -40.344 -24.266 1 95.81 165 ASN B C 1
ATOM 3179 O O . ASN B 1 165 ? 4.77 -39.969 -25.422 1 95.81 165 ASN B O 1
ATOM 3183 N N . THR B 1 166 ? 3.348 -40.406 -23.75 1 96.5 166 THR B N 1
ATOM 3184 C CA . THR B 1 166 ? 2.174 -39.906 -24.469 1 96.5 166 THR B CA 1
ATOM 3185 C C . THR B 1 166 ? 1.408 -38.906 -23.609 1 96.5 166 THR B C 1
ATOM 3187 O O . THR B 1 166 ? 1.544 -38.875 -22.391 1 96.5 166 THR B O 1
ATOM 3190 N N . PRO B 1 167 ? 0.674 -38.094 -24.328 1 94.75 167 PRO B N 1
ATOM 3191 C CA . PRO B 1 167 ? -0.136 -37.156 -23.547 1 94.75 167 PRO B CA 1
ATOM 3192 C C . PRO B 1 167 ? -1.028 -37.844 -22.516 1 94.75 167 PRO B C 1
ATOM 3194 O O . PRO B 1 167 ? -1.115 -37.406 -21.375 1 94.75 167 PRO B O 1
ATOM 3197 N N . PHE B 1 168 ? -1.614 -38.875 -22.875 1 95.94 168 PHE B N 1
ATOM 3198 C CA . PHE B 1 168 ? -2.516 -39.625 -22 1 95.94 168 PHE B CA 1
ATOM 3199 C C . PHE B 1 168 ? -1.771 -40.156 -20.781 1 95.94 168 PHE B C 1
ATOM 3201 O O . PHE B 1 168 ? -2.242 -40 -19.641 1 95.94 168 PHE B O 1
ATOM 3208 N N . ALA B 1 169 ? -0.642 -40.719 -21.016 1 97.38 169 ALA B N 1
ATOM 3209 C CA . ALA B 1 169 ? 0.15 -41.281 -19.938 1 97.38 169 ALA B CA 1
ATOM 3210 C C . ALA B 1 169 ? 0.621 -40.188 -18.969 1 97.38 169 ALA B C 1
ATOM 3212 O O . ALA B 1 169 ? 0.599 -40.375 -17.75 1 97.38 169 ALA B O 1
ATOM 3213 N N . ARG B 1 170 ? 1.061 -39.125 -19.562 1 96.94 170 ARG B N 1
ATOM 3214 C CA . ARG B 1 170 ? 1.548 -38 -18.781 1 96.94 170 ARG B CA 1
ATOM 3215 C C . ARG B 1 170 ? 0.438 -37.406 -17.906 1 96.94 170 ARG B C 1
ATOM 3217 O O . ARG B 1 170 ? 0.646 -37.156 -16.719 1 96.94 170 ARG B O 1
ATOM 3224 N N . GLU B 1 171 ? -0.712 -37.219 -18.469 1 97.69 171 GLU B N 1
ATOM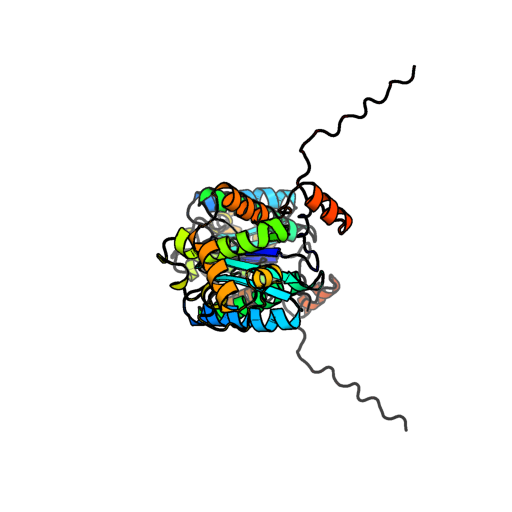 3225 C CA . GLU B 1 171 ? -1.874 -36.656 -17.781 1 97.69 171 GLU B CA 1
ATOM 3226 C C . GLU B 1 171 ? -2.352 -37.562 -16.672 1 97.69 171 GLU B C 1
ATOM 3228 O O . GLU B 1 171 ? -2.67 -37.125 -15.57 1 97.69 171 GLU B O 1
ATOM 3233 N N . ALA B 1 172 ? -2.387 -38.812 -16.922 1 97.62 172 ALA B N 1
ATOM 3234 C CA . ALA B 1 172 ? -2.783 -39.812 -15.914 1 97.62 172 ALA B CA 1
ATOM 3235 C C . ALA B 1 172 ? -1.796 -39.844 -14.75 1 97.62 172 ALA B C 1
ATOM 3237 O O . ALA B 1 172 ? -2.199 -39.906 -13.586 1 97.62 172 ALA B O 1
ATOM 3238 N N . ALA B 1 173 ? -0.542 -39.812 -15.117 1 98.38 173 ALA B N 1
ATOM 3239 C CA . ALA B 1 173 ? 0.502 -39.812 -14.094 1 98.38 173 ALA B CA 1
ATOM 3240 C C . ALA B 1 173 ? 0.407 -38.594 -13.203 1 98.38 173 ALA B C 1
ATOM 3242 O O . ALA B 1 173 ? 0.523 -38.688 -11.977 1 98.38 173 ALA B O 1
ATOM 3243 N N . TYR B 1 174 ? 0.211 -37.469 -13.805 1 98.5 174 TYR B N 1
ATOM 3244 C CA . TYR B 1 174 ? 0.091 -36.25 -13.031 1 98.5 174 TYR B CA 1
ATOM 3245 C C . TYR B 1 174 ? -1.151 -36.281 -12.148 1 98.5 174 TYR B C 1
ATOM 3247 O O . TYR B 1 174 ? -1.102 -35.875 -10.984 1 98.5 174 TYR B O 1
ATOM 3255 N N . GLY B 1 175 ? -2.27 -36.656 -12.719 1 98.12 175 GLY B N 1
ATOM 3256 C CA . GLY B 1 175 ? -3.48 -36.844 -11.93 1 98.12 175 GLY B CA 1
ATOM 3257 C C . GLY B 1 175 ? -3.281 -37.688 -10.695 1 98.12 175 GLY B C 1
ATOM 3258 O O . GLY B 1 175 ? -3.766 -37.344 -9.609 1 98.12 175 GLY B O 1
ATOM 3259 N N . ALA B 1 176 ? -2.604 -38.75 -10.875 1 98 176 ALA B N 1
ATOM 3260 C CA . ALA B 1 176 ? -2.32 -39.656 -9.766 1 98 176 ALA B CA 1
ATOM 3261 C C . ALA B 1 176 ? -1.456 -38.969 -8.711 1 98 176 ALA B C 1
ATOM 3263 O O . ALA B 1 176 ? -1.662 -39.156 -7.508 1 98 176 ALA B O 1
ATOM 3264 N N . LEU B 1 177 ? -0.515 -38.25 -9.219 1 97.56 177 LEU B N 1
ATOM 32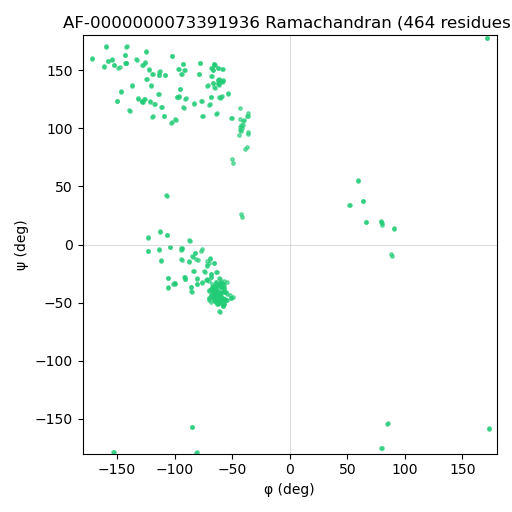65 C CA . LEU B 1 177 ? 0.36 -37.5 -8.32 1 97.56 177 LEU B CA 1
ATOM 3266 C C . LEU B 1 177 ? -0.443 -36.531 -7.457 1 97.56 177 LEU B C 1
ATOM 3268 O O . LEU B 1 177 ? -0.244 -36.438 -6.242 1 97.56 177 LEU B O 1
ATOM 3272 N N . VAL B 1 178 ? -1.342 -35.781 -8.047 1 98.31 178 VAL B N 1
ATOM 3273 C CA . VAL B 1 178 ? -2.152 -34.812 -7.34 1 98.31 178 VAL B CA 1
ATOM 3274 C C . VAL B 1 178 ? -3.109 -35.5 -6.383 1 98.31 178 VAL B C 1
ATOM 3276 O O . VAL B 1 178 ? -3.316 -35.062 -5.254 1 98.31 178 VAL B O 1
ATOM 3279 N N . GLN B 1 179 ? -3.658 -36.594 -6.781 1 96.38 179 GLN B N 1
ATOM 3280 C CA . GLN B 1 179 ? -4.574 -37.375 -5.945 1 96.38 179 GLN B CA 1
ATOM 3281 C C . GLN B 1 179 ? -3.869 -37.906 -4.707 1 96.38 179 GLN B C 1
ATOM 3283 O O . GLN B 1 179 ? -4.457 -37.969 -3.625 1 96.38 179 GLN B O 1
ATOM 3288 N N . ALA B 1 180 ? -2.66 -38.375 -4.918 1 96.38 180 ALA B N 1
ATOM 3289 C CA . ALA B 1 180 ? -1.87 -38.844 -3.797 1 96.38 180 ALA B CA 1
ATOM 3290 C C . ALA B 1 180 ? -1.618 -37.75 -2.773 1 96.38 180 ALA B C 1
ATOM 3292 O O . ALA B 1 180 ? -1.457 -38.031 -1.581 1 96.38 180 ALA B O 1
ATOM 3293 N N . GLY B 1 181 ? -1.58 -36.531 -3.264 1 94.94 181 GLY B N 1
ATOM 3294 C CA . GLY B 1 181 ? -1.369 -35.406 -2.396 1 94.94 181 GLY B CA 1
ATOM 3295 C C . GLY B 1 181 ? 0.084 -35.188 -2.008 1 94.94 181 GLY B C 1
ATOM 3296 O O . GLY B 1 181 ? 0.979 -35.812 -2.611 1 94.94 181 GLY B O 1
ATOM 3297 N N . LEU B 1 182 ? 0.298 -34.219 -1.117 1 94.44 182 LEU B N 1
ATOM 3298 C CA . LEU B 1 182 ? 1.615 -33.906 -0.576 1 94.44 182 LEU B CA 1
ATOM 3299 C C . LEU B 1 182 ? 1.687 -34.219 0.91 1 94.44 182 LEU B C 1
ATOM 3301 O O . LEU B 1 182 ? 0.678 -34.156 1.615 1 94.44 182 LEU B O 1
ATOM 3305 N N . SER B 1 183 ? 2.918 -34.594 1.287 1 95.69 183 SER B N 1
ATOM 3306 C CA . SER B 1 183 ? 3.115 -34.719 2.729 1 95.69 183 SER B CA 1
ATOM 3307 C C . SER B 1 183 ? 2.994 -33.375 3.418 1 95.69 183 SER B C 1
ATOM 3309 O O . SER B 1 183 ? 3.25 -32.312 2.807 1 95.69 183 SER B O 1
ATOM 3311 N N . GLU B 1 184 ? 2.656 -33.438 4.652 1 95.94 184 GLU B N 1
ATOM 3312 C CA . GLU B 1 184 ? 2.586 -32.219 5.438 1 95.94 184 GLU B CA 1
ATOM 3313 C C . GLU B 1 184 ? 3.939 -31.5 5.48 1 95.94 184 GLU B C 1
ATOM 3315 O O . GLU B 1 184 ? 4.008 -30.266 5.457 1 95.94 184 GLU B O 1
ATOM 3320 N N . GLN B 1 185 ? 4.902 -32.281 5.508 1 96.56 185 GLN B N 1
ATOM 3321 C CA . GLN B 1 185 ? 6.25 -31.734 5.547 1 96.56 185 GLN B CA 1
ATOM 3322 C C . GLN B 1 185 ? 6.562 -30.953 4.277 1 96.56 185 GLN B C 1
ATOM 3324 O O . GLN B 1 185 ? 7.07 -29.828 4.344 1 96.56 185 GLN B O 1
ATOM 3329 N N . ASP B 1 186 ? 6.273 -31.516 3.137 1 96.56 186 ASP B N 1
ATOM 3330 C CA . ASP B 1 186 ? 6.531 -30.844 1.864 1 96.56 186 ASP B CA 1
ATOM 3331 C C . ASP B 1 186 ? 5.691 -29.578 1.73 1 96.56 186 ASP B C 1
ATOM 3333 O O . ASP B 1 186 ? 6.176 -28.562 1.245 1 96.56 186 ASP B O 1
ATOM 3337 N N . ARG B 1 187 ? 4.473 -29.719 2.195 1 97.62 187 ARG B N 1
ATOM 3338 C CA . ARG B 1 187 ? 3.592 -28.547 2.158 1 97.62 187 ARG B CA 1
ATOM 3339 C C . ARG B 1 187 ? 4.18 -27.391 2.961 1 97.62 187 ARG B C 1
ATOM 3341 O O . ARG B 1 187 ? 4.223 -26.266 2.484 1 97.62 187 ARG B O 1
ATOM 3348 N N . HIS B 1 188 ? 4.629 -27.703 4.109 1 97.75 188 HIS B N 1
ATOM 3349 C CA . HIS B 1 188 ? 5.207 -26.688 4.992 1 97.75 188 HIS B CA 1
ATOM 3350 C C . HIS B 1 188 ? 6.496 -26.125 4.402 1 97.75 188 HIS B C 1
ATOM 3352 O O . HIS B 1 188 ? 6.719 -24.906 4.453 1 97.75 188 HIS B O 1
ATOM 3358 N N . ARG B 1 189 ? 7.301 -26.953 3.85 1 97.81 189 ARG B N 1
ATOM 3359 C CA . ARG B 1 189 ? 8.57 -26.516 3.271 1 97.81 189 ARG B CA 1
ATOM 3360 C C . ARG B 1 189 ? 8.336 -25.562 2.098 1 97.81 189 ARG B C 1
ATOM 3362 O O . ARG B 1 189 ? 9.016 -24.547 1.976 1 97.81 189 ARG B O 1
ATOM 3369 N N . ILE B 1 190 ? 7.398 -25.938 1.248 1 98.56 190 ILE B N 1
ATOM 3370 C CA . ILE B 1 190 ? 7.09 -25.125 0.08 1 98.56 190 ILE B CA 1
ATOM 3371 C C . ILE B 1 190 ? 6.555 -23.766 0.527 1 98.56 190 ILE B C 1
ATOM 3373 O O . ILE B 1 190 ? 7.004 -22.719 0.044 1 98.56 190 ILE B O 1
ATOM 3377 N N . THR B 1 191 ? 5.637 -23.812 1.504 1 98.12 191 THR B N 1
ATOM 3378 C CA . THR B 1 191 ? 5.047 -22.578 2.021 1 98.12 191 THR B CA 1
ATOM 3379 C C . THR B 1 191 ? 6.117 -21.688 2.662 1 98.12 191 THR B C 1
ATOM 3381 O O . THR B 1 191 ? 6.238 -20.516 2.326 1 98.12 191 THR B O 1
ATOM 3384 N N . ASP B 1 192 ? 6.895 -22.234 3.518 1 97.69 192 ASP B N 1
ATOM 3385 C CA . ASP B 1 192 ? 7.887 -21.484 4.285 1 97.69 192 ASP B CA 1
ATOM 3386 C C . ASP B 1 192 ? 8.953 -20.891 3.367 1 97.69 192 ASP B C 1
ATOM 3388 O O . ASP B 1 192 ? 9.367 -19.734 3.549 1 97.69 192 ASP B O 1
ATOM 3392 N N . ALA B 1 193 ? 9.406 -21.688 2.445 1 97.75 193 ALA B N 1
ATOM 3393 C CA . ALA B 1 193 ? 10.43 -21.203 1.523 1 97.75 193 ALA B CA 1
ATOM 3394 C C . ALA B 1 193 ? 9.938 -20.016 0.71 1 97.75 193 ALA B C 1
ATOM 3396 O O . ALA B 1 193 ? 10.656 -19.031 0.527 1 97.75 193 ALA B O 1
ATOM 3397 N N . THR B 1 194 ? 8.695 -20.141 0.224 1 97.94 194 THR B N 1
ATOM 3398 C CA . THR B 1 194 ? 8.141 -19.062 -0.592 1 97.94 194 THR B CA 1
ATOM 3399 C C . THR B 1 194 ? 7.957 -17.797 0.236 1 97.94 194 THR B C 1
ATOM 3401 O O . THR B 1 194 ? 8.297 -16.703 -0.214 1 97.94 194 THR B O 1
ATOM 3404 N N . LEU B 1 195 ? 7.48 -17.938 1.465 1 96 195 LEU B N 1
ATOM 3405 C CA . LEU B 1 195 ? 7.211 -16.781 2.32 1 96 195 LEU B CA 1
ATOM 3406 C C . LEU B 1 195 ? 8.508 -16.141 2.809 1 96 195 LEU B C 1
ATOM 3408 O O . LEU B 1 195 ? 8.586 -14.93 2.965 1 96 195 LEU B O 1
ATOM 3412 N N . SER B 1 196 ? 9.539 -16.938 2.975 1 94.81 196 SER B N 1
ATOM 3413 C CA . SER B 1 196 ? 10.797 -16.422 3.51 1 94.81 196 SER B CA 1
ATOM 3414 C C . SER B 1 196 ? 11.719 -15.953 2.393 1 94.81 196 SER B C 1
ATOM 3416 O O . SER B 1 196 ? 12.594 -15.117 2.617 1 94.81 196 SER B O 1
ATOM 3418 N N . GLY B 1 197 ? 11.586 -16.594 1.25 1 95.88 197 GLY B N 1
ATOM 3419 C CA . GLY B 1 197 ? 12.391 -16.188 0.11 1 95.88 197 GLY B CA 1
ATOM 3420 C C . GLY B 1 197 ? 13.711 -16.922 0.015 1 95.88 197 GLY B C 1
ATOM 3421 O O . GLY B 1 197 ? 14.625 -16.469 -0.686 1 95.88 197 GLY B O 1
ATOM 3422 N N . TRP B 1 198 ? 13.875 -17.969 0.748 1 95.25 198 TRP B N 1
ATOM 3423 C CA . TRP B 1 198 ? 15.078 -18.781 0.69 1 95.25 198 TRP B CA 1
ATOM 3424 C C . TRP B 1 198 ? 14.883 -19.984 -0.239 1 95.25 198 TRP B C 1
ATOM 3426 O O . TRP B 1 198 ? 13.789 -20.531 -0.322 1 95.25 198 TRP B O 1
ATOM 3436 N N . ALA B 1 199 ? 15.977 -20.406 -0.804 1 97.56 199 ALA B N 1
ATOM 3437 C CA . ALA B 1 199 ? 15.898 -21.453 -1.81 1 97.56 199 ALA B CA 1
ATOM 3438 C C . ALA B 1 199 ? 15.32 -22.734 -1.216 1 97.56 199 ALA B C 1
ATOM 3440 O O . ALA B 1 199 ? 15.625 -23.094 -0.075 1 97.56 199 ALA B O 1
ATOM 3441 N N . LEU B 1 200 ? 14.57 -23.359 -1.943 1 98.31 200 LEU B N 1
ATOM 3442 C CA . LEU B 1 200 ? 13.984 -24.641 -1.543 1 98.31 200 LEU B CA 1
ATOM 3443 C C . LEU B 1 200 ? 14.719 -25.797 -2.205 1 98.31 200 LEU B C 1
ATOM 3445 O O . LEU B 1 200 ? 14.508 -26.078 -3.387 1 98.31 200 LEU B O 1
ATOM 3449 N N . GLY B 1 201 ? 15.484 -26.5 -1.578 1 97.75 201 GLY B N 1
ATOM 3450 C CA . GLY B 1 201 ? 16.312 -27.609 -1.989 1 97.75 201 GLY B CA 1
ATOM 3451 C C . GLY B 1 201 ? 17.281 -28.062 -0.915 1 97.75 201 GLY B C 1
ATOM 3452 O O . GLY B 1 201 ? 17.281 -27.531 0.196 1 97.75 201 GLY B O 1
ATOM 3453 N N . ASP B 1 202 ? 18.047 -29.094 -1.176 1 96.56 202 ASP B N 1
ATOM 3454 C CA . ASP B 1 202 ? 19.016 -29.562 -0.203 1 96.56 202 ASP B CA 1
ATOM 3455 C C . ASP B 1 202 ? 20.297 -28.719 -0.246 1 96.56 202 ASP B C 1
ATOM 3457 O O . ASP B 1 202 ? 20.344 -27.719 -0.961 1 96.56 202 ASP B O 1
ATOM 3461 N N . ALA B 1 203 ? 21.25 -29.016 0.537 1 95.69 203 ALA B N 1
ATOM 3462 C CA . ALA B 1 203 ? 22.484 -28.25 0.686 1 95.69 203 ALA B CA 1
ATOM 3463 C C . ALA B 1 203 ? 23.25 -28.156 -0.633 1 95.69 203 ALA B C 1
ATOM 3465 O O . ALA B 1 203 ? 23.844 -27.125 -0.953 1 95.69 203 ALA B O 1
ATOM 3466 N N . GLU B 1 204 ? 23.312 -29.234 -1.34 1 96.44 204 GLU B N 1
ATOM 3467 C CA . GLU B 1 204 ? 24.016 -29.25 -2.621 1 96.44 204 GLU B CA 1
ATOM 3468 C C . GLU B 1 204 ? 23.359 -28.297 -3.619 1 96.44 204 GLU B C 1
ATOM 3470 O O . GLU B 1 204 ? 24.062 -27.562 -4.32 1 96.44 204 GLU B O 1
ATOM 3475 N N . PHE B 1 205 ? 22.094 -28.328 -3.662 1 97.25 205 PHE B N 1
ATOM 3476 C CA . PHE B 1 205 ? 21.344 -27.422 -4.527 1 97.25 205 PHE B CA 1
ATOM 3477 C C . PHE B 1 205 ? 21.625 -25.969 -4.145 1 97.25 205 PHE B C 1
ATOM 3479 O O . PHE B 1 205 ? 21.922 -25.141 -5.012 1 97.25 205 PHE B O 1
ATOM 3486 N N . ALA B 1 206 ? 21.516 -25.672 -2.84 1 96.25 206 ALA B N 1
ATOM 3487 C CA . ALA B 1 206 ? 21.75 -24.312 -2.348 1 96.25 206 ALA B CA 1
ATOM 3488 C C . ALA B 1 206 ? 23.141 -23.828 -2.705 1 96.25 206 ALA B C 1
ATOM 3490 O O . ALA B 1 206 ? 23.328 -22.688 -3.117 1 96.25 206 ALA B O 1
ATOM 3491 N N . ALA B 1 207 ? 24.109 -24.719 -2.598 1 95.19 207 ALA B N 1
ATOM 3492 C CA . ALA B 1 207 ? 25.484 -24.359 -2.924 1 95.19 207 ALA B CA 1
ATOM 3493 C C . ALA B 1 207 ? 25.641 -24.062 -4.41 1 95.19 207 ALA B C 1
ATOM 3495 O O . ALA B 1 207 ? 26.312 -23.109 -4.785 1 95.19 207 ALA B O 1
ATOM 3496 N N . ALA B 1 208 ? 25.031 -24.891 -5.164 1 95.25 208 ALA B N 1
ATOM 3497 C CA . ALA B 1 208 ? 25.078 -24.672 -6.613 1 95.25 208 ALA B CA 1
ATOM 3498 C C . ALA B 1 208 ? 24.438 -23.344 -7 1 95.25 208 ALA B C 1
ATOM 3500 O O . ALA B 1 208 ? 24.969 -22.625 -7.836 1 95.25 208 ALA B O 1
ATOM 3501 N N . LEU B 1 209 ? 23.328 -23.062 -6.371 1 95.38 209 LEU B N 1
ATOM 3502 C CA . LEU B 1 209 ? 22.625 -21.812 -6.648 1 95.38 209 LEU B CA 1
ATOM 3503 C C . LEU B 1 209 ? 23.469 -20.625 -6.223 1 95.38 209 LEU B C 1
ATOM 3505 O O . LEU B 1 209 ? 23.547 -19.625 -6.941 1 95.38 209 LEU B O 1
ATOM 3509 N N . GLN B 1 210 ? 24.047 -20.734 -5.027 1 95.06 210 GLN B N 1
ATOM 3510 C CA . GLN B 1 210 ? 24.812 -19.641 -4.461 1 95.06 210 GLN B CA 1
ATOM 3511 C C . GLN B 1 210 ? 25.953 -19.234 -5.398 1 95.06 210 GLN B C 1
ATOM 3513 O O . GLN B 1 210 ? 26.312 -18.062 -5.465 1 95.06 210 GLN B O 1
ATOM 3518 N N . SER B 1 211 ? 26.5 -20.125 -6.129 1 94.56 211 SER B N 1
ATOM 3519 C CA . SER B 1 211 ? 27.594 -19.859 -7.039 1 94.56 211 SER B CA 1
ATOM 3520 C C . SER B 1 211 ? 27.141 -19.016 -8.227 1 94.56 211 SER B C 1
ATOM 3522 O O . SER B 1 211 ? 27.969 -18.453 -8.953 1 94.56 211 SER B O 1
ATOM 3524 N N . GLN B 1 212 ? 25.828 -18.906 -8.336 1 94.31 212 GLN B N 1
ATOM 3525 C CA . GLN B 1 212 ? 25.281 -18.219 -9.508 1 94.31 212 GLN B CA 1
ATOM 3526 C C . GLN B 1 212 ? 24.797 -16.812 -9.156 1 94.31 212 GLN B C 1
ATOM 3528 O O . GLN B 1 212 ? 24.312 -16.078 -10.016 1 94.31 212 GLN B O 1
ATOM 3533 N N . THR B 1 213 ? 24.906 -16.484 -7.891 1 93.44 213 THR B N 1
ATOM 3534 C CA . THR B 1 213 ? 24.391 -15.18 -7.473 1 93.44 213 THR B CA 1
ATOM 3535 C C . THR B 1 213 ? 25.141 -14.664 -6.246 1 93.44 213 THR B C 1
ATOM 3537 O O . THR B 1 213 ? 25.656 -15.453 -5.461 1 93.44 213 THR B O 1
ATOM 3540 N N . GLU B 1 214 ? 25.109 -13.305 -6.152 1 91.56 214 GLU B N 1
ATOM 3541 C CA . GLU B 1 214 ? 25.688 -12.688 -4.965 1 91.56 214 GLU B CA 1
ATOM 3542 C C . GLU B 1 214 ? 24.688 -12.664 -3.812 1 91.56 214 GLU B C 1
ATOM 3544 O O . GLU B 1 214 ? 25.078 -12.539 -2.65 1 91.56 214 GLU B O 1
ATOM 3549 N N . ARG B 1 215 ? 23.469 -12.727 -4.16 1 90.56 215 ARG B N 1
ATOM 3550 C CA . ARG B 1 215 ? 22.406 -12.758 -3.162 1 90.56 215 ARG B CA 1
ATOM 3551 C C . ARG B 1 215 ? 22.422 -14.062 -2.379 1 90.56 215 ARG B C 1
ATOM 3553 O O . ARG B 1 215 ? 22.422 -15.148 -2.967 1 90.56 215 ARG B O 1
ATOM 3560 N N . ARG B 1 216 ? 22.453 -13.93 -1.098 1 92.06 216 ARG B N 1
ATOM 3561 C CA . ARG B 1 216 ? 22.422 -15.133 -0.272 1 92.06 216 ARG B CA 1
ATOM 3562 C C . ARG B 1 216 ? 21.172 -15.961 -0.561 1 92.06 216 ARG B C 1
ATOM 3564 O O . ARG B 1 216 ? 20.062 -15.422 -0.662 1 92.06 216 ARG B O 1
ATOM 3571 N N . VAL B 1 217 ? 21.375 -17.312 -0.555 1 94.94 217 VAL B N 1
ATOM 3572 C CA . VAL B 1 217 ? 20.25 -18.141 -0.978 1 94.94 217 VAL B CA 1
ATOM 3573 C C . VAL B 1 217 ? 19.719 -18.938 0.214 1 94.94 217 VAL B C 1
ATOM 3575 O O . VAL B 1 217 ? 18.656 -19.547 0.131 1 94.94 217 VAL B O 1
ATOM 3578 N N . THR B 1 218 ? 20.531 -18.969 1.327 1 92.62 218 THR B N 1
ATOM 3579 C CA . THR B 1 218 ? 20.094 -19.641 2.541 1 92.62 218 THR B CA 1
ATOM 3580 C C . THR B 1 218 ? 20.219 -18.719 3.754 1 92.62 218 THR B C 1
ATOM 3582 O O . THR B 1 218 ? 21.016 -17.781 3.734 1 92.62 218 THR B O 1
ATOM 3585 N N . LYS B 1 219 ? 19.422 -19 4.734 1 86 219 LYS B N 1
ATOM 3586 C CA . LYS B 1 219 ? 19.469 -18.203 5.965 1 86 219 LYS B CA 1
ATOM 3587 C C . LYS B 1 219 ? 20.812 -18.391 6.676 1 86 219 LYS B C 1
ATOM 3589 O O . LYS B 1 219 ? 21.344 -19.5 6.73 1 86 219 LYS B O 1
ATOM 3594 N N . ALA B 1 220 ? 21.359 -17.203 7.129 1 76.19 220 ALA B N 1
ATOM 3595 C CA . ALA B 1 220 ? 22.609 -17.266 7.867 1 76.19 220 ALA B CA 1
ATOM 3596 C C . ALA B 1 220 ? 22.406 -17.906 9.242 1 76.19 220 ALA B C 1
ATOM 3598 O O . ALA B 1 220 ? 21.344 -17.766 9.844 1 76.19 220 ALA B O 1
ATOM 3599 N N . GLN B 1 221 ? 23.062 -18.969 9.547 1 63.19 221 GLN B N 1
ATOM 3600 C CA . GLN B 1 221 ? 23.016 -19.484 10.914 1 63.19 221 GLN B CA 1
ATOM 3601 C C . GLN B 1 221 ? 23.344 -18.391 11.922 1 63.19 221 GLN B C 1
ATOM 3603 O O . GLN B 1 221 ? 24.266 -17.594 11.703 1 63.19 221 GLN B O 1
ATOM 3608 N N . ALA B 1 222 ? 22.406 -17.953 12.648 1 56.59 222 ALA B N 1
ATOM 3609 C CA . ALA B 1 222 ? 22.609 -16.922 13.664 1 56.59 222 ALA B CA 1
ATOM 3610 C C . ALA B 1 222 ? 23.891 -17.156 14.445 1 56.59 222 ALA B C 1
ATOM 3612 O O . ALA B 1 222 ? 24.016 -18.141 15.18 1 56.59 222 ALA B O 1
ATOM 3613 N N . GLY B 1 223 ? 24.875 -17.75 14.047 1 47.81 223 GLY B N 1
ATOM 3614 C CA . GLY B 1 223 ? 25.984 -17.938 14.961 1 47.81 223 GLY B CA 1
ATOM 3615 C C . GLY B 1 223 ? 26.828 -16.703 15.141 1 47.81 223 GLY B C 1
ATOM 3616 O O . GLY B 1 223 ? 26.875 -15.836 14.258 1 47.81 223 GLY B O 1
ATOM 3617 N N . ARG B 1 224 ? 27 -16.234 16.391 1 51.84 224 ARG B N 1
ATOM 3618 C CA . ARG B 1 224 ? 27.953 -15.203 16.797 1 51.84 224 ARG B CA 1
ATOM 3619 C C . ARG B 1 224 ? 29.266 -15.328 16.031 1 51.84 224 ARG B C 1
ATOM 3621 O O . ARG B 1 224 ? 29.828 -16.422 15.93 1 51.84 224 ARG B O 1
ATOM 3628 N N . PRO B 1 225 ? 29.438 -14.32 15.188 1 45.97 225 PRO B N 1
ATOM 3629 C CA . PRO B 1 225 ? 30.797 -14.43 14.648 1 45.97 225 PRO B CA 1
ATOM 3630 C C . PRO B 1 225 ? 31.812 -14.836 15.711 1 45.97 225 PRO B C 1
ATOM 3632 O O . PRO B 1 225 ? 31.703 -14.43 16.875 1 45.97 225 PRO B O 1
ATOM 3635 N N . ARG B 1 226 ? 32.281 -16.047 15.68 1 42.88 226 ARG B N 1
ATOM 3636 C CA . ARG B 1 226 ? 33.312 -16.422 16.656 1 42.88 226 ARG B CA 1
ATOM 3637 C C . ARG B 1 226 ? 34.344 -15.297 16.844 1 42.88 226 ARG B C 1
ATOM 3639 O O . ARG B 1 226 ? 34.906 -14.82 15.859 1 42.88 226 ARG B O 1
ATOM 3646 N N . LYS B 1 227 ? 34.219 -14.523 17.891 1 45.88 227 LYS B N 1
ATOM 3647 C CA . LYS B 1 227 ? 35.219 -13.539 18.266 1 45.88 227 LYS B CA 1
ATOM 3648 C C . LYS B 1 227 ? 36.625 -14.062 17.969 1 45.88 227 LYS B C 1
ATOM 3650 O O . LYS B 1 227 ? 36.969 -15.188 18.344 1 45.88 227 LYS B O 1
ATOM 3655 N N . ARG B 1 228 ? 37.188 -1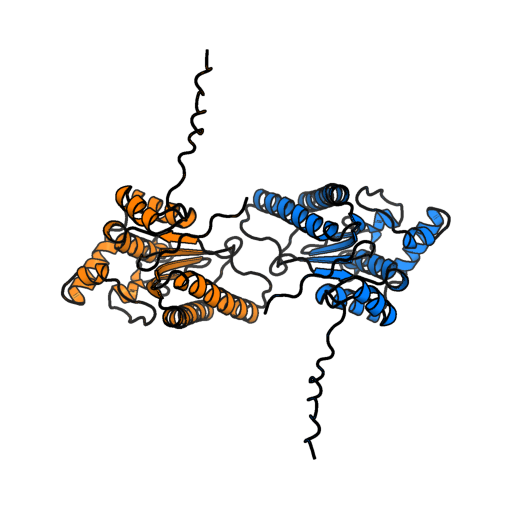3.727 16.797 1 42.66 228 ARG B N 1
ATOM 3656 C CA . ARG B 1 228 ? 38.594 -14.023 16.625 1 42.66 228 ARG B CA 1
ATOM 3657 C C . ARG B 1 228 ? 39.375 -13.805 17.938 1 42.66 228 ARG B C 1
ATOM 3659 O O . ARG B 1 228 ? 39.375 -12.695 18.469 1 42.66 228 ARG B O 1
ATOM 3666 N N . ILE B 1 229 ? 39.406 -14.734 18.828 1 44.22 229 ILE B N 1
ATOM 3667 C CA . ILE B 1 229 ? 40.312 -14.648 19.984 1 44.22 229 ILE B CA 1
ATOM 3668 C C . ILE B 1 229 ? 41.719 -14.305 19.531 1 44.22 229 ILE B C 1
ATOM 3670 O O . ILE B 1 229 ? 42.344 -15.086 18.828 1 44.22 229 ILE B O 1
ATOM 3674 N N . GLY B 1 230 ? 41.906 -13.031 19.062 1 41.97 230 GLY B N 1
ATOM 3675 C CA . GLY B 1 230 ? 43.25 -12.57 18.812 1 41.97 230 GLY B CA 1
ATOM 3676 C C . GLY B 1 230 ? 44.219 -12.961 19.922 1 41.97 230 GLY B C 1
ATOM 3677 O O . GLY B 1 230 ? 43.875 -12.914 21.094 1 41.97 230 GLY B O 1
ATOM 3678 N N . HIS B 1 231 ? 45.094 -13.898 19.672 1 47.09 231 HIS B N 1
ATOM 3679 C CA . HIS B 1 231 ? 46.219 -14.312 20.531 1 47.09 231 HIS B CA 1
ATOM 3680 C C . HIS B 1 231 ? 46.938 -13.109 21.125 1 47.09 231 HIS B C 1
ATOM 3682 O O . HIS B 1 231 ? 47.344 -12.211 20.375 1 47.09 231 HIS B O 1
ATOM 3688 N N . PRO B 1 232 ? 46.688 -12.695 22.344 1 43.12 232 PRO B N 1
ATOM 3689 C CA . PRO B 1 232 ? 47.469 -11.656 22.969 1 43.12 232 PRO B CA 1
ATOM 3690 C C . PRO B 1 232 ? 48.969 -11.836 22.734 1 43.12 232 PRO B C 1
ATOM 3692 O O . PRO B 1 232 ? 49.469 -12.961 22.781 1 43.12 232 PRO B O 1
ATOM 3695 N N . GLU B 1 233 ? 49.562 -11.211 21.719 1 30.36 233 GLU B N 1
ATOM 3696 C CA . GLU B 1 233 ? 51.031 -11.219 21.609 1 30.36 233 GLU B CA 1
ATOM 3697 C C . GLU B 1 233 ? 51.688 -10.977 22.969 1 30.36 233 GLU B C 1
ATOM 3699 O O . GLU B 1 233 ? 51.344 -10.031 23.672 1 30.36 233 GLU B O 1
ATOM 3704 N N . ALA B 1 234 ? 52.438 -11.898 23.469 1 31.33 234 ALA B N 1
ATOM 3705 C CA . ALA B 1 234 ? 53.438 -11.789 24.531 1 31.33 234 ALA B CA 1
ATOM 3706 C C . ALA B 1 234 ? 54.531 -10.812 24.141 1 31.33 234 ALA B C 1
ATOM 3708 O O . ALA B 1 234 ? 55 -10.812 23 1 31.33 234 ALA B O 1
#

InterPro domains:
  IPR002686 Transposase IS200-like [PF01797] (14-122)
  IPR002686 Transposase IS200-like [SM01321] (9-124)
  IPR036515 Transposase IS200-like superfamily [G3DSA:3.30.70.1290] (1-153)
  IPR036515 Transposase IS200-like superfamily [SSF143422] (3-127)

Solvent-accessible surface area (backbone atoms only — not comparable to full-atom values): 25432 Å² total; per-residue (Å²): 128,86,75,79,76,79,70,63,57,49,75,38,42,28,42,34,40,42,44,17,30,54,67,33,70,72,42,92,49,69,67,46,51,51,50,48,51,51,39,45,38,56,37,23,62,75,37,45,32,41,28,55,35,35,25,58,58,53,26,35,35,39,38,32,31,29,17,68,38,61,58,15,52,62,50,30,52,51,52,37,50,54,54,44,45,53,50,51,23,65,73,67,75,48,47,60,67,58,49,31,60,81,66,33,34,14,42,39,38,54,92,74,40,44,68,54,48,45,34,53,44,40,39,44,50,32,77,71,64,75,37,90,44,48,73,73,46,84,54,40,41,46,36,38,62,54,71,72,38,91,54,92,55,53,39,83,45,69,74,58,52,66,52,27,96,40,72,67,47,19,18,50,45,49,50,50,49,46,70,72,53,76,55,70,65,56,51,50,49,55,52,48,21,22,72,69,38,28,52,40,60,55,70,68,53,48,52,60,52,36,76,74,43,90,62,79,42,64,81,76,73,86,58,74,74,73,74,77,76,72,72,75,85,128,128,85,76,80,76,79,70,65,55,48,75,38,42,28,41,34,41,43,45,16,31,54,66,32,68,72,43,90,49,70,66,48,51,52,52,48,52,51,40,46,37,56,36,24,62,76,36,43,33,43,28,54,36,35,26,57,60,54,28,36,35,40,37,31,32,30,17,65,39,63,58,15,52,63,50,30,53,51,52,37,49,53,54,44,46,54,52,49,23,64,75,67,74,48,47,60,68,57,50,32,61,82,67,32,34,13,41,41,40,57,91,76,38,43,67,54,48,45,35,52,43,39,39,44,50,31,75,71,65,76,37,90,46,47,73,74,46,82,54,40,43,46,36,37,62,53,70,74,38,92,52,93,54,52,40,82,45,70,73,56,53,68,52,28,96,42,73,67,47,19,18,52,45,47,50,50,49,47,71,72,53,75,54,70,65,57,50,50,49,56,52,50,20,21,73,70,38,28,53,39,61,57,70,68,54,48,52,57,51,36,76,74,44,89,62,79,42,63,80,76,73,86,58,73,76,72,72,76,77,71,73,78,80,128

Sequence (468 aa):
MARLPRLTLPGYPHHVIHRGNNRQAVFVDRQDRELLLESLAEQARAFDVAVHAYVLMDNHFHLLATPRTAEGLPMLMQAVGRRYVRAFNQRHGRTGTLWEGRYRSTVLDPARYLLACMAYIDLNPVRAGLVAEPAEYPWSSHAHALGLRPDRLVTPHALYWALGNTPFAREAAYGALVQAGLSEQDRHRITDATLSGWALGDAEFAAALQSQTERRVTKAQAGRPRKRIGHPEAMARLPRLTLPGYPHHVIHRGNNRQAVFVDRQDRELLLESLAEQARAFDVAVHAYVLMDNHFHLLATPRTAEGLPMLMQAVGRRYVRAFNQRHGRTGTLWEGRYRSTVLDPARYLLACMAYIDLNPVRAGLVAEPAEYPWSSHAHALGLRPDRLVTPHALYWALGNTPFAREAAYGALVQAGLSEQDRHRITDATLSGWALGDAEFAAALQSQTERRVTKAQAGRPRKRIGHPEA

pLDDT: mean 93.74, std 13.17, range [28.94, 98.94]

Secondary structure (DSSP, 8-state):
-PPPPP---TTS-EEEEEEBGGG--S--SHHHHHHHHHHHHHHHHHTTEEEEEEEE-SSEEEEEEEESSTTHHHHHHHHHHHHHHHHHHHHHT--S--BSSSPEEEEB-HHHHHHHHHHHHHTHHHHTTS-SSGGG-TTBSHHHHTTSS--TTB---HHHHTT-SSHHHHHHHHHHHHHH---HHHHHHHHHHHHHT--BS-HHHHHHHHTT-SS--S----------------/-PPPPP---TTS-EEEEEEBGGG--S--SHHHHHHHHHHHHHHHHHTTEEEEEEEE-SSEEEEEEEESSTTHHHHHHHHHHHHHHHHHHHHHT--S--BSSSPEEEEB-HHHHHHHHHHHHHTHHHHTTS-SSGGG-TTBSHHHHTTSS--TTB---HHHHTT-SSHHHHHHHHHHHHHH---HHHHHHHHHHHHHT--BS-HHHHHHHHTT-SS--S----------------

Organism: Paracidovorax avenae (strain ATCC 19860 / DSM 7227 / CCUG 15838 / JCM 20985 / LMG 2117 / NCPPB 1011) (NCBI:txid643561)

Radius of gyration: 28.78 Å; Cα contacts (8 Å, |Δi|>4): 761; chains: 2; bounding box: 76×83×73 Å

Nearest PDB structures (foldseek):
  2xma-assembly1_B  TM=7.107E-01  e=8.797E-06  Deinococcus radiodurans
  2xo6-assembly1_D  TM=7.428E-01  e=1.673E-05  Deinococcus radiodurans
  2a6m-assembly2_A-2  TM=7.705E-01  e=4.517E-05  Helicobacter pylori
  2xqc-assembly1_A  TM=6.625E-01  e=6.050E-05  Deinococcus radiodurans
  2f5g-assembly1_B  TM=6.182E-01  e=6.414E-05  Saccharolobus solfataricus

Foldseek 3Di:
DDDFDFDFDAPFKKKKKWFWAVRAFLDDDPVLLVLLQVLLLVLCVVLVKAWAKKFDDGTMMITIIHGRDRCRVVRSCVRSLVVSQVVSCVVVVHDDHTTNDDMFMATEDCVPPVLVVRLLRLCVCVVVVNDVHSCPHPSICLCVLLVNDDDSRHDHDVVLCVCDPDSNSSNVSSVVVSVVHDDPVSSVLVVVCRRVNAYHDDPVVLVVSVVVDVRRRDDDDPDDPPPPPPDPDD/DDDFDFDFDAPFKKKKKWFWAVRAFLDDDPVLLVLLQVLLLVLCVVLVKAWAKKFDDGTMMITIIHGRDRCRVVRSCVRSLVVSQVVSCVVVVHDDHTTNDDMFMATEDCVPPVLVVRLLRLCVCCVVVNDVHSCPHPSICLCVLLVNDDDSRHDHDPVLCVCDPDSNSSNVSSVV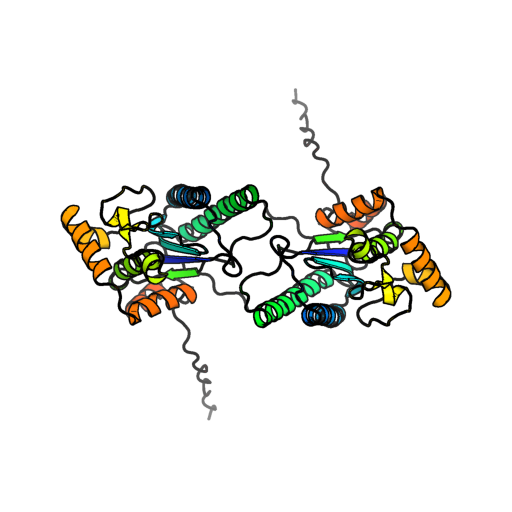VSVVHDDPVSSVLVVVCRRVNAYHDDPVVLVVSVVVDVRRRDDDDPDDPPPPPPDPDD